Protein AF-0000000078835298 (afdb_homodimer)

Secondary structure (DSSP, 8-state):
-PEEEEEEEB---PPPPHHHHHHGGGSHHHHHHHHHHHHHGGG--HHHHHHHHHHHHHH--SEEEE-S---SS--HHHHHHHHHHHHHHS-GGGEEE---GGGS-S----TTTTGGGGGGT-SS--SSSPEEEEETTEEEEE--------TT---B---HHHHHHHHHHHHHHHHTT-EEEEE-SS--STTSS-GGGSBTTHHHHHHHHHHH--SEEEE-SS-S-EEEEE--BTBPEEEEE--BTTPPTTSSSPPPEEEEEEEEEETTEEEEEEEEEEEETTTEEEEEEEEEEEEEE------/-PEEEEEEEB---PPPPHHHHHHGGGSHHHHHHHHHHHHHGGG--HHHHHHHHHHHHHH--SEEEE-S---SS--HHHHHHHHHHHHHHS-GGGEEE---GGGS-S----TTTTGGGGGGT-SS--SSSPEEEEETTEEEEE--------TT---B---HHHHHHHHHHHHHHHHTT-EEEEE-SS--STTSS-GGGSBTTHHHHHHHHHHH--SEEEE-SS-S-EEEEE--BTBPEEEEE--BTTPPTTSSSPPPEEEEEEEEEETTEEEEEEEEEEEETTTEEEEEEEEEEEEEE------

InterPro domains:
  IPR004843 Calcineurin-like, phosphoesterase domain [PF00149] (4-224)
  IPR029052 Metallo-dependent phosphatase-like [G3DSA:3.60.21.10] (1-286)
  IPR029052 Metallo-dependent phosphatase-like [SSF56300] (4-267)
  IPR050884 Cyclic nucleotide phosphodiesterase class-III [PTHR42988] (1-232)

pLDDT: mean 87.03, std 15.95, range [18.31, 98.88]

Sequence (606 aa):
MSTFRLAHLSDPHLPPPARALRLADMASKRALSRLAWRRKRHRHSPAVLDALIADLRRCAPDHIAITGDLTNFATHEEFAAAAEWLRTLGDPASVTVSPGNHDALVAHRTPDRFAPWAPWLGDTPQADFPHVRVRGCVAIVNACTAVPTAWRLAQGALGQDQIARLEAALRRAKAEGLYRIVLLHHPPAEGAVSARKALTDAGRFRAVLEAVGAELVLHGHAHDALLHRIPGPQGAIPVLGVPSASAPPGGHDPAAQWRLIEVTRRSGGFSTRIEARGIAPGNTVERLGAYALAADRAAGLAAMSTFRLAHLSDPHLPPPARALRLADMASKRALSRLAWRRKRHRHSPAVLDALIADLRRCAPDHIAITGDLTNFATHEEFAAAAEWLRTLGDPASVTVSPGNHDALVAHRTPDRFAPWAPWLGDTPQADFPHVRVRGCVAIVNACTAVPTAWRLAQGALGQDQIARLEAALRRAKAEGLYRIVLLHHPPAEGAVSARKALTDAGRFRAVLEAVGAELVLHGHAHDALLHRIPGPQGAIPVLGVPSASAPPGGHDPAAQWRLIEVTRRSGGFSTRIEARGIAPGNTVERLGAYALAADRAAGLAA

Nearest PDB structures (foldseek):
  2xmo-assembly1_A  TM=7.241E-01  e=2.999E-13  Listeria monocytogenes
  8qjz-assembly1_A  TM=4.275E-01  e=2.465E-05  Escherichia coli
  7tdz-assembly1_a  TM=4.905E-01  e=5.951E-01  Xenopus laevis
  3ci0-assembly1_K  TM=6.161E-01  e=6.026E+00  Escherichia coli
  2xmo-assembly1_A  TM=7.386E-01  e=3.632E-13  Listeria monocytogenes

Organism: Phenylobacterium zucineum (strain HLK1) (NCBI:txid450851)

Foldseek 3Di:
DDKAKEKEAEQQADDFDPVVLVVLPPDPVSVVLVVVCVVCVLQFAPLLLVQQLVVVVVVPGQAYEYAENQHQAQDPRSLVVSLVVCVVSDQLLRAAYAYFQSNAQPCPVDLQSCVSSQSRQEDDPDRADQHWDDDVQEIETHAYQHDHDDPQAREGERDDVRLVVSLVVLQVSVVVNGQYEYGHAAFLDPPLDDPSNHHPVSVSNLVSCQERNHQEYEYESSLAWDWDWGHHVQGTHIYTYFHHSGGPPPDPGHFHKMKIWMWDADVQFIKIKIWIWGADPPSHIDTPDMDIDPTRRRDPPPD/DDKAKEKEAEQQADDQDPVVVVVLPPDPLSVVLVVVCVVCVLQFAPLLLVQQLVVVVVVPGQAYEYAENQHQAQDPRSLVVSLVVCVVSDQLLRAAYAYFQSNAQPCPVDLQSCVSSQSRQEDDPDRADQHWDDDVQEIETHAYFHDHDDPQARETERDDVRLVVSLVVLQVSVVVNGQYEYGHAAFLDPPLDDPSNHHPVSVSNLVSCQERNHQEYEYESSLAFDWDWGHHVQGTHIYTYFHHQGGPPPDPGHFHKMKIWMWDDDDQFIKIKIWIWGADPPSHIDTPDMDIDPTRRRDPPPD

Radius of gyration: 25.47 Å; Cα contacts (8 Å, |Δi|>4): 1488; chains: 2; bounding box: 58×70×65 Å

Structure (mmCIF, N/CA/C/O backbone):
data_AF-0000000078835298-model_v1
#
loop_
_entity.id
_entity.type
_entity.pdbx_description
1 polymer 'Calcineurin-like phosphoesterase domain-containing protein'
#
loop_
_atom_site.group_PDB
_atom_site.id
_atom_site.type_symbol
_atom_site.label_atom_id
_atom_site.label_alt_id
_atom_site.label_comp_id
_atom_site.label_asym_id
_atom_site.label_entity_id
_atom_site.label_seq_id
_atom_site.pdbx_PDB_ins_code
_atom_site.Cartn_x
_atom_site.Cartn_y
_atom_site.Cartn_z
_atom_site.occupancy
_atom_site.B_iso_or_equiv
_atom_site.auth_seq_id
_atom_site.auth_comp_id
_atom_site.auth_asym_id
_atom_site.auth_atom_id
_atom_site.pdbx_PDB_model_num
ATOM 1 N N . MET A 1 1 ? -14.406 14.625 -17.5 1 60.47 1 MET A N 1
ATOM 2 C CA . MET A 1 1 ? -14.383 14.211 -16.094 1 60.47 1 MET A CA 1
ATOM 3 C C . MET A 1 1 ? -13.125 14.719 -15.398 1 60.47 1 MET A C 1
ATOM 5 O O . MET A 1 1 ? -12.031 14.641 -15.953 1 60.47 1 MET A O 1
ATOM 9 N N . SER A 1 2 ? -13.281 15.695 -14.383 1 83.56 2 SER A N 1
ATOM 10 C CA . SER A 1 2 ? -12.125 16.453 -13.891 1 83.56 2 SER A CA 1
ATOM 11 C C . SER A 1 2 ? -11.422 15.703 -12.766 1 83.56 2 SER A C 1
ATOM 13 O O . SER A 1 2 ? -12.07 15.164 -11.867 1 83.56 2 SER A O 1
ATOM 15 N N . THR A 1 3 ? -10.164 15.289 -12.914 1 93.31 3 THR A N 1
ATOM 16 C CA . THR A 1 3 ? -9.32 14.617 -11.93 1 93.31 3 THR A CA 1
ATOM 17 C C . THR A 1 3 ? -8.469 15.625 -11.172 1 93.31 3 THR A C 1
ATOM 19 O O . THR A 1 3 ? -7.895 16.531 -11.766 1 93.31 3 THR A O 1
ATOM 22 N N . PHE A 1 4 ? -8.609 15.602 -9.875 1 97.44 4 PHE A N 1
ATOM 23 C CA . PHE A 1 4 ? -7.77 16.391 -8.992 1 97.44 4 PHE A CA 1
ATOM 24 C C . PHE A 1 4 ? -6.59 15.57 -8.484 1 97.44 4 PHE A C 1
ATOM 26 O O . PHE A 1 4 ? -6.773 14.453 -8 1 97.44 4 PHE A O 1
ATOM 33 N N . ARG A 1 5 ? -5.352 16.078 -8.594 1 98.12 5 ARG A N 1
ATOM 34 C CA . ARG A 1 5 ? -4.145 15.367 -8.188 1 98.12 5 ARG A CA 1
ATOM 35 C C . ARG A 1 5 ? -3.502 16.031 -6.973 1 98.12 5 ARG A C 1
ATOM 37 O O . ARG A 1 5 ? -3.078 17.188 -7.039 1 98.12 5 ARG A O 1
ATOM 44 N N . LEU A 1 6 ? -3.428 15.273 -5.844 1 98.62 6 LEU A N 1
ATOM 45 C CA . LEU A 1 6 ? -2.848 15.742 -4.59 1 98.62 6 LEU A CA 1
ATOM 46 C C . LEU A 1 6 ? -1.552 15 -4.277 1 98.62 6 LEU A C 1
ATOM 48 O O . LEU A 1 6 ? -1.529 13.766 -4.246 1 98.62 6 LEU A O 1
ATOM 52 N N . ALA A 1 7 ? -0.445 15.719 -4.117 1 98.88 7 ALA A N 1
ATOM 53 C CA . ALA A 1 7 ? 0.778 15.133 -3.574 1 98.88 7 ALA A CA 1
ATOM 54 C C . ALA A 1 7 ? 0.788 15.195 -2.049 1 98.88 7 ALA A C 1
ATOM 56 O O . ALA A 1 7 ? 0.538 16.25 -1.464 1 98.88 7 ALA A O 1
ATOM 57 N N . HIS A 1 8 ? 1.025 14.102 -1.41 1 98.81 8 HIS A N 1
ATOM 58 C CA . HIS A 1 8 ? 1.095 14.055 0.046 1 98.81 8 HIS A CA 1
ATOM 59 C C . HIS A 1 8 ? 2.482 13.625 0.517 1 98.81 8 HIS A C 1
ATOM 61 O O . HIS A 1 8 ? 2.98 12.57 0.118 1 98.81 8 HIS A O 1
ATOM 67 N N . LEU A 1 9 ? 3.166 14.398 1.259 1 98.69 9 LEU A N 1
ATOM 68 C CA . LEU A 1 9 ? 4.406 14.07 1.951 1 98.69 9 LEU A CA 1
ATOM 69 C C . LEU A 1 9 ? 4.367 14.555 3.396 1 98.69 9 LEU A C 1
ATOM 71 O O . LEU A 1 9 ? 3.486 15.328 3.771 1 98.69 9 LEU A O 1
ATOM 75 N N . SER A 1 10 ? 5.301 14.102 4.211 1 98.56 10 SER A N 1
ATOM 76 C CA . SER A 1 10 ? 5.273 14.477 5.621 1 98.56 10 SER A CA 1
ATOM 77 C C . SER A 1 10 ? 6.672 14.445 6.227 1 98.56 10 SER A C 1
ATOM 79 O O . SER A 1 10 ? 7.594 13.859 5.652 1 98.56 10 SER A O 1
ATOM 81 N N . ASP A 1 11 ? 6.902 15.141 7.328 1 97.81 11 ASP A N 1
ATOM 82 C CA . ASP A 1 11 ? 8.039 15.055 8.234 1 97.81 11 ASP A CA 1
ATOM 83 C C . ASP A 1 11 ? 9.352 15.289 7.488 1 97.81 11 ASP A C 1
ATOM 85 O O . ASP A 1 11 ? 10.297 14.5 7.609 1 97.81 11 ASP A O 1
ATOM 89 N N . PRO A 1 12 ? 9.391 16.359 6.75 1 97.69 12 PRO A N 1
ATOM 90 C CA . PRO A 1 12 ? 10.664 16.625 6.07 1 97.69 12 PRO A CA 1
ATOM 91 C C . PRO A 1 12 ? 11.789 16.969 7.039 1 97.69 12 PRO A C 1
ATOM 93 O O . PRO A 1 12 ? 12.969 16.797 6.715 1 97.69 12 PRO A O 1
ATOM 96 N N . HIS A 1 13 ? 11.414 17.547 8.227 1 95.56 13 HIS A N 1
ATOM 97 C CA . HIS A 1 13 ? 12.43 17.938 9.203 1 95.56 13 HIS A CA 1
ATOM 98 C C . HIS A 1 13 ? 13.555 18.734 8.547 1 95.56 13 HIS A C 1
ATOM 100 O O . HIS A 1 13 ? 14.719 18.328 8.594 1 95.56 13 HIS A O 1
ATOM 106 N N . LEU A 1 14 ? 13.25 19.891 8.094 1 95.5 14 LEU A N 1
ATOM 107 C CA . LEU A 1 14 ? 14.211 20.75 7.41 1 95.5 14 LEU A CA 1
ATOM 108 C C . LEU A 1 14 ? 15.414 21.031 8.297 1 95.5 14 LEU A C 1
ATOM 110 O O . LEU A 1 14 ? 15.273 21.219 9.508 1 95.5 14 LEU A O 1
ATOM 114 N N . PRO A 1 15 ? 16.594 21 7.664 1 90.44 15 PRO A N 1
ATOM 115 C CA . PRO A 1 15 ? 17.781 21.281 8.469 1 90.44 15 PRO A CA 1
ATOM 116 C C . PRO A 1 15 ? 17.719 22.656 9.164 1 90.44 15 PRO A C 1
ATOM 118 O O . PRO A 1 15 ? 17.344 23.641 8.531 1 90.44 15 PRO A O 1
ATOM 121 N N . PRO A 1 16 ? 18.094 22.609 10.445 1 87.12 16 PRO A N 1
ATOM 122 C CA . PRO A 1 16 ? 18.109 23.906 11.125 1 87.12 16 PRO A CA 1
ATOM 123 C C . PRO A 1 16 ? 19.172 24.859 10.555 1 87.12 16 PRO A C 1
ATOM 125 O O . PRO A 1 16 ? 20.266 24.422 10.188 1 87.12 16 PRO A O 1
ATOM 128 N N . PRO A 1 17 ? 18.719 26.109 10.422 1 83.69 17 PRO A N 1
ATOM 129 C CA . PRO A 1 17 ? 19.734 27.094 10.008 1 83.69 17 PRO A CA 1
ATOM 130 C C . PRO A 1 17 ? 20.859 27.234 11.031 1 83.69 17 PRO A C 1
ATOM 132 O O . PRO A 1 17 ? 20.656 27 12.219 1 83.69 17 PRO A O 1
ATOM 135 N N . ALA A 1 18 ? 22.109 27.469 10.516 1 70.62 18 ALA A N 1
ATOM 136 C CA . ALA A 1 18 ? 23.297 27.578 11.367 1 70.62 18 ALA A CA 1
ATOM 137 C C . ALA A 1 18 ? 23.016 28.453 12.578 1 70.62 18 ALA A C 1
ATOM 139 O O . ALA A 1 18 ? 23.453 28.141 13.695 1 70.62 18 ALA A O 1
ATOM 140 N N . ARG A 1 19 ? 22.422 29.562 12.453 1 58 19 ARG A N 1
ATOM 141 C CA . ARG A 1 19 ? 22.188 30.516 13.531 1 58 19 ARG A CA 1
ATOM 142 C C . ARG A 1 19 ? 21.219 29.953 14.57 1 58 19 ARG A C 1
ATOM 144 O O . ARG A 1 19 ? 21.281 30.312 15.742 1 58 19 ARG A O 1
ATOM 151 N N . ALA A 1 20 ? 20.312 29.156 14.211 1 54.91 20 ALA A N 1
ATOM 152 C CA . ALA A 1 20 ? 19.328 28.578 15.109 1 54.91 20 ALA A CA 1
ATOM 153 C C . ALA A 1 20 ? 20 27.734 16.188 1 54.91 20 ALA A C 1
ATOM 155 O O . ALA A 1 20 ? 19.547 27.703 17.328 1 54.91 20 ALA A O 1
ATOM 156 N N . LEU A 1 21 ? 21.031 27.031 15.773 1 56.12 21 LEU A N 1
ATOM 157 C CA . LEU A 1 21 ? 21.734 26.188 16.719 1 56.12 21 LEU A CA 1
ATOM 158 C C . LEU A 1 21 ? 22.453 27.016 17.781 1 56.12 21 LEU A C 1
ATOM 160 O O . LEU A 1 21 ? 22.609 26.562 18.906 1 56.12 21 LEU A O 1
ATOM 164 N N . ARG A 1 22 ? 22.812 28.266 17.469 1 52.19 22 ARG A N 1
ATOM 165 C CA . ARG A 1 22 ? 23.531 29.094 18.422 1 52.19 22 ARG A CA 1
ATOM 166 C C . ARG A 1 22 ? 22.625 29.594 19.531 1 52.19 22 ARG A C 1
ATOM 168 O O . ARG A 1 22 ? 23.016 29.641 20.688 1 52.19 22 ARG A O 1
ATOM 175 N N . LEU A 1 23 ? 21.5 30.125 19.172 1 48.34 23 LEU A N 1
ATOM 176 C CA . LEU A 1 23 ? 20.625 30.766 20.156 1 48.34 23 LEU A CA 1
ATOM 177 C C . LEU A 1 23 ? 19.938 29.734 21.047 1 48.34 23 LEU A C 1
ATOM 179 O O . LEU A 1 23 ? 19.734 29.969 22.234 1 48.34 23 LEU A O 1
ATOM 183 N N . ALA A 1 24 ? 19.562 28.578 20.422 1 51.03 24 ALA A N 1
ATOM 184 C CA . ALA A 1 24 ? 18.906 27.531 21.203 1 51.03 24 ALA A CA 1
ATOM 185 C C . ALA A 1 24 ? 19.828 27.016 22.312 1 51.03 24 ALA A C 1
ATOM 187 O O . ALA A 1 24 ? 19.375 26.312 23.219 1 51.03 24 ALA A O 1
ATOM 188 N N . ASP A 1 25 ? 21.125 27.203 22.172 1 45.25 25 ASP A N 1
ATOM 189 C CA . ASP A 1 25 ? 22.203 26.781 23.062 1 45.25 25 ASP A CA 1
ATOM 190 C C . ASP A 1 25 ? 21.984 27.312 24.484 1 45.25 25 ASP A C 1
ATOM 192 O O . ASP A 1 25 ? 22.656 26.891 25.422 1 45.25 25 ASP A O 1
ATOM 196 N N . MET A 1 26 ? 21.344 28.391 24.609 1 42.31 26 MET A N 1
ATOM 197 C CA . MET A 1 26 ? 21.578 29.031 25.906 1 42.31 26 MET A CA 1
ATOM 198 C C . MET A 1 26 ? 20.719 28.375 26.984 1 42.31 26 MET A C 1
ATOM 200 O O . MET A 1 26 ? 20.906 28.641 28.188 1 42.31 26 MET A O 1
ATOM 204 N N . ALA A 1 27 ? 19.453 27.766 26.656 1 48 27 ALA A N 1
ATOM 205 C CA . ALA A 1 27 ? 18.812 27.234 27.859 1 48 27 ALA A CA 1
ATOM 206 C C . ALA A 1 27 ? 19.031 25.719 27.953 1 48 27 ALA A C 1
ATOM 208 O O . ALA A 1 27 ? 19.125 25.031 26.938 1 48 27 ALA A O 1
ATOM 209 N N . SER A 1 28 ? 19.422 25.031 29.109 1 50.84 28 SER A N 1
ATOM 210 C CA . SER A 1 28 ? 19.844 23.688 29.484 1 50.84 28 SER A CA 1
ATOM 211 C C . SER A 1 28 ? 19.031 22.641 28.75 1 50.84 28 SER A C 1
ATOM 213 O O . SER A 1 28 ? 19.578 21.656 28.234 1 50.84 28 SER A O 1
ATOM 215 N N . LYS A 1 29 ? 17.766 22.781 28.688 1 52.44 29 LYS A N 1
ATOM 216 C CA . LYS A 1 29 ? 16.906 21.766 28.094 1 52.44 29 LYS A CA 1
ATOM 217 C C . LYS A 1 29 ? 17.094 21.703 26.578 1 52.44 29 LYS A C 1
ATOM 219 O O . LYS A 1 29 ? 17.062 20.609 25.984 1 52.44 29 LYS A O 1
ATOM 224 N N . ARG A 1 30 ? 17.562 22.766 26.062 1 53.84 30 ARG A N 1
ATOM 225 C CA . ARG A 1 30 ? 17.781 22.781 24.609 1 53.84 30 ARG A CA 1
ATOM 226 C C . ARG A 1 30 ? 19.062 22.062 24.234 1 53.84 30 ARG A C 1
ATOM 228 O O . ARG A 1 30 ? 19.172 21.5 23.141 1 53.84 30 ARG A O 1
ATOM 235 N N . ALA A 1 31 ? 19.984 22.125 25.25 1 58.97 31 ALA A N 1
ATOM 236 C CA . ALA A 1 31 ? 21.234 21.422 24.984 1 58.97 31 ALA A CA 1
ATOM 237 C C . ALA A 1 31 ? 21 19.922 24.828 1 58.97 31 ALA A C 1
ATOM 239 O O . ALA A 1 31 ? 21.578 19.297 23.938 1 58.97 31 ALA A O 1
ATOM 240 N N . LEU A 1 32 ? 20.188 19.422 25.688 1 61.06 32 LEU A N 1
ATOM 241 C CA . LEU A 1 32 ? 19.891 17.984 25.609 1 61.06 32 LEU A CA 1
ATOM 242 C C . LEU A 1 32 ? 19.172 17.656 24.297 1 61.06 32 LEU A C 1
ATOM 244 O O . LEU A 1 32 ? 19.453 16.641 23.672 1 61.06 32 LEU A O 1
ATOM 248 N N . SER A 1 33 ? 18.328 18.531 23.938 1 63.28 33 SER A N 1
ATOM 249 C CA . SER A 1 33 ? 17.594 18.328 22.688 1 63.28 33 SER A CA 1
ATOM 250 C C . SER A 1 33 ? 18.531 18.391 21.484 1 63.28 33 SER A C 1
ATOM 252 O O . SER A 1 33 ? 18.375 17.609 20.547 1 63.28 33 SER A O 1
ATOM 254 N N . ARG A 1 34 ? 19.531 19.219 21.609 1 64.69 34 ARG A N 1
ATOM 255 C CA . ARG A 1 34 ? 20.5 19.344 20.531 1 64.69 34 ARG A CA 1
ATOM 256 C C . ARG A 1 34 ? 21.375 18.094 20.422 1 64.69 34 ARG A C 1
ATOM 258 O O . ARG A 1 34 ? 21.703 17.641 19.328 1 64.69 34 ARG A O 1
ATOM 265 N N . LEU A 1 35 ? 21.75 17.672 21.578 1 67.44 35 LEU A N 1
ATOM 266 C CA . LEU A 1 35 ? 22.547 16.453 21.578 1 67.44 35 LEU A CA 1
ATOM 267 C C . LEU A 1 35 ? 21.766 15.273 21 1 67.44 35 LEU A C 1
ATOM 269 O O . LEU A 1 35 ? 22.297 14.484 20.234 1 67.44 35 LEU A O 1
ATOM 273 N N . ALA A 1 36 ? 20.531 15.289 21.406 1 69.62 36 ALA A N 1
ATOM 274 C CA . ALA A 1 36 ? 19.672 14.234 20.875 1 69.62 36 ALA A CA 1
ATOM 275 C C . ALA A 1 36 ? 19.516 14.367 19.359 1 69.62 36 ALA A C 1
ATOM 277 O O . ALA A 1 36 ? 19.547 13.367 18.641 1 69.62 36 ALA A O 1
ATOM 278 N N . TRP A 1 37 ? 19.391 15.547 18.984 1 70.81 37 TRP A N 1
ATOM 279 C CA . TRP A 1 37 ? 19.266 15.812 17.547 1 70.81 37 TRP A CA 1
ATOM 280 C C . TRP A 1 37 ? 20.531 15.391 16.812 1 70.81 37 TRP A C 1
ATOM 282 O O . TRP A 1 37 ? 20.469 14.773 15.742 1 70.81 37 TRP A O 1
ATOM 292 N N . ARG A 1 38 ? 21.656 15.781 17.281 1 70.06 38 ARG A N 1
ATOM 293 C CA . ARG A 1 38 ? 22.922 15.445 16.641 1 70.06 38 ARG A CA 1
ATOM 294 C C . ARG A 1 38 ? 23.062 13.938 16.453 1 70.06 38 ARG A C 1
ATOM 296 O O . ARG A 1 38 ? 23.609 13.477 15.453 1 70.06 38 ARG A O 1
ATOM 303 N N . ARG A 1 39 ? 22.531 13.219 17.359 1 70.56 39 ARG A N 1
ATOM 304 C CA . ARG A 1 39 ? 22.609 11.758 17.312 1 70.56 39 ARG A CA 1
ATOM 305 C C . ARG A 1 39 ? 21.672 11.188 16.266 1 70.56 39 ARG A C 1
ATOM 307 O O . ARG A 1 39 ? 21.922 10.117 15.719 1 70.56 39 ARG A O 1
ATOM 314 N N . LYS A 1 40 ? 20.656 12 15.945 1 75.38 40 LYS A N 1
ATOM 315 C CA . LYS A 1 40 ? 19.625 11.461 15.062 1 75.38 40 LYS A CA 1
ATOM 316 C C . LYS A 1 40 ? 19.594 12.211 13.742 1 75.38 40 LYS A C 1
ATOM 318 O O . LYS A 1 40 ? 18.766 11.906 12.875 1 75.38 40 LYS A O 1
ATOM 323 N N . ARG A 1 41 ? 20.531 13.18 13.656 1 73.5 41 ARG A N 1
ATOM 324 C CA . ARG A 1 41 ? 20.516 14.062 12.492 1 73.5 41 ARG A CA 1
ATOM 325 C C . ARG A 1 41 ? 20.656 13.266 11.203 1 73.5 41 ARG A C 1
ATOM 327 O O . ARG A 1 41 ? 20.188 13.695 10.141 1 73.5 41 ARG A O 1
ATOM 334 N N . HIS A 1 42 ? 21.266 12.086 11.281 1 77.81 42 HIS A N 1
ATOM 335 C CA . HIS A 1 42 ? 21.5 11.258 10.102 1 77.81 42 HIS A CA 1
ATOM 336 C C . HIS A 1 42 ? 20.203 10.586 9.641 1 77.81 42 HIS A C 1
ATOM 338 O O . HIS A 1 42 ? 20.156 10.023 8.547 1 77.81 42 HIS A O 1
ATOM 344 N N . ARG A 1 43 ? 19.172 10.789 10.398 1 83.19 43 ARG A N 1
ATOM 345 C CA . ARG A 1 43 ? 17.875 10.188 10.055 1 83.19 43 ARG A CA 1
ATOM 346 C C . ARG A 1 43 ? 17.172 10.984 8.961 1 83.19 43 ARG A C 1
ATOM 348 O O . ARG A 1 43 ? 16.203 10.508 8.367 1 83.19 43 ARG A O 1
ATOM 355 N N . HIS A 1 44 ? 17.719 12.117 8.727 1 89.44 44 HIS A N 1
ATOM 356 C CA . HIS A 1 44 ? 17.156 12.984 7.695 1 89.44 44 HIS A CA 1
ATOM 357 C C . HIS A 1 44 ? 18.234 13.492 6.75 1 89.44 44 HIS A C 1
ATOM 359 O O . HIS A 1 44 ? 19.328 13.852 7.191 1 89.44 44 HIS A O 1
ATOM 365 N N . SER A 1 45 ? 17.953 13.516 5.531 1 92.31 45 SER A N 1
ATOM 366 C CA . SER A 1 45 ? 18.906 13.898 4.496 1 92.31 45 SER A CA 1
ATOM 367 C C . SER A 1 45 ? 18.312 14.945 3.557 1 92.31 45 SER A C 1
ATOM 369 O O . SER A 1 45 ? 17.375 14.664 2.826 1 92.31 45 SER A O 1
ATOM 371 N N . PRO A 1 46 ? 18.938 16.125 3.535 1 94.19 46 PRO A N 1
ATOM 372 C CA . PRO A 1 46 ? 18.469 17.141 2.598 1 94.19 46 PRO A CA 1
ATOM 373 C C . PRO A 1 46 ? 18.5 16.672 1.146 1 94.19 46 PRO A C 1
ATOM 375 O O . PRO A 1 46 ? 17.625 17.047 0.354 1 94.19 46 PRO A O 1
ATOM 378 N N . ALA A 1 47 ? 19.516 15.898 0.786 1 94.88 47 ALA A N 1
ATOM 379 C CA . ALA A 1 47 ? 19.625 15.391 -0.581 1 94.88 47 ALA A CA 1
ATOM 380 C C . ALA A 1 47 ? 18.453 14.492 -0.935 1 94.88 47 ALA A C 1
ATOM 382 O O . ALA A 1 47 ? 17.953 14.531 -2.061 1 94.88 47 ALA A O 1
ATOM 383 N N . VAL A 1 48 ? 18.031 13.664 -0.037 1 95.25 48 VAL A N 1
ATOM 384 C CA . VAL A 1 48 ? 16.891 12.781 -0.231 1 95.25 48 VAL A CA 1
ATOM 385 C C . VAL A 1 48 ? 15.617 13.609 -0.409 1 95.25 48 VAL A C 1
ATOM 387 O O . VAL A 1 48 ? 14.812 13.352 -1.312 1 95.25 48 VAL A O 1
ATOM 390 N N . LEU A 1 49 ? 15.445 14.578 0.42 1 97.38 49 LEU A N 1
ATOM 391 C CA . LEU A 1 49 ? 14.297 15.469 0.306 1 97.38 49 LEU A CA 1
ATOM 392 C C . LEU A 1 49 ? 14.266 16.141 -1.06 1 97.38 49 LEU A C 1
ATOM 394 O O . LEU A 1 49 ? 13.211 16.203 -1.707 1 97.38 49 LEU A O 1
ATOM 398 N N . ASP A 1 50 ? 15.422 16.641 -1.482 1 97 50 ASP A N 1
ATOM 399 C CA . ASP A 1 50 ? 15.516 17.312 -2.775 1 97 50 ASP A CA 1
ATOM 400 C C . ASP A 1 50 ? 15.094 16.375 -3.91 1 97 50 ASP A C 1
ATOM 402 O O . ASP A 1 50 ? 14.391 16.781 -4.832 1 97 50 ASP A O 1
ATOM 406 N N . ALA A 1 51 ? 15.578 15.18 -3.836 1 96.69 51 ALA A N 1
ATOM 407 C CA . ALA A 1 51 ? 15.234 14.195 -4.855 1 96.69 51 ALA A CA 1
ATOM 408 C C . ALA A 1 51 ? 13.727 13.938 -4.887 1 96.69 51 ALA A C 1
ATOM 410 O O . ALA A 1 51 ? 13.133 13.844 -5.961 1 96.69 51 ALA A O 1
ATOM 411 N N . LEU A 1 52 ? 13.125 13.805 -3.77 1 97.44 52 LEU A N 1
ATOM 412 C CA . LEU A 1 52 ? 11.695 13.562 -3.689 1 97.44 52 LEU A CA 1
ATOM 413 C C . LEU A 1 52 ? 10.914 14.742 -4.262 1 97.44 52 LEU A C 1
ATOM 415 O O . LEU A 1 52 ? 9.953 14.547 -5.012 1 97.44 52 LEU A O 1
ATOM 419 N N . ILE A 1 53 ? 11.305 15.922 -3.889 1 98.12 53 ILE A N 1
ATOM 420 C CA . ILE A 1 53 ? 10.617 17.125 -4.355 1 98.12 53 ILE A CA 1
ATOM 421 C C . ILE A 1 53 ? 10.766 17.234 -5.871 1 98.12 53 ILE A C 1
ATOM 423 O O . ILE A 1 53 ? 9.812 17.609 -6.562 1 98.12 53 ILE A O 1
ATOM 427 N N . ALA A 1 54 ? 11.953 16.953 -6.387 1 97.62 54 ALA A N 1
ATOM 428 C CA . ALA A 1 54 ? 12.164 16.984 -7.836 1 97.62 54 ALA A CA 1
ATOM 429 C C . ALA A 1 54 ? 11.211 16.016 -8.539 1 97.62 54 ALA A C 1
ATOM 431 O O . ALA A 1 54 ? 10.633 16.359 -9.578 1 97.62 54 ALA A O 1
ATOM 432 N N . ASP A 1 55 ? 11.094 14.852 -7.996 1 97.56 55 ASP A N 1
ATOM 433 C CA . ASP A 1 55 ? 10.195 13.859 -8.57 1 97.56 55 ASP A CA 1
ATOM 434 C C . ASP A 1 55 ? 8.742 14.328 -8.492 1 97.56 55 ASP A C 1
ATOM 436 O O . ASP A 1 55 ? 7.992 14.203 -9.461 1 97.56 55 ASP A O 1
ATOM 440 N N . LEU A 1 56 ? 8.375 14.82 -7.359 1 97.75 56 LEU A N 1
ATOM 441 C CA . LEU A 1 56 ? 7.043 15.367 -7.145 1 97.75 56 LEU A CA 1
ATOM 442 C C . LEU A 1 56 ? 6.723 16.438 -8.18 1 97.75 56 LEU A C 1
ATOM 444 O O . LEU A 1 56 ? 5.637 16.438 -8.766 1 97.75 56 LEU A O 1
ATOM 448 N N . ARG A 1 57 ? 7.602 17.328 -8.414 1 97.5 57 ARG A N 1
ATOM 449 C CA . ARG A 1 57 ? 7.41 18.406 -9.375 1 97.5 57 ARG A CA 1
ATOM 450 C C . ARG A 1 57 ? 7.199 17.859 -10.781 1 97.5 57 ARG A C 1
ATOM 452 O O . ARG A 1 57 ? 6.383 18.391 -11.539 1 97.5 57 ARG A O 1
ATOM 459 N N . ARG A 1 58 ? 7.93 16.844 -11.133 1 96.88 58 ARG A N 1
ATOM 460 C CA . ARG A 1 58 ? 7.797 16.219 -12.453 1 96.88 58 ARG A CA 1
ATOM 461 C C . ARG A 1 58 ? 6.398 15.648 -12.648 1 96.88 58 ARG A C 1
ATOM 463 O O . ARG A 1 58 ? 5.891 15.617 -13.773 1 96.88 58 ARG A O 1
ATOM 470 N N . CYS A 1 59 ? 5.84 15.234 -11.539 1 97.06 59 CYS A N 1
ATOM 471 C CA . CYS A 1 59 ? 4.504 14.648 -11.617 1 97.06 59 CYS A CA 1
ATOM 472 C C . CYS A 1 59 ? 3.439 15.734 -11.695 1 97.06 59 CYS A C 1
ATOM 474 O O . CYS A 1 59 ? 2.268 15.445 -11.945 1 97.06 59 CYS A O 1
ATOM 476 N N . ALA A 1 60 ? 3.707 16.969 -11.453 1 96.88 60 ALA A N 1
ATOM 477 C CA . ALA A 1 60 ? 2.893 18.172 -11.625 1 96.88 60 ALA A CA 1
ATOM 478 C C . ALA A 1 60 ? 1.548 18.031 -10.922 1 96.88 60 ALA A C 1
ATOM 480 O O . ALA A 1 60 ? 0.493 18.172 -11.547 1 96.88 60 ALA A O 1
ATOM 481 N N . PRO A 1 61 ? 1.524 17.781 -9.617 1 98.12 61 PRO A N 1
ATOM 482 C CA . PRO A 1 61 ? 0.246 17.75 -8.906 1 98.12 61 PRO A CA 1
ATOM 483 C C . PRO A 1 61 ? -0.457 19.109 -8.898 1 98.12 61 PRO A C 1
ATOM 485 O O . PRO A 1 61 ? 0.181 20.141 -9.133 1 98.12 61 PRO A O 1
ATOM 488 N N . ASP A 1 62 ? -1.823 19.031 -8.695 1 98.06 62 ASP A N 1
ATOM 489 C CA . ASP A 1 62 ? -2.615 20.266 -8.586 1 98.06 62 ASP A CA 1
ATOM 490 C C . ASP A 1 62 ? -2.426 20.922 -7.227 1 98.06 62 ASP A C 1
ATOM 492 O O . ASP A 1 62 ? -2.635 22.125 -7.082 1 98.06 62 ASP A O 1
ATOM 496 N N . HIS A 1 63 ? -2.055 20.156 -6.219 1 98.62 63 HIS A N 1
ATOM 497 C CA . HIS A 1 63 ? -1.927 20.609 -4.84 1 98.62 63 HIS A CA 1
ATOM 498 C C . HIS A 1 63 ? -0.947 19.734 -4.059 1 98.62 63 HIS A C 1
ATOM 500 O O . HIS A 1 63 ? -0.792 18.547 -4.355 1 98.62 63 HIS A O 1
ATOM 506 N N . ILE A 1 64 ? -0.249 20.297 -3.109 1 98.75 64 ILE A N 1
ATOM 507 C CA . ILE A 1 64 ? 0.667 19.578 -2.225 1 98.75 64 ILE A CA 1
ATOM 508 C C . ILE A 1 64 ? 0.173 19.672 -0.784 1 98.75 64 ILE A C 1
ATOM 510 O O . ILE A 1 64 ? -0.155 20.766 -0.304 1 98.75 64 ILE A O 1
ATOM 514 N N . ALA A 1 65 ? 0.003 18.578 -0.113 1 98.81 65 ALA A N 1
ATOM 515 C CA . ALA A 1 65 ? -0.297 18.516 1.315 1 98.81 65 ALA A CA 1
ATOM 516 C C . ALA A 1 65 ? 0.901 18 2.109 1 98.81 65 ALA A C 1
ATOM 518 O O . ALA A 1 65 ? 1.481 16.969 1.77 1 98.81 65 ALA A O 1
ATOM 519 N N . ILE A 1 66 ? 1.299 18.688 3.152 1 98.81 66 ILE A N 1
ATOM 520 C CA . ILE A 1 66 ? 2.375 18.312 4.059 1 98.81 66 ILE A CA 1
ATOM 521 C C . ILE A 1 66 ? 1.822 18.141 5.473 1 98.81 66 ILE A C 1
ATOM 523 O O . ILE A 1 66 ? 1.331 19.094 6.07 1 98.81 66 ILE A O 1
ATOM 527 N N . THR A 1 67 ? 1.956 16.969 6.012 1 98.5 67 THR A N 1
ATOM 528 C CA . THR A 1 67 ? 1.3 16.688 7.285 1 98.5 67 THR A CA 1
ATOM 529 C C . THR A 1 67 ? 2.297 16.781 8.438 1 98.5 67 THR A C 1
ATOM 531 O O . THR A 1 67 ? 2.357 15.891 9.281 1 98.5 67 THR A O 1
ATOM 534 N N . GLY A 1 68 ? 3.08 17.828 8.453 1 95.38 68 GLY A N 1
ATOM 535 C CA . GLY A 1 68 ? 3.682 18.344 9.68 1 95.38 68 GLY A CA 1
ATOM 536 C C . GLY A 1 68 ? 5.156 18 9.797 1 95.38 68 GLY A C 1
ATOM 537 O O . GLY A 1 68 ? 5.754 17.453 8.875 1 95.38 68 GLY A O 1
ATOM 538 N N . ASP A 1 69 ? 5.754 18.578 10.867 1 94.75 69 ASP A N 1
ATOM 539 C CA . ASP A 1 69 ? 7.145 18.422 11.289 1 94.75 69 ASP A CA 1
ATOM 540 C C . ASP A 1 69 ? 8.102 18.953 10.227 1 94.75 69 ASP A C 1
ATOM 542 O O . ASP A 1 69 ? 9.031 18.25 9.82 1 94.75 69 ASP A O 1
ATOM 546 N N . LEU A 1 70 ? 7.82 20.188 9.852 1 96.62 70 LEU A N 1
ATOM 547 C CA . LEU A 1 70 ? 8.758 20.906 8.984 1 96.62 70 LEU A CA 1
ATOM 548 C C . LEU A 1 70 ? 10.016 21.297 9.75 1 96.62 70 LEU A C 1
ATOM 550 O O . LEU A 1 70 ? 11.117 21.281 9.195 1 96.62 70 LEU A O 1
ATOM 554 N N . THR A 1 71 ? 9.828 21.609 11.055 1 91.81 71 THR A N 1
ATOM 555 C CA . THR A 1 71 ? 10.93 22.062 11.891 1 91.81 71 THR A CA 1
ATOM 556 C C . THR A 1 71 ? 11.367 20.953 12.852 1 91.81 71 THR A C 1
ATOM 558 O O . THR A 1 71 ? 10.734 19.906 12.922 1 91.81 71 THR A O 1
ATOM 561 N N . ASN A 1 72 ? 12.484 21.219 13.531 1 88.31 72 ASN A N 1
ATOM 562 C CA . ASN A 1 72 ? 12.977 20.297 14.547 1 88.31 72 ASN A CA 1
ATOM 563 C C . ASN A 1 72 ? 12.719 20.828 15.953 1 88.31 72 ASN A C 1
ATOM 565 O O . ASN A 1 72 ? 12.391 20.062 16.859 1 88.31 72 ASN A O 1
ATOM 569 N N . PHE A 1 73 ? 12.75 22.234 16.047 1 82.88 73 PHE A N 1
ATOM 570 C CA . PHE A 1 73 ? 12.703 22.812 17.391 1 82.88 73 PHE A CA 1
ATOM 571 C C . PHE A 1 73 ? 11.688 23.938 17.453 1 82.88 73 PHE A C 1
ATOM 573 O O . PHE A 1 73 ? 11.523 24.578 18.5 1 82.88 73 PHE A O 1
ATOM 580 N N . ALA A 1 74 ? 11.117 24.266 16.453 1 86.94 74 ALA A N 1
ATOM 581 C CA . ALA A 1 74 ? 10.078 25.297 16.359 1 86.94 74 ALA A CA 1
ATOM 582 C C . ALA A 1 74 ? 10.633 26.672 16.703 1 86.94 74 ALA A C 1
ATOM 584 O O . ALA A 1 74 ? 9.961 27.484 17.328 1 86.94 74 ALA A O 1
ATOM 585 N N . THR A 1 75 ? 11.883 26.922 16.328 1 84.12 75 THR A N 1
ATOM 586 C CA . THR A 1 75 ? 12.445 28.25 16.547 1 84.12 75 THR A CA 1
ATOM 587 C C . THR A 1 75 ? 11.938 29.219 15.484 1 84.12 75 THR A C 1
ATOM 589 O O . THR A 1 75 ? 11.445 28.797 14.438 1 84.12 75 THR A O 1
ATOM 592 N N . HIS A 1 76 ? 12.047 30.469 15.805 1 85.88 76 HIS A N 1
ATOM 593 C CA . HIS A 1 76 ? 11.672 31.5 14.836 1 85.88 76 HIS A CA 1
ATOM 594 C C . HIS A 1 76 ? 12.469 31.359 13.547 1 85.88 76 HIS A C 1
ATOM 596 O O . HIS A 1 76 ? 11.922 31.516 12.453 1 85.88 76 HIS A O 1
ATOM 602 N N . GLU A 1 77 ? 13.766 31.062 13.695 1 88.31 77 GLU A N 1
ATOM 603 C CA . GLU A 1 77 ? 14.641 30.891 12.539 1 88.31 77 GLU A CA 1
ATOM 604 C C . GLU A 1 77 ? 14.195 29.703 11.695 1 88.31 77 GLU A C 1
ATOM 606 O O . GLU A 1 77 ? 14.227 29.766 10.461 1 88.31 77 GLU A O 1
ATOM 611 N N . GLU A 1 78 ? 13.781 28.672 12.328 1 90.94 78 GLU A N 1
ATOM 612 C CA . GLU A 1 78 ? 13.312 27.484 11.609 1 90.94 78 GLU A CA 1
ATOM 613 C C . GLU A 1 78 ? 12 27.766 10.883 1 90.94 78 GLU A C 1
ATOM 615 O O . GLU A 1 78 ? 11.781 27.266 9.773 1 90.94 78 GLU A O 1
ATOM 620 N N . PHE A 1 79 ? 11.148 28.516 11.508 1 91.62 79 PHE A N 1
ATOM 621 C CA . PHE A 1 79 ? 9.883 28.875 10.875 1 91.62 79 PHE A CA 1
ATOM 622 C C . PHE A 1 79 ? 10.125 29.703 9.625 1 91.62 79 PHE A C 1
ATOM 624 O O . PHE A 1 79 ? 9.477 29.484 8.594 1 91.62 79 PHE A O 1
ATOM 631 N N . ALA A 1 80 ? 11 30.641 9.789 1 92.12 80 ALA A N 1
ATOM 632 C CA . ALA A 1 80 ? 11.336 31.469 8.633 1 92.12 80 ALA A CA 1
ATOM 633 C C . ALA A 1 80 ? 11.922 30.641 7.504 1 92.12 80 ALA A C 1
ATOM 635 O O . ALA A 1 80 ? 11.555 30.797 6.34 1 92.12 80 ALA A O 1
ATOM 636 N N . ALA A 1 81 ? 12.82 29.766 7.859 1 93.5 81 ALA A N 1
ATOM 637 C CA . ALA A 1 81 ? 13.438 28.891 6.871 1 93.5 81 ALA A CA 1
ATOM 638 C C . ALA A 1 81 ? 12.391 27.984 6.223 1 93.5 81 ALA A C 1
ATOM 640 O O . ALA A 1 81 ? 12.438 27.734 5.016 1 93.5 81 ALA A O 1
ATOM 641 N N . ALA A 1 82 ? 11.516 27.484 6.988 1 95.81 82 ALA A N 1
ATOM 642 C CA . ALA A 1 82 ? 10.438 26.641 6.477 1 95.81 82 ALA A CA 1
ATOM 643 C C . ALA A 1 82 ? 9.547 27.406 5.508 1 95.81 82 ALA A C 1
ATOM 645 O O . ALA A 1 82 ? 9.141 26.875 4.473 1 95.81 82 ALA A O 1
ATOM 646 N N . ALA A 1 83 ? 9.227 28.594 5.883 1 95.44 83 ALA A N 1
ATOM 647 C CA . ALA A 1 83 ? 8.43 29.438 4.996 1 95.44 83 ALA A CA 1
ATOM 648 C C . ALA A 1 83 ? 9.125 29.641 3.652 1 95.44 83 ALA A C 1
ATOM 650 O O . ALA A 1 83 ? 8.477 29.578 2.602 1 95.44 83 ALA A O 1
ATOM 651 N N . GLU A 1 84 ? 10.398 29.875 3.717 1 95.81 84 GLU A N 1
ATOM 652 C CA . GLU A 1 84 ? 11.172 30.016 2.484 1 95.81 84 GLU A CA 1
ATOM 653 C C . GLU A 1 84 ? 11.133 28.734 1.659 1 95.81 84 GLU A C 1
ATOM 655 O O . GLU A 1 84 ? 10.953 28.781 0.44 1 95.81 84 GLU A O 1
ATOM 660 N N . TRP A 1 85 ? 11.281 27.656 2.316 1 97 85 TRP A N 1
ATOM 661 C CA . TRP A 1 85 ? 11.227 26.359 1.638 1 97 85 TRP A CA 1
ATOM 662 C C . TRP A 1 85 ? 9.859 26.141 1.01 1 97 85 TRP A C 1
ATOM 664 O O . TRP A 1 85 ? 9.758 25.688 -0.137 1 97 85 TRP A O 1
ATOM 674 N N . LEU A 1 86 ? 8.836 26.422 1.698 1 97.75 86 LEU A N 1
ATOM 675 C CA . LEU A 1 86 ? 7.469 26.281 1.203 1 97.75 86 LEU A CA 1
ATOM 676 C C . LEU A 1 86 ? 7.258 27.109 -0.056 1 97.75 86 LEU A C 1
ATOM 678 O O . LEU A 1 86 ? 6.574 26.672 -0.987 1 97.75 86 LEU A O 1
ATOM 682 N N . ARG A 1 87 ? 7.816 28.281 -0.105 1 96.88 87 ARG A N 1
ATOM 683 C CA . ARG A 1 87 ? 7.688 29.156 -1.269 1 96.88 87 ARG A CA 1
ATOM 684 C C . ARG A 1 87 ? 8.305 28.516 -2.506 1 96.88 87 ARG A C 1
ATOM 686 O O . ARG A 1 87 ? 7.832 28.719 -3.623 1 96.88 87 ARG A O 1
ATOM 693 N N . THR A 1 88 ? 9.312 27.703 -2.279 1 97 88 THR A N 1
ATOM 694 C CA . THR A 1 88 ? 9.961 27.062 -3.416 1 97 88 THR A CA 1
ATOM 695 C C . THR A 1 88 ? 9.062 25.984 -4.016 1 97 88 THR A C 1
ATOM 697 O O . THR A 1 88 ? 9.281 25.547 -5.145 1 97 88 THR A O 1
ATOM 700 N N . LEU A 1 89 ? 8.086 25.484 -3.262 1 97.5 89 LEU A N 1
ATOM 701 C CA . LEU A 1 89 ? 7.223 24.422 -3.74 1 97.5 89 LEU A CA 1
ATOM 702 C C . LEU A 1 89 ? 6.184 24.953 -4.723 1 97.5 89 LEU A C 1
ATOM 704 O O . LEU A 1 89 ? 5.641 24.188 -5.527 1 97.5 89 LEU A O 1
ATOM 708 N N . GLY A 1 90 ? 5.844 26.188 -4.66 1 94.69 90 GLY A N 1
ATOM 709 C CA . GLY A 1 90 ? 4.855 26.797 -5.531 1 94.69 90 GLY A CA 1
ATOM 710 C C . GLY A 1 90 ? 4.027 27.875 -4.84 1 94.69 90 GLY A C 1
ATOM 711 O O . GLY A 1 90 ? 4.41 28.375 -3.785 1 94.69 90 GLY A O 1
ATOM 712 N N . ASP A 1 91 ? 2.891 28.266 -5.5 1 96.19 91 ASP A N 1
ATOM 713 C CA . ASP A 1 91 ? 1.946 29.219 -4.93 1 96.19 91 ASP A CA 1
ATOM 714 C C . ASP A 1 91 ? 1.393 28.719 -3.598 1 96.19 91 ASP A C 1
ATOM 716 O O . ASP A 1 91 ? 0.988 27.547 -3.486 1 96.19 91 ASP A O 1
ATOM 720 N N . PRO A 1 92 ? 1.447 29.578 -2.561 1 96 92 PRO A N 1
ATOM 721 C CA . PRO A 1 92 ? 0.922 29.156 -1.261 1 96 92 PRO A CA 1
ATOM 722 C C . PRO A 1 92 ? -0.487 28.578 -1.354 1 96 92 PRO A C 1
ATOM 724 O O . PRO A 1 92 ? -0.843 27.672 -0.583 1 96 92 PRO A O 1
ATOM 727 N N . ALA A 1 93 ? -1.257 29 -2.295 1 95.69 93 ALA A N 1
ATOM 728 C CA . ALA A 1 93 ? -2.625 28.516 -2.465 1 95.69 93 ALA A CA 1
ATOM 729 C C . ALA A 1 93 ? -2.641 27.062 -2.918 1 95.69 93 ALA A C 1
ATOM 731 O O . ALA A 1 93 ? -3.668 26.391 -2.826 1 95.69 93 ALA A O 1
ATOM 732 N N . SER A 1 94 ? -1.528 26.562 -3.383 1 97.44 94 SER A N 1
ATOM 733 C CA . SER A 1 94 ? -1.468 25.203 -3.902 1 97.44 94 SER A CA 1
ATOM 734 C C . SER A 1 94 ? -0.717 24.281 -2.949 1 97.44 94 SER A C 1
ATOM 736 O O . SER A 1 94 ? -0.372 23.156 -3.312 1 97.44 94 SER A O 1
ATOM 738 N N . VAL A 1 95 ? -0.432 24.734 -1.759 1 98.31 95 VAL A N 1
ATOM 739 C CA . VAL A 1 95 ? 0.25 23.953 -0.736 1 98.31 95 VAL A CA 1
ATOM 740 C C . VAL A 1 95 ? -0.488 24.078 0.595 1 98.31 95 VAL A C 1
ATOM 742 O O . VAL A 1 95 ? -0.85 25.188 1.003 1 98.31 95 VAL A O 1
ATOM 745 N N . THR A 1 96 ? -0.797 23 1.245 1 98.31 96 THR A N 1
ATOM 746 C CA . THR A 1 96 ? -1.383 23 2.58 1 98.31 96 THR A CA 1
ATOM 747 C C . THR A 1 96 ? -0.462 22.297 3.574 1 98.31 96 THR A C 1
ATOM 749 O O . THR A 1 96 ? 0.009 21.188 3.316 1 98.31 96 THR A O 1
ATOM 752 N N . VAL A 1 97 ? -0.226 22.938 4.715 1 97.81 97 VAL A N 1
ATOM 753 C CA . VAL A 1 97 ? 0.604 22.391 5.777 1 97.81 97 VAL A CA 1
ATOM 754 C C . VAL A 1 97 ? -0.246 22.141 7.02 1 97.81 97 VAL A C 1
ATOM 756 O O . VAL A 1 97 ? -0.962 23.031 7.48 1 97.81 97 VAL A O 1
ATOM 759 N N . SER A 1 98 ? -0.223 20.953 7.469 1 97.38 98 SER A N 1
ATOM 760 C CA . SER A 1 98 ? -0.734 20.625 8.797 1 97.38 98 SER A CA 1
ATOM 761 C C . SER A 1 98 ? 0.396 20.531 9.812 1 97.38 98 SER A C 1
ATOM 763 O O . SER A 1 98 ? 1.243 19.641 9.734 1 97.38 98 SER A O 1
ATOM 765 N N . PRO A 1 99 ? 0.435 21.406 10.812 1 95.31 99 PRO A N 1
ATOM 766 C CA . PRO A 1 99 ? 1.571 21.438 11.734 1 95.31 99 PRO A CA 1
ATOM 767 C C . PRO A 1 99 ? 1.726 20.125 12.516 1 95.31 99 PRO A C 1
ATOM 769 O O . PRO A 1 99 ? 0.728 19.5 12.875 1 95.31 99 PRO A O 1
ATOM 772 N N . GLY A 1 100 ? 2.959 19.75 12.758 1 94.75 100 GLY A N 1
ATOM 773 C CA . GLY A 1 100 ? 3.277 18.594 13.578 1 94.75 100 GLY A CA 1
ATOM 774 C C . GLY A 1 100 ? 3.834 18.969 14.945 1 94.75 100 GLY A C 1
ATOM 775 O O . GLY A 1 100 ? 3.957 20.141 15.266 1 94.75 100 GLY A O 1
ATOM 776 N N . ASN A 1 101 ? 4.094 18 15.82 1 90.94 101 ASN A N 1
ATOM 777 C CA . ASN A 1 101 ? 4.527 18.25 17.188 1 90.94 101 ASN A CA 1
ATOM 778 C C . ASN A 1 101 ? 5.875 18.969 17.234 1 90.94 101 ASN A C 1
ATOM 780 O O . ASN A 1 101 ? 6.129 19.766 18.125 1 90.94 101 ASN A O 1
ATOM 784 N N . HIS A 1 102 ? 6.758 18.766 16.297 1 88.81 102 HIS A N 1
ATOM 785 C CA . HIS A 1 102 ? 8.039 19.453 16.234 1 88.81 102 HIS A CA 1
ATOM 786 C C . HIS A 1 102 ? 7.871 20.906 15.812 1 88.81 102 HIS A C 1
ATOM 788 O O . HIS A 1 102 ? 8.781 21.719 15.984 1 88.81 102 HIS A O 1
ATOM 794 N N . ASP A 1 103 ? 6.773 21.172 15.352 1 88.56 103 ASP A N 1
ATOM 795 C CA . ASP A 1 103 ? 6.473 22.547 14.945 1 88.56 103 ASP A CA 1
ATOM 796 C C . ASP A 1 103 ? 5.867 23.328 16.109 1 88.56 103 ASP A C 1
ATOM 798 O O . ASP A 1 103 ? 5.609 24.531 15.977 1 88.56 103 ASP A O 1
ATOM 802 N N . ALA A 1 104 ? 5.621 22.688 17.219 1 82.62 104 ALA A N 1
ATOM 803 C CA . ALA A 1 104 ? 4.934 23.344 18.328 1 82.62 104 ALA A CA 1
ATOM 804 C C . ALA A 1 104 ? 5.754 23.25 19.609 1 82.62 104 ALA A C 1
ATOM 806 O O . ALA A 1 104 ? 5.227 23.422 20.703 1 82.62 104 ALA A O 1
ATOM 807 N N . LEU A 1 105 ? 7.008 22.891 19.609 1 68.94 105 LEU A N 1
ATOM 808 C CA . LEU A 1 105 ? 7.82 22.656 20.797 1 68.94 105 LEU A CA 1
ATOM 809 C C . LEU A 1 105 ? 7.973 23.953 21.594 1 68.94 105 LEU A C 1
ATOM 811 O O . LEU A 1 105 ? 8.18 23.906 22.812 1 68.94 105 LEU A O 1
ATOM 815 N N . VAL A 1 106 ? 8.094 25.094 21.016 1 59.41 106 VAL A N 1
ATOM 816 C CA . VAL A 1 106 ? 8.344 26.297 21.797 1 59.41 106 VAL A CA 1
ATOM 817 C C . VAL A 1 106 ? 7.027 26.812 22.391 1 59.41 106 VAL A C 1
ATOM 819 O O . VAL A 1 106 ? 5.988 26.766 21.719 1 59.41 106 VAL A O 1
ATOM 822 N N . ALA A 1 107 ? 6.918 26.688 23.812 1 51.19 107 ALA A N 1
ATOM 823 C CA . ALA A 1 107 ? 5.785 27.266 24.531 1 51.19 107 ALA A CA 1
ATOM 824 C C . ALA A 1 107 ? 5.473 28.672 24.016 1 51.19 107 ALA A C 1
ATOM 826 O O . ALA A 1 107 ? 5.945 29.672 24.578 1 51.19 107 ALA A O 1
ATOM 827 N N . HIS A 1 108 ? 5.777 28.875 22.766 1 51.62 108 HIS A N 1
ATOM 828 C CA . HIS A 1 108 ? 5.348 30.25 22.531 1 51.62 108 HIS A CA 1
ATOM 829 C C . HIS A 1 108 ? 3.848 30.406 22.75 1 51.62 108 HIS A C 1
ATOM 831 O O . HIS A 1 108 ? 3.051 29.625 22.219 1 51.62 108 HIS A O 1
ATOM 837 N N . ARG A 1 109 ? 3.615 30.797 23.969 1 47.66 109 ARG A N 1
ATOM 838 C CA . ARG A 1 109 ? 2.301 31.141 24.5 1 47.66 109 ARG A CA 1
ATOM 839 C C . ARG A 1 109 ? 1.543 32.062 23.547 1 47.66 109 ARG A C 1
ATOM 841 O O . ARG A 1 109 ? 0.553 32.688 23.922 1 47.66 109 ARG A O 1
ATOM 848 N N . THR A 1 110 ? 2.176 32.281 22.406 1 51.19 110 THR A N 1
ATOM 849 C CA . THR A 1 110 ? 1.38 33.281 21.703 1 51.19 110 THR A CA 1
ATOM 850 C C . THR A 1 110 ? 0.212 32.625 20.969 1 51.19 110 THR A C 1
ATOM 852 O O . THR A 1 110 ? 0.325 31.469 20.5 1 51.19 110 THR A O 1
ATOM 855 N N . PRO A 1 111 ? -0.937 33.219 21.109 1 52.66 111 PRO A N 1
ATOM 856 C CA . PRO A 1 111 ? -2.193 32.812 20.484 1 52.66 111 PRO A CA 1
ATOM 857 C C . PRO A 1 111 ? -2.023 32.438 19 1 52.66 111 PRO A C 1
ATOM 859 O O . PRO A 1 111 ? -2.818 31.672 18.469 1 52.66 111 PRO A O 1
ATOM 862 N N . ASP A 1 112 ? -0.809 32.875 18.344 1 70 112 ASP A N 1
ATOM 863 C CA . ASP A 1 112 ? -0.805 32.625 16.906 1 70 112 ASP A CA 1
ATOM 864 C C . ASP A 1 112 ? 0.474 31.891 16.5 1 70 112 ASP A C 1
ATOM 866 O O . ASP A 1 112 ? 1.264 32.438 15.711 1 70 112 ASP A O 1
ATOM 870 N N . ARG A 1 113 ? 0.691 30.812 16.953 1 76.62 113 ARG A N 1
ATOM 871 C CA . ARG A 1 113 ? 1.908 30.016 16.812 1 76.62 113 ARG A CA 1
ATOM 872 C C . ARG A 1 113 ? 2.236 29.75 15.344 1 76.62 113 ARG A C 1
ATOM 874 O O . ARG A 1 113 ? 3.406 29.75 14.961 1 76.62 113 ARG A O 1
ATOM 881 N N . PHE A 1 114 ? 1.246 29.688 14.555 1 86.56 114 PHE A N 1
ATOM 882 C CA . PHE A 1 114 ? 1.501 29.312 13.172 1 86.56 114 PHE A CA 1
ATOM 883 C C . PHE A 1 114 ? 1.209 30.469 12.227 1 86.56 114 PHE A C 1
ATOM 885 O O . PHE A 1 114 ? 1.045 30.266 11.023 1 86.56 114 PHE A O 1
ATOM 892 N N . ALA A 1 115 ? 1.189 31.656 12.734 1 84.44 115 ALA A N 1
ATOM 893 C CA . ALA A 1 115 ? 0.896 32.844 11.953 1 84.44 115 ALA A CA 1
ATOM 894 C C . ALA A 1 115 ? 1.843 32.969 10.766 1 84.44 115 ALA A C 1
ATOM 896 O O . ALA A 1 115 ? 1.417 33.312 9.656 1 84.44 115 ALA A O 1
ATOM 897 N N . PRO A 1 116 ? 3.119 32.719 10.938 1 86.06 116 PRO A N 1
ATOM 898 C CA . PRO A 1 116 ? 4.031 32.812 9.797 1 86.06 116 PRO A CA 1
ATOM 899 C C . PRO A 1 116 ? 3.676 31.844 8.672 1 86.06 116 PRO A C 1
ATOM 901 O O . PRO A 1 116 ? 4.133 32.031 7.535 1 86.06 116 PRO A O 1
ATOM 904 N N . TRP A 1 117 ? 2.871 30.844 8.984 1 91.88 117 TRP A N 1
ATOM 905 C CA . TRP A 1 117 ? 2.506 29.844 7.988 1 91.88 117 TRP A CA 1
ATOM 906 C C . TRP A 1 117 ? 1.069 30.047 7.52 1 91.88 117 TRP A C 1
ATOM 908 O O . TRP A 1 117 ? 0.514 29.188 6.828 1 91.88 117 TRP A O 1
ATOM 918 N N . ALA A 1 118 ? 0.491 31.156 7.801 1 91.94 118 ALA A N 1
ATOM 919 C CA . ALA A 1 118 ? -0.926 31.422 7.555 1 91.94 118 ALA A CA 1
ATOM 920 C C . ALA A 1 118 ? -1.282 31.156 6.09 1 91.94 118 ALA A C 1
ATOM 922 O O . ALA A 1 118 ? -2.281 30.5 5.793 1 91.94 118 ALA A O 1
ATOM 923 N N . PRO A 1 119 ? -0.424 31.609 5.074 1 93.81 119 PRO A N 1
ATOM 924 C CA . PRO A 1 119 ? -0.784 31.406 3.67 1 93.81 119 PRO A CA 1
ATOM 925 C C . PRO A 1 119 ? -0.906 29.938 3.293 1 93.81 119 PRO A C 1
ATOM 927 O O . PRO A 1 119 ? -1.535 29.594 2.285 1 93.81 119 PRO A O 1
ATOM 930 N N . TRP A 1 120 ? -0.315 29.047 4.109 1 96.44 120 TRP A N 1
ATOM 931 C CA . TRP A 1 120 ? -0.263 27.625 3.752 1 96.44 120 TRP A CA 1
ATOM 932 C C . TRP A 1 120 ? -1.233 26.828 4.605 1 96.44 120 TRP A C 1
ATOM 934 O O . TRP A 1 120 ? -1.307 25.594 4.477 1 96.44 120 TRP A O 1
ATOM 944 N N . LEU A 1 121 ? -2.008 27.453 5.441 1 95.06 121 LEU A N 1
ATOM 945 C CA . LEU A 1 121 ? -2.881 26.719 6.352 1 95.06 121 LEU A CA 1
ATOM 946 C C . LEU A 1 121 ? -4.289 26.594 5.777 1 95.06 121 LEU A C 1
ATOM 948 O O . LEU A 1 121 ? -4.957 25.578 5.961 1 95.06 121 LEU A O 1
ATOM 952 N N . GLY A 1 122 ? -4.758 27.531 5.141 1 93.38 122 GLY A N 1
ATOM 953 C CA . GLY A 1 122 ? -6.102 27.641 4.598 1 93.38 122 GLY A CA 1
ATOM 954 C C . GLY A 1 122 ? -6.32 28.891 3.766 1 93.38 122 GLY A C 1
ATOM 955 O O . GLY A 1 122 ? -5.41 29.703 3.615 1 93.38 122 GLY A O 1
ATOM 956 N N . ASP A 1 123 ? -7.516 28.969 3.24 1 90.69 123 ASP A N 1
ATOM 957 C CA . ASP A 1 123 ? -7.805 30.078 2.342 1 90.69 123 ASP A CA 1
ATOM 958 C C . ASP A 1 123 ? -8.445 31.25 3.096 1 90.69 123 ASP A C 1
ATOM 960 O O . ASP A 1 123 ? -8.469 32.375 2.602 1 90.69 123 ASP A O 1
ATOM 964 N N . THR A 1 124 ? -8.953 30.969 4.227 1 84.62 124 THR A N 1
ATOM 965 C CA . THR A 1 124 ? -9.602 32.031 4.984 1 84.62 124 THR A CA 1
ATOM 966 C C . THR A 1 124 ? -8.727 32.469 6.152 1 84.62 124 THR A C 1
ATOM 968 O O . THR A 1 124 ? -7.977 31.672 6.715 1 84.62 124 THR A O 1
ATOM 971 N N . PRO A 1 125 ? -8.82 33.812 6.418 1 77.56 125 PRO A N 1
ATOM 972 C CA . PRO A 1 125 ? -8.039 34.312 7.539 1 77.56 125 PRO A CA 1
ATOM 973 C C . PRO A 1 125 ? -8.586 33.875 8.898 1 77.56 125 PRO A C 1
ATOM 975 O O . PRO A 1 125 ? -9.594 34.406 9.359 1 77.56 125 PRO A O 1
ATOM 978 N N . GLN A 1 126 ? -8.68 32.719 9.133 1 76.31 126 GLN A N 1
ATOM 979 C CA . GLN A 1 126 ? -9.109 32.219 10.422 1 76.31 126 GLN A CA 1
ATOM 980 C C . GLN A 1 126 ? -7.926 31.688 11.227 1 76.31 126 GLN A C 1
ATOM 982 O O . GLN A 1 126 ? -7.008 31.078 10.664 1 76.31 126 GLN A O 1
ATOM 987 N N . ALA A 1 127 ? -8.094 32 12.492 1 74.06 127 ALA A N 1
ATOM 988 C CA . ALA A 1 127 ? -6.973 31.625 13.352 1 74.06 127 ALA A CA 1
ATOM 989 C C . ALA A 1 127 ? -7.121 30.172 13.82 1 74.06 127 ALA A C 1
ATOM 991 O O . ALA A 1 127 ? -6.125 29.469 13.977 1 74.06 127 ALA A O 1
ATOM 992 N N . ASP A 1 128 ? -8.367 29.828 13.883 1 88.56 128 ASP A N 1
ATOM 993 C CA . ASP A 1 128 ? -8.547 28.562 14.562 1 88.56 128 ASP A CA 1
ATOM 994 C C . ASP A 1 128 ? -8.664 27.406 13.562 1 88.56 128 ASP A C 1
ATOM 996 O O . ASP A 1 128 ? -9.281 27.562 12.508 1 88.56 128 ASP A O 1
ATOM 1000 N N . PHE A 1 129 ? -8.055 26.375 13.836 1 94.06 129 PHE A N 1
ATOM 1001 C CA . PHE A 1 129 ? -8.219 25.141 13.086 1 94.06 129 PHE A CA 1
ATOM 1002 C C . PHE A 1 129 ? -9.586 24.531 13.344 1 94.06 129 PHE A C 1
ATOM 1004 O O . PHE A 1 129 ? -10.195 24.781 14.391 1 94.06 129 PHE A O 1
ATOM 1011 N N . PRO A 1 130 ? -10.109 23.703 12.398 1 96.81 130 PRO A N 1
ATOM 1012 C CA . PRO A 1 130 ? -9.477 23.344 11.125 1 96.81 130 PRO A CA 1
ATOM 1013 C C . PRO A 1 130 ? -9.633 24.422 10.055 1 96.81 130 PRO A C 1
ATOM 1015 O O . PRO A 1 130 ? -10.586 25.203 10.094 1 96.81 130 PRO A O 1
ATOM 1018 N N . HIS A 1 131 ? -8.688 24.531 9.195 1 96.56 131 HIS A N 1
ATOM 1019 C CA . HIS A 1 131 ? -8.805 25.312 7.973 1 96.56 131 HIS A CA 1
ATOM 1020 C C . HIS A 1 131 ? -9.344 24.469 6.824 1 96.56 131 HIS A C 1
ATOM 1022 O O . HIS A 1 131 ? -9.078 23.266 6.754 1 96.56 131 HIS A O 1
ATOM 1028 N N . VAL A 1 132 ? -10.117 25.109 5.918 1 96.62 132 VAL A N 1
ATOM 1029 C CA . VAL A 1 132 ? -10.703 24.375 4.805 1 96.62 132 VAL A CA 1
ATOM 1030 C C . VAL A 1 132 ? -10.289 25.016 3.482 1 96.62 132 VAL A C 1
ATOM 1032 O O . VAL A 1 132 ? -10.352 26.25 3.34 1 96.62 132 VAL A O 1
ATOM 1035 N N . ARG A 1 133 ? -9.82 24.219 2.553 1 97.06 133 ARG A N 1
ATOM 1036 C CA . ARG A 1 133 ? -9.578 24.594 1.166 1 97.06 133 ARG A CA 1
ATOM 1037 C C . ARG A 1 133 ? -10.391 23.734 0.207 1 97.06 133 ARG A C 1
ATOM 1039 O O . ARG A 1 133 ? -10.398 22.5 0.33 1 97.06 133 ARG A O 1
ATOM 1046 N N . VAL A 1 134 ? -11.062 24.375 -0.676 1 97 134 VAL A N 1
ATOM 1047 C CA . VAL A 1 134 ? -11.766 23.625 -1.716 1 97 134 VAL A CA 1
ATOM 1048 C C . VAL A 1 134 ? -11.023 23.766 -3.043 1 97 134 VAL A C 1
ATOM 1050 O O . VAL A 1 134 ? -10.758 24.875 -3.498 1 97 134 VAL A O 1
ATOM 1053 N N . ARG A 1 135 ? -10.625 22.688 -3.611 1 96.5 135 ARG A N 1
ATOM 1054 C CA . ARG A 1 135 ? -9.953 22.578 -4.902 1 96.5 135 ARG A CA 1
ATOM 1055 C C . ARG A 1 135 ? -10.672 21.594 -5.816 1 96.5 135 ARG A C 1
ATOM 1057 O O . ARG A 1 135 ? -10.594 20.391 -5.609 1 96.5 135 ARG A O 1
ATOM 1064 N N . GLY A 1 136 ? -11.328 22.109 -6.867 1 93 136 GLY A N 1
ATOM 1065 C CA . GLY A 1 136 ? -12.141 21.234 -7.684 1 93 136 GLY A CA 1
ATOM 1066 C C . GLY A 1 136 ? -13.227 20.516 -6.895 1 93 136 GLY A C 1
ATOM 1067 O O . GLY A 1 136 ? -14.016 21.172 -6.203 1 93 136 GLY A O 1
ATOM 1068 N N . CYS A 1 137 ? -13.164 19.203 -6.953 1 95.19 137 CYS A N 1
ATOM 1069 C CA . CYS A 1 137 ? -14.188 18.406 -6.285 1 95.19 137 CYS A CA 1
ATOM 1070 C C . CYS A 1 137 ? -13.742 18 -4.891 1 95.19 137 CYS A C 1
ATOM 1072 O O . CYS A 1 137 ? -14.398 17.188 -4.234 1 95.19 137 CYS A O 1
ATOM 1074 N N . VAL A 1 138 ? -12.641 18.562 -4.414 1 97.5 138 VAL A N 1
ATOM 1075 C CA . VAL A 1 138 ? -12.047 18.078 -3.17 1 97.5 138 VAL A CA 1
ATOM 1076 C C . VAL A 1 138 ? -12.078 19.188 -2.121 1 97.5 138 VAL A C 1
ATOM 1078 O O . VAL A 1 138 ? -11.781 20.344 -2.422 1 97.5 138 VAL A O 1
ATOM 1081 N N . ALA A 1 139 ? -12.516 18.859 -0.944 1 98.06 139 ALA A N 1
ATOM 1082 C CA . ALA A 1 139 ? -12.328 19.703 0.236 1 98.06 139 ALA A CA 1
ATOM 1083 C C . ALA A 1 139 ? -11.188 19.172 1.109 1 98.06 139 ALA A C 1
ATOM 1085 O O . ALA A 1 139 ? -11.25 18.047 1.611 1 98.06 139 ALA A O 1
ATOM 1086 N N . ILE A 1 140 ? -10.203 19.953 1.257 1 98.69 140 ILE A N 1
ATOM 1087 C CA . ILE A 1 140 ? -9.109 19.641 2.178 1 98.69 140 ILE A CA 1
ATOM 1088 C C . ILE A 1 140 ? -9.398 20.281 3.539 1 98.69 140 ILE A C 1
ATOM 1090 O O . ILE A 1 140 ? -9.438 21.5 3.67 1 98.69 140 ILE A O 1
ATOM 1094 N N . VAL A 1 141 ? -9.625 19.453 4.52 1 98.62 141 VAL A N 1
ATOM 1095 C CA . VAL A 1 141 ? -9.898 19.906 5.883 1 98.62 141 VAL A CA 1
ATOM 1096 C C . VAL A 1 141 ? -8.656 19.719 6.746 1 98.62 141 VAL A C 1
ATOM 1098 O O . VAL A 1 141 ? -8.336 18.594 7.152 1 98.62 141 VAL A O 1
ATOM 1101 N N . ASN A 1 142 ? -7.996 20.812 7.062 1 98.44 142 ASN A N 1
ATOM 1102 C CA . ASN A 1 142 ? -6.688 20.828 7.711 1 98.44 142 ASN A CA 1
ATOM 1103 C C . ASN A 1 142 ? -6.816 21 9.227 1 98.44 142 ASN A C 1
ATOM 1105 O O . ASN A 1 142 ? -7.047 22.094 9.719 1 98.44 142 ASN A O 1
ATOM 1109 N N . ALA A 1 143 ? -6.629 19.891 9.93 1 97.81 143 ALA A N 1
ATOM 1110 C CA . ALA A 1 143 ? -6.68 19.906 11.391 1 97.81 143 ALA A CA 1
ATOM 1111 C C . ALA A 1 143 ? -5.281 20.031 11.992 1 97.81 143 ALA A C 1
ATOM 1113 O O . ALA A 1 143 ? -4.289 19.719 11.328 1 97.81 143 ALA A O 1
ATOM 1114 N N . CYS A 1 144 ? -5.254 20.516 13.211 1 95.94 144 CYS A N 1
ATOM 1115 C CA . CYS A 1 144 ? -3.988 20.672 13.922 1 95.94 144 CYS A CA 1
ATOM 1116 C C . CYS A 1 144 ? -3.979 19.844 15.203 1 95.94 144 CYS A C 1
ATOM 1118 O O . CYS A 1 144 ? -4.805 20.047 16.094 1 95.94 144 CYS A O 1
ATOM 1120 N N . THR A 1 145 ? -3.037 18.906 15.227 1 96.06 145 THR A N 1
ATOM 1121 C CA . THR A 1 145 ? -2.918 18.062 16.422 1 96.06 145 THR A CA 1
ATOM 1122 C C . THR A 1 145 ? -1.703 18.469 17.25 1 96.06 145 THR A C 1
ATOM 1124 O O . THR A 1 145 ? -1.433 17.891 18.297 1 96.06 145 THR A O 1
ATOM 1127 N N . ALA A 1 146 ? -1.013 19.484 16.781 1 92.06 146 ALA A N 1
ATOM 1128 C CA . ALA A 1 146 ? 0.234 19.906 17.406 1 92.06 146 ALA A CA 1
ATOM 1129 C C . ALA A 1 146 ? -0.04 20.688 18.688 1 92.06 146 ALA A C 1
ATOM 1131 O O . ALA A 1 146 ? -0.626 21.766 18.656 1 92.06 146 ALA A O 1
ATOM 1132 N N . VAL A 1 147 ? 0.294 20.156 19.797 1 83.75 147 VAL A N 1
ATOM 1133 C CA . VAL A 1 147 ? 0.181 20.828 21.094 1 83.75 147 VAL A CA 1
ATOM 1134 C C . VAL A 1 147 ? 1.544 20.859 21.781 1 83.75 147 VAL A C 1
ATOM 1136 O O . VAL A 1 147 ? 2.357 19.953 21.594 1 83.75 147 VAL A O 1
ATOM 1139 N N . PRO A 1 148 ? 1.718 21.969 22.453 1 77 148 PRO A N 1
ATOM 1140 C CA . PRO A 1 148 ? 2.975 22 23.203 1 77 148 PRO A CA 1
ATOM 1141 C C . PRO A 1 148 ? 3.092 20.859 24.203 1 77 148 PRO A C 1
ATOM 1143 O O . PRO A 1 148 ? 2.15 20.594 24.953 1 77 148 PRO A O 1
ATOM 1146 N N . THR A 1 149 ? 3.916 19.984 24.016 1 67.62 149 THR A N 1
ATOM 1147 C CA . THR A 1 149 ? 4.172 18.891 24.938 1 67.62 149 THR A CA 1
ATOM 1148 C C . THR A 1 149 ? 5.645 18.844 25.344 1 67.62 149 THR A C 1
ATOM 1150 O O . THR A 1 149 ? 6.484 19.484 24.703 1 67.62 149 THR A O 1
ATOM 1153 N N . ALA A 1 150 ? 5.84 18.25 26.578 1 61.59 150 ALA A N 1
ATOM 1154 C CA . ALA A 1 150 ? 7.227 18.031 26.984 1 61.59 150 ALA A CA 1
ATOM 1155 C C . ALA A 1 150 ? 8 17.266 25.906 1 61.59 150 ALA A C 1
ATOM 1157 O O . ALA A 1 150 ? 7.426 16.484 25.172 1 61.59 150 ALA A O 1
ATOM 1158 N N . TRP A 1 151 ? 9.281 17.625 25.781 1 56.5 151 TRP A N 1
ATOM 1159 C CA . TRP A 1 151 ? 10.148 17.188 24.703 1 56.5 151 TRP A CA 1
ATOM 1160 C C . TRP A 1 151 ? 10.07 15.68 24.516 1 56.5 151 TRP A C 1
ATOM 1162 O O . TRP A 1 151 ? 10.102 15.172 23.391 1 56.5 151 TRP A O 1
ATOM 1172 N N . ARG A 1 152 ? 9.797 14.906 25.594 1 62.97 152 ARG A N 1
ATOM 1173 C CA . ARG A 1 152 ? 9.836 13.453 25.484 1 62.97 152 ARG A CA 1
ATOM 1174 C C . ARG A 1 152 ? 8.477 12.898 25.094 1 62.97 152 ARG A C 1
ATOM 1176 O O . ARG A 1 152 ? 8.367 11.734 24.672 1 62.97 152 ARG A O 1
ATOM 1183 N N . LEU A 1 153 ? 7.578 13.812 25.094 1 69.06 153 LEU A N 1
ATOM 1184 C CA . LEU A 1 153 ? 6.234 13.367 24.75 1 69.06 153 LEU A CA 1
ATOM 1185 C C . LEU A 1 153 ? 5.828 13.898 23.375 1 69.06 153 LEU A C 1
ATOM 1187 O O . LEU A 1 153 ? 5.949 15.094 23.109 1 69.06 153 LEU A O 1
ATOM 1191 N N . ALA A 1 154 ? 5.73 13.078 22.422 1 85.31 154 ALA A N 1
ATOM 1192 C CA . ALA A 1 154 ? 5.352 13.461 21.062 1 85.31 154 ALA A CA 1
ATOM 1193 C C . ALA A 1 154 ? 3.857 13.258 20.844 1 85.31 154 ALA A C 1
ATOM 1195 O O . ALA A 1 154 ? 3.432 12.945 19.719 1 85.31 154 ALA A O 1
ATOM 1196 N N . GLN A 1 155 ? 3.064 13.406 21.922 1 89.81 155 GLN A N 1
ATOM 1197 C CA . GLN A 1 155 ? 1.618 13.234 21.828 1 89.81 155 GLN A CA 1
ATOM 1198 C C . GLN A 1 155 ? 0.968 14.438 21.141 1 89.81 155 GLN A C 1
ATOM 1200 O O . GLN A 1 155 ? 1.591 15.492 21 1 89.81 155 GLN A O 1
ATOM 1205 N N . GLY A 1 156 ? -0.226 14.258 20.641 1 94.31 156 GLY A N 1
ATOM 1206 C CA . GLY A 1 156 ? -1.047 15.312 20.062 1 94.31 156 GLY A CA 1
ATOM 1207 C C . GLY A 1 156 ? -2.475 15.305 20.578 1 94.31 156 GLY A C 1
ATOM 1208 O O . GLY A 1 156 ? -2.883 14.375 21.281 1 94.31 156 GLY A O 1
ATOM 1209 N N . ALA A 1 157 ? -3.145 16.391 20.328 1 95.31 157 ALA A N 1
ATOM 1210 C CA . ALA A 1 157 ? -4.559 16.531 20.656 1 95.31 157 ALA A CA 1
ATOM 1211 C C . ALA A 1 157 ? -5.234 17.578 19.766 1 95.31 157 ALA A C 1
ATOM 1213 O O . ALA A 1 157 ? -4.605 18.562 19.375 1 95.31 157 ALA A O 1
ATOM 1214 N N . LEU A 1 158 ? -6.488 17.328 19.531 1 96.5 158 LEU A N 1
ATOM 1215 C CA . LEU A 1 158 ? -7.238 18.297 18.734 1 96.5 158 LEU A CA 1
ATOM 1216 C C . LEU A 1 158 ? -7.953 19.297 19.641 1 96.5 158 LEU A C 1
ATOM 1218 O O . LEU A 1 158 ? -8.008 20.484 19.344 1 96.5 158 LEU A O 1
ATOM 1222 N N . GLY A 1 159 ? -8.484 18.797 20.812 1 95.75 159 GLY A N 1
ATOM 1223 C CA . GLY A 1 159 ? -9.336 19.609 21.672 1 95.75 159 GLY A CA 1
ATOM 1224 C C . GLY A 1 159 ? -10.789 19.625 21.25 1 95.75 159 GLY A C 1
ATOM 1225 O O . GLY A 1 159 ? -11.086 19.484 20.062 1 95.75 159 GLY A O 1
ATOM 1226 N N . GLN A 1 160 ? -11.672 19.859 22.188 1 96.56 160 GLN A N 1
ATOM 1227 C CA . GLN A 1 160 ? -13.117 19.75 21.984 1 96.56 160 GLN A CA 1
ATOM 1228 C C . GLN A 1 160 ? -13.609 20.781 20.953 1 96.56 160 GLN A C 1
ATOM 1230 O O . GLN A 1 160 ? -14.422 20.453 20.094 1 96.56 160 GLN A O 1
ATOM 1235 N N . ASP A 1 161 ? -13.148 21.984 21.062 1 96.62 161 ASP A N 1
ATOM 1236 C CA . ASP A 1 161 ? -13.617 23.047 20.188 1 96.62 161 ASP A CA 1
ATOM 1237 C C . ASP A 1 161 ? -13.25 22.766 18.734 1 96.62 161 ASP A C 1
ATOM 1239 O O . ASP A 1 161 ? -14.094 22.906 17.844 1 96.62 161 ASP A O 1
ATOM 1243 N N . GLN A 1 162 ? -12.016 22.406 18.516 1 96.81 162 GLN A N 1
ATOM 1244 C CA . GLN A 1 162 ? -11.594 22.109 17.141 1 96.81 162 GLN A CA 1
ATOM 1245 C C . GLN A 1 162 ? -12.367 20.922 16.578 1 96.81 162 GLN A C 1
ATOM 1247 O O . GLN A 1 162 ? -12.734 20.922 15.406 1 96.81 162 GLN A O 1
ATOM 1252 N N . ILE A 1 163 ? -12.625 19.906 17.375 1 98.12 163 ILE A N 1
ATOM 1253 C CA . ILE A 1 163 ? -13.367 18.719 16.938 1 98.12 163 ILE A CA 1
ATOM 1254 C C . ILE A 1 163 ? -14.773 19.109 16.5 1 98.12 163 ILE A C 1
ATOM 1256 O O . ILE A 1 163 ? -15.281 18.625 15.492 1 98.12 163 ILE A O 1
ATOM 1260 N N . ALA A 1 164 ? -15.375 19.984 17.297 1 98.06 164 ALA A N 1
ATOM 1261 C CA . ALA A 1 164 ? -16.703 20.469 16.938 1 98.06 164 ALA A CA 1
ATOM 1262 C C . ALA A 1 164 ? -16.672 21.219 15.602 1 98.06 164 ALA A C 1
ATOM 1264 O O . ALA A 1 164 ? -17.547 21.016 14.758 1 98.06 164 ALA A O 1
ATOM 1265 N N . ARG A 1 165 ? -15.695 22.047 15.438 1 97.81 165 ARG A N 1
ATOM 1266 C CA . ARG A 1 165 ? -15.555 22.781 14.188 1 97.81 165 ARG A CA 1
ATOM 1267 C C . ARG A 1 165 ? -15.273 21.844 13.023 1 97.81 165 ARG A C 1
ATOM 1269 O O . ARG A 1 165 ? -15.727 22.078 11.898 1 97.81 165 ARG A O 1
ATOM 1276 N N . LEU A 1 166 ? -14.484 20.859 13.258 1 98.38 166 LEU A N 1
ATOM 1277 C CA . LEU A 1 166 ? -14.188 19.844 12.25 1 98.38 166 LEU A CA 1
ATOM 1278 C C . LEU A 1 166 ? -15.461 19.156 11.781 1 98.38 166 LEU A C 1
ATOM 1280 O O . LEU A 1 166 ? -15.68 18.984 10.57 1 98.38 166 LEU A O 1
ATOM 1284 N N . GLU A 1 167 ? -16.25 18.75 12.734 1 98.62 167 GLU A N 1
ATOM 1285 C CA . GLU A 1 167 ? -17.531 18.125 12.406 1 98.62 167 GLU A CA 1
ATOM 1286 C C . GLU A 1 167 ? -18.359 19.031 11.508 1 98.62 167 GLU A C 1
ATOM 1288 O O . GLU A 1 167 ? -18.906 18.578 10.492 1 98.62 167 GLU A O 1
ATOM 1293 N N . ALA A 1 168 ? -18.469 20.234 11.875 1 98.38 168 ALA A N 1
ATOM 1294 C CA . ALA A 1 168 ? -19.25 21.203 11.102 1 98.38 168 ALA A CA 1
ATOM 1295 C C . ALA A 1 168 ? -18.688 21.359 9.688 1 98.38 168 ALA A C 1
ATOM 1297 O O . ALA A 1 168 ? -19.453 21.391 8.711 1 98.38 168 ALA A O 1
ATOM 1298 N N . ALA A 1 169 ? -17.406 21.469 9.578 1 97.81 169 ALA A N 1
ATOM 1299 C CA . ALA A 1 169 ? -16.75 21.625 8.273 1 97.81 169 ALA A CA 1
ATOM 1300 C C . ALA A 1 169 ? -17.031 20.406 7.379 1 97.81 169 ALA A C 1
ATOM 1302 O O . ALA A 1 169 ? -17.297 20.562 6.188 1 97.81 169 ALA A O 1
ATOM 1303 N N . LEU A 1 170 ? -16.938 19.25 7.93 1 98.44 170 LEU A N 1
ATOM 1304 C CA . LEU A 1 170 ? -17.156 18.031 7.172 1 98.44 170 LEU A CA 1
ATOM 1305 C C . LEU A 1 170 ? -18.609 17.922 6.703 1 98.44 170 LEU A C 1
ATOM 1307 O O . LEU A 1 170 ? -18.875 17.5 5.578 1 98.44 170 LEU A O 1
ATOM 1311 N N . ARG A 1 171 ? -19.531 18.297 7.527 1 98.38 171 ARG A N 1
ATOM 1312 C CA . ARG A 1 171 ? -20.938 18.312 7.145 1 98.38 171 ARG A CA 1
ATOM 1313 C C . ARG A 1 171 ? -21.188 19.266 5.988 1 98.38 171 ARG A C 1
ATOM 1315 O O . ARG A 1 171 ? -21.922 18.938 5.055 1 98.38 171 ARG A O 1
ATOM 1322 N N . ARG A 1 172 ? -20.641 20.406 6.105 1 98 172 ARG A N 1
ATOM 1323 C CA . ARG A 1 172 ? -20.797 21.406 5.043 1 98 172 ARG A CA 1
ATOM 1324 C C . ARG A 1 172 ? -20.25 20.875 3.723 1 98 172 ARG A C 1
ATOM 1326 O O . ARG A 1 172 ? -20.906 20.984 2.684 1 98 172 ARG A O 1
ATOM 1333 N N . ALA A 1 173 ? -19.062 20.344 3.758 1 97.81 173 ALA A N 1
ATOM 1334 C CA . ALA A 1 173 ? -18.453 19.797 2.549 1 97.81 173 ALA A CA 1
ATOM 1335 C C . ALA A 1 173 ? -19.297 18.688 1.951 1 97.81 173 ALA A C 1
ATOM 1337 O O . ALA A 1 173 ? -19.406 18.562 0.728 1 97.81 173 ALA A O 1
ATOM 1338 N N . LYS A 1 174 ? -19.797 17.859 2.82 1 96.56 174 LYS A N 1
ATOM 1339 C CA . LYS A 1 174 ? -20.688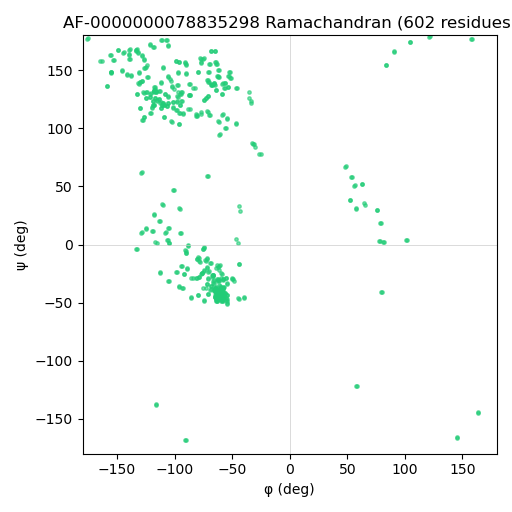 16.781 2.363 1 96.56 174 LYS A CA 1
ATOM 1340 C C . LYS A 1 174 ? -21.906 17.344 1.637 1 96.56 174 LYS A C 1
ATOM 1342 O O . LYS A 1 174 ? -22.266 16.859 0.565 1 96.56 174 LYS A O 1
ATOM 1347 N N . ALA A 1 175 ? -22.5 18.312 2.234 1 96.81 175 ALA A N 1
ATOM 1348 C CA . ALA A 1 175 ? -23.688 18.938 1.657 1 96.81 175 ALA A CA 1
ATOM 1349 C C . ALA A 1 175 ? -23.375 19.531 0.282 1 96.81 175 ALA A C 1
ATOM 1351 O O . ALA A 1 175 ? -24.25 19.594 -0.583 1 96.81 175 ALA A O 1
ATOM 1352 N N . GLU A 1 176 ? -22.172 19.922 0.094 1 96.69 176 GLU A N 1
ATOM 1353 C CA . GLU A 1 176 ? -21.766 20.516 -1.173 1 96.69 176 GLU A CA 1
ATOM 1354 C C . GLU A 1 176 ? -21.312 19.438 -2.166 1 96.69 176 GLU A C 1
ATOM 1356 O O . GLU A 1 176 ? -20.922 19.766 -3.289 1 96.69 176 GLU A O 1
ATOM 1361 N N . GLY A 1 177 ? -21.328 18.172 -1.772 1 94.31 177 GLY A N 1
ATOM 1362 C CA . GLY A 1 177 ? -21 17.062 -2.652 1 94.31 177 GLY A CA 1
ATOM 1363 C C . GLY A 1 177 ? -19.516 16.922 -2.916 1 94.31 177 GLY A C 1
ATOM 1364 O O . GLY A 1 177 ? -19.109 16.5 -3.996 1 94.31 177 GLY A O 1
ATOM 1365 N N . LEU A 1 178 ? -18.703 17.328 -1.956 1 96.12 178 LEU A N 1
ATOM 1366 C CA . LEU A 1 178 ? -17.25 17.344 -2.156 1 96.12 178 LEU A CA 1
ATOM 1367 C C . LEU A 1 178 ? -16.609 16.094 -1.577 1 96.12 178 LEU A C 1
ATOM 1369 O O . LEU A 1 178 ? -17.125 15.5 -0.626 1 96.12 178 LEU A O 1
ATOM 1373 N N . TYR A 1 179 ? -15.523 15.641 -2.201 1 96.56 179 TYR A N 1
ATOM 1374 C CA . TYR A 1 179 ? -14.625 14.633 -1.648 1 96.56 179 TYR A CA 1
ATOM 1375 C C . TYR A 1 179 ? -13.812 15.195 -0.494 1 96.56 179 TYR A C 1
ATOM 1377 O O . TYR A 1 179 ? -13.023 16.125 -0.681 1 96.56 179 TYR A O 1
ATOM 1385 N N . ARG A 1 180 ? -14.039 14.688 0.664 1 97.81 180 ARG A N 1
ATOM 1386 C CA . ARG A 1 180 ? -13.422 15.273 1.851 1 97.81 180 ARG A CA 1
ATOM 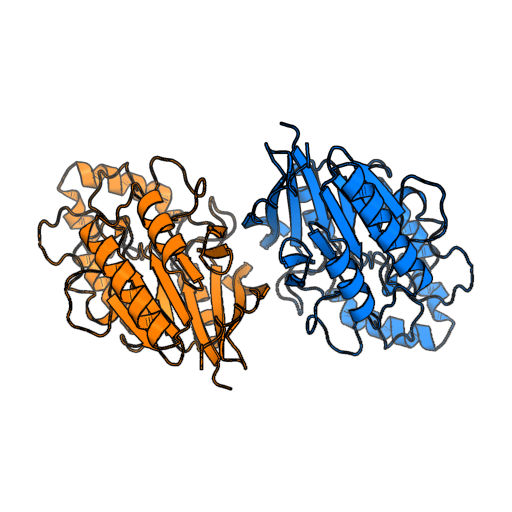1387 C C . ARG A 1 180 ? -12.133 14.539 2.219 1 97.81 180 ARG A C 1
ATOM 1389 O O . ARG A 1 180 ? -12.156 13.344 2.494 1 97.81 180 ARG A O 1
ATOM 1396 N N . ILE A 1 181 ? -11 15.266 2.24 1 98.62 181 ILE A N 1
ATOM 1397 C CA . ILE A 1 181 ? -9.711 14.789 2.732 1 98.62 181 ILE A CA 1
ATOM 1398 C C . ILE A 1 181 ? -9.352 15.516 4.027 1 98.62 181 ILE A C 1
ATOM 1400 O O . ILE A 1 181 ? -9.195 16.734 4.039 1 98.62 181 ILE A O 1
ATOM 1404 N N . VAL A 1 182 ? -9.18 14.75 5.125 1 98.88 182 VAL A N 1
ATOM 1405 C CA . VAL A 1 182 ? -8.781 15.352 6.398 1 98.88 182 VAL A CA 1
ATOM 1406 C C . VAL A 1 182 ? -7.273 15.195 6.586 1 98.88 182 VAL A C 1
ATOM 1408 O O . VAL A 1 182 ? -6.73 14.102 6.434 1 98.88 182 VAL A O 1
ATOM 1411 N N . LEU A 1 183 ? -6.625 16.266 6.863 1 98.81 183 LEU A N 1
ATOM 1412 C CA . LEU A 1 183 ? -5.207 16.266 7.203 1 98.81 183 LEU A CA 1
ATOM 1413 C C . LEU A 1 183 ? -5.008 16.422 8.711 1 98.81 183 LEU A C 1
ATOM 1415 O O . LEU A 1 183 ? -5.668 17.25 9.344 1 98.81 183 LEU A O 1
ATOM 1419 N N . LEU A 1 184 ? -4.145 15.68 9.281 1 98.5 184 LEU A N 1
ATOM 1420 C CA . LEU A 1 184 ? -3.617 15.859 10.625 1 98.5 184 LEU A CA 1
ATOM 1421 C C . LEU A 1 184 ? -2.252 15.195 10.773 1 98.5 184 LEU A C 1
ATOM 1423 O O . LEU A 1 184 ? -1.857 14.391 9.93 1 98.5 184 LEU A O 1
ATOM 1427 N N . HIS A 1 185 ? -1.545 15.547 11.773 1 98.19 185 HIS A N 1
ATOM 1428 C CA . HIS A 1 185 ? -0.181 15.047 11.891 1 98.19 185 HIS A CA 1
ATOM 1429 C C . HIS A 1 185 ? -0.153 13.688 12.578 1 98.19 185 HIS A C 1
ATOM 1431 O O . HIS A 1 185 ? 0.49 12.75 12.094 1 98.19 185 HIS A O 1
ATOM 1437 N N . HIS A 1 186 ? -0.869 13.516 13.664 1 97.81 186 HIS A N 1
ATOM 1438 C CA . HIS A 1 186 ? -0.845 12.297 14.469 1 97.81 186 HIS A CA 1
ATOM 1439 C C . HIS A 1 186 ? -1.838 11.273 13.938 1 97.81 186 HIS A C 1
ATOM 1441 O O . HIS A 1 186 ? -2.963 11.617 13.57 1 97.81 186 HIS A O 1
ATOM 1447 N N . PRO A 1 187 ? -1.435 10.031 13.906 1 96.69 187 PRO A N 1
ATOM 1448 C CA . PRO A 1 187 ? -2.334 8.992 13.414 1 96.69 187 PRO A CA 1
ATOM 1449 C C . PRO A 1 187 ? -3.574 8.812 14.289 1 96.69 187 PRO A C 1
ATOM 1451 O O . PRO A 1 187 ? -3.455 8.602 15.492 1 96.69 187 PRO A O 1
ATOM 1454 N N . PRO A 1 188 ? -4.715 8.758 13.672 1 96.56 188 PRO A N 1
ATOM 1455 C CA . PRO A 1 188 ? -5.938 8.578 14.453 1 96.56 188 PRO A CA 1
ATOM 1456 C C . PRO A 1 188 ? -6.293 7.109 14.664 1 96.56 188 PRO A C 1
ATOM 1458 O O . PRO A 1 188 ? -7.164 6.789 15.477 1 96.56 188 PRO A O 1
ATOM 1461 N N . ALA A 1 189 ? -5.801 6.223 13.859 1 92.5 189 ALA A N 1
ATOM 1462 C CA . ALA A 1 189 ? -6.109 4.801 13.977 1 92.5 189 ALA A CA 1
ATOM 1463 C C . ALA A 1 189 ? -5.461 4.195 15.219 1 92.5 189 ALA A C 1
ATOM 1465 O O . ALA A 1 189 ? -4.324 4.535 15.555 1 92.5 189 ALA A O 1
ATOM 1466 N N . GLU A 1 190 ? -6.086 3.242 15.766 1 86.44 190 GLU A N 1
ATOM 1467 C CA . GLU A 1 190 ? -5.562 2.586 16.969 1 86.44 190 GLU A CA 1
ATOM 1468 C C . GLU A 1 190 ? -4.332 1.743 16.641 1 86.44 190 GLU A C 1
ATOM 1470 O O . GLU A 1 190 ? -4.281 1.091 15.586 1 86.44 190 GLU A O 1
ATOM 1475 N N . GLY A 1 191 ? -3.393 1.843 17.562 1 83.19 191 GLY A N 1
ATOM 1476 C CA . GLY A 1 191 ? -2.244 0.956 17.469 1 83.19 191 GLY A CA 1
ATOM 1477 C C . GLY A 1 191 ? -1.231 1.397 16.438 1 83.19 191 GLY A C 1
ATOM 1478 O O . GLY A 1 191 ? -0.257 0.69 16.172 1 83.19 191 GLY A O 1
ATOM 1479 N N . ALA A 1 192 ? -1.443 2.479 15.82 1 83.19 192 ALA A N 1
ATOM 1480 C CA . ALA A 1 192 ? -0.528 2.955 14.789 1 83.19 192 ALA A CA 1
ATOM 1481 C C . ALA A 1 192 ? 0.807 3.381 15.391 1 83.19 192 ALA A C 1
ATOM 1483 O O . ALA A 1 192 ? 1.855 3.236 14.758 1 83.19 192 ALA A O 1
ATOM 1484 N N . VAL A 1 193 ? 0.77 3.943 16.547 1 86.31 193 VAL A N 1
ATOM 1485 C CA . VAL A 1 193 ? 1.97 4.363 17.266 1 86.31 193 VAL A CA 1
ATOM 1486 C C . VAL A 1 193 ? 1.83 4.031 18.75 1 86.31 193 VAL A C 1
ATOM 1488 O O . VAL A 1 193 ? 0.75 3.652 19.203 1 86.31 193 VAL A O 1
ATOM 1491 N N . SER A 1 194 ? 2.947 4.137 19.438 1 87.75 194 SER A N 1
ATOM 1492 C CA . SER A 1 194 ? 2.936 3.891 20.875 1 87.75 194 SER A CA 1
ATOM 1493 C C . SER A 1 194 ? 2.16 4.973 21.625 1 87.75 194 SER A C 1
ATOM 1495 O O . SER A 1 194 ? 1.905 6.047 21.078 1 87.75 194 SER A O 1
ATOM 1497 N N . ALA A 1 195 ? 1.849 4.719 22.859 1 86.31 195 ALA A N 1
ATOM 1498 C CA . ALA A 1 195 ? 1.057 5.621 23.703 1 86.31 195 ALA A CA 1
ATOM 1499 C C . ALA A 1 195 ? 1.75 6.973 23.859 1 86.31 195 ALA A C 1
ATOM 1501 O O . ALA A 1 195 ? 1.091 8.016 23.891 1 86.31 195 ALA A O 1
ATOM 1502 N N . ARG A 1 196 ? 3.078 7.035 23.938 1 87.81 196 ARG A N 1
ATOM 1503 C CA . ARG A 1 196 ? 3.838 8.258 24.156 1 87.81 196 ARG A CA 1
ATOM 1504 C C . ARG A 1 196 ? 3.82 9.148 22.922 1 87.81 196 ARG A C 1
ATOM 1506 O O . ARG A 1 196 ? 4.211 10.312 22.984 1 87.81 196 ARG A O 1
ATOM 1513 N N . LYS A 1 197 ? 3.363 8.625 21.781 1 92 197 LYS A N 1
ATOM 1514 C CA . LYS A 1 197 ? 3.346 9.336 20.516 1 92 197 LYS A CA 1
ATOM 1515 C C . LYS A 1 197 ? 1.924 9.469 19.969 1 92 197 LYS A C 1
ATOM 1517 O O . LYS A 1 197 ? 1.719 9.938 18.859 1 92 197 LYS A O 1
ATOM 1522 N N . ALA A 1 198 ? 0.957 9.156 20.797 1 92.94 198 ALA A N 1
ATOM 1523 C CA . ALA A 1 198 ? -0.398 8.938 20.297 1 92.94 198 ALA A CA 1
ATOM 1524 C C . ALA A 1 198 ? -1.198 10.234 20.297 1 92.94 198 ALA A C 1
ATOM 1526 O O . ALA A 1 198 ? -0.867 11.172 21.016 1 92.94 198 ALA A O 1
ATOM 1527 N N . LEU A 1 199 ? -2.213 10.32 19.422 1 96 199 LEU A N 1
ATOM 1528 C CA . LEU A 1 199 ? -3.295 11.289 19.531 1 96 199 LEU A CA 1
ATOM 1529 C C . LEU A 1 199 ? -4.199 10.984 20.719 1 96 199 LEU A C 1
ATOM 1531 O O . LEU A 1 199 ? -4.961 10.016 20.688 1 96 199 LEU A O 1
ATOM 1535 N N . THR A 1 200 ? -4.176 11.812 21.719 1 94.25 200 THR A N 1
ATOM 1536 C CA . THR A 1 200 ? -4.773 11.477 23 1 94.25 200 THR A CA 1
ATOM 1537 C C . THR A 1 200 ? -6.297 11.461 22.906 1 94.25 200 THR A C 1
ATOM 1539 O O . THR A 1 200 ? -6.965 10.758 23.672 1 94.25 200 THR A O 1
ATOM 1542 N N . ASP A 1 201 ? -6.812 12.227 22.047 1 96.88 201 ASP A N 1
ATOM 1543 C CA . ASP A 1 201 ? -8.266 12.25 21.891 1 96.88 201 ASP A CA 1
ATOM 1544 C C . ASP A 1 201 ? -8.688 11.648 20.547 1 96.88 201 ASP A C 1
ATOM 1546 O O . ASP A 1 201 ? -9.664 12.094 19.938 1 96.88 201 ASP A O 1
ATOM 1550 N N . ALA A 1 202 ? -7.957 10.656 20.125 1 97.5 202 ALA A N 1
ATOM 1551 C CA . ALA A 1 202 ? -8.234 9.977 18.859 1 97.5 202 ALA A CA 1
ATOM 1552 C C . ALA A 1 202 ? -9.648 9.398 18.844 1 97.5 202 ALA A C 1
ATOM 1554 O O . ALA A 1 202 ? -10.297 9.352 17.797 1 97.5 202 ALA A O 1
ATOM 1555 N N . GLY A 1 203 ? -10.094 8.898 19.969 1 97.5 203 GLY A N 1
ATOM 1556 C CA . GLY A 1 203 ? -11.438 8.344 20.062 1 97.5 203 GLY A CA 1
ATOM 1557 C C . GLY A 1 203 ? -12.516 9.328 19.672 1 97.5 203 GLY A C 1
ATOM 1558 O O . GLY A 1 203 ? -13.461 8.969 18.969 1 97.5 203 GLY A O 1
ATOM 1559 N N . ARG A 1 204 ? -12.422 10.531 20.141 1 97.81 204 ARG A N 1
ATOM 1560 C CA . ARG A 1 204 ? -13.391 11.562 19.797 1 97.81 204 ARG A CA 1
ATOM 1561 C C . ARG A 1 204 ? -13.336 11.891 18.297 1 97.81 204 ARG A C 1
ATOM 1563 O O . ARG A 1 204 ? -14.375 12.086 17.672 1 97.81 204 ARG A O 1
ATOM 1570 N N . PHE A 1 205 ? -12.148 12.031 17.812 1 98.31 205 PHE A N 1
ATOM 1571 C CA . PHE A 1 205 ? -11.961 12.258 16.375 1 98.31 205 PHE A CA 1
ATOM 1572 C C . PHE A 1 205 ? -12.641 11.156 15.57 1 98.31 205 PHE A C 1
ATOM 1574 O O . PHE A 1 205 ? -13.406 11.445 14.648 1 98.31 205 PHE A O 1
ATOM 1581 N N . ARG A 1 206 ? -12.406 9.875 15.883 1 97.94 206 ARG A N 1
ATOM 1582 C CA . ARG A 1 206 ? -12.992 8.742 15.188 1 97.94 206 ARG A CA 1
ATOM 1583 C C . ARG A 1 206 ? -14.516 8.766 15.289 1 97.94 206 ARG A C 1
ATOM 1585 O O . ARG A 1 206 ? -15.219 8.422 14.328 1 97.94 206 ARG A O 1
ATOM 1592 N N . ALA A 1 207 ? -15.023 9.148 16.406 1 97.88 207 ALA A N 1
ATOM 1593 C CA . ALA A 1 207 ? -16.469 9.211 16.609 1 97.88 207 ALA A CA 1
ATOM 1594 C C . ALA A 1 207 ? -17.109 10.203 15.633 1 97.88 207 ALA A C 1
ATOM 1596 O O . ALA A 1 207 ? -18.172 9.938 15.078 1 97.88 207 ALA A O 1
ATOM 1597 N N . VAL A 1 208 ? -16.469 11.312 15.469 1 98.38 208 VAL A N 1
ATOM 1598 C CA . VAL A 1 208 ? -16.969 12.32 14.539 1 98.38 208 VAL A CA 1
ATOM 1599 C C . VAL A 1 208 ? -16.969 11.758 13.117 1 98.38 208 VAL A C 1
ATOM 1601 O O . VAL A 1 208 ? -17.969 11.898 12.398 1 98.38 208 VAL A O 1
ATOM 1604 N N . LEU A 1 209 ? -15.891 11.164 12.742 1 97.75 209 LEU A N 1
ATOM 1605 C CA . LEU A 1 209 ? -15.805 10.625 11.391 1 97.75 209 LEU A CA 1
ATOM 1606 C C . LEU A 1 209 ? -16.812 9.5 11.188 1 97.75 209 LEU A C 1
ATOM 1608 O O . LEU A 1 209 ? -17.328 9.32 10.086 1 97.75 209 LEU A O 1
ATOM 1612 N N . GLU A 1 210 ? -17 8.727 12.195 1 96.75 210 GLU A N 1
ATOM 1613 C CA . GLU A 1 210 ? -18 7.668 12.117 1 96.75 210 GLU A CA 1
ATOM 1614 C C . GLU A 1 210 ? -19.391 8.242 11.859 1 96.75 210 GLU A C 1
ATOM 1616 O O . GLU A 1 210 ? -20.188 7.637 11.141 1 96.75 210 GLU A O 1
ATOM 1621 N N . ALA A 1 211 ? -19.656 9.367 12.445 1 97.38 211 ALA A N 1
ATOM 1622 C CA . ALA A 1 211 ? -20.969 9.992 12.344 1 97.38 211 ALA A CA 1
ATOM 1623 C C . ALA A 1 211 ? -21.125 10.719 11.016 1 97.38 211 ALA A C 1
ATOM 1625 O O . ALA A 1 211 ? -22.172 10.602 10.359 1 97.38 211 ALA A O 1
ATOM 1626 N N . VAL A 1 212 ? -20.094 11.461 10.594 1 97.69 212 VAL A N 1
ATOM 1627 C CA . VAL A 1 212 ? -20.328 12.398 9.5 1 97.69 212 VAL A CA 1
ATOM 1628 C C . VAL A 1 212 ? -19.562 11.961 8.266 1 97.69 212 VAL A C 1
ATOM 1630 O O . VAL A 1 212 ? -19.844 12.406 7.148 1 97.69 212 VAL A O 1
ATOM 1633 N N . GLY A 1 213 ? -18.531 11.227 8.477 1 96.06 213 GLY A N 1
ATOM 1634 C CA . GLY A 1 213 ? -17.812 10.633 7.359 1 96.06 213 GLY A CA 1
ATOM 1635 C C . GLY A 1 213 ? -16.703 11.516 6.836 1 96.06 213 GLY A C 1
ATOM 1636 O O . GLY A 1 213 ? -16.578 12.67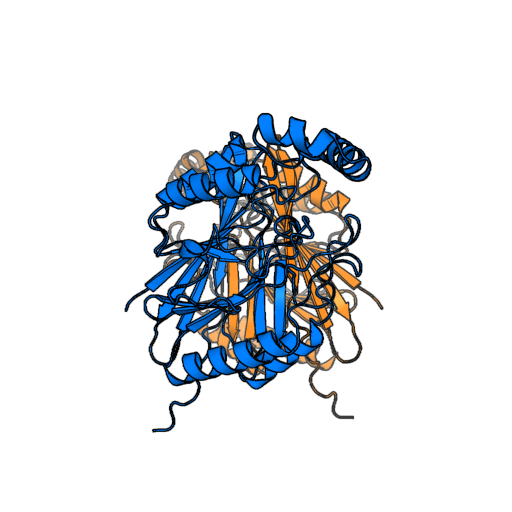2 7.23 1 96.06 213 GLY A O 1
ATOM 1637 N N . ALA A 1 214 ? -15.836 10.992 6.059 1 97 214 ALA A N 1
ATOM 1638 C CA . ALA A 1 214 ? -14.789 11.5 5.172 1 97 214 ALA A CA 1
ATOM 1639 C C . ALA A 1 214 ? -14.336 10.43 4.191 1 97 214 ALA A C 1
ATOM 1641 O O . ALA A 1 214 ? -14.594 9.242 4.395 1 97 214 ALA A O 1
ATOM 1642 N N . GLU A 1 215 ? -13.773 10.867 3.117 1 95.12 215 GLU A N 1
ATOM 1643 C CA . GLU A 1 215 ? -13.391 9.875 2.121 1 95.12 215 GLU A CA 1
ATOM 1644 C C . GLU A 1 215 ? -11.953 9.406 2.338 1 95.12 215 GLU A C 1
ATOM 1646 O O . GLU A 1 215 ? -11.602 8.281 1.984 1 95.12 215 GLU A O 1
ATOM 1651 N N . LEU A 1 216 ? -11.117 10.266 2.973 1 96.56 216 LEU A N 1
ATOM 1652 C CA . LEU A 1 216 ? -9.703 9.945 3.145 1 96.56 216 LEU A CA 1
ATOM 1653 C C . LEU A 1 216 ? -9.102 10.758 4.281 1 96.56 216 LEU A C 1
ATOM 1655 O O . LEU A 1 216 ? -9.375 11.953 4.414 1 96.56 216 LEU A O 1
ATOM 1659 N N . VAL A 1 217 ? -8.305 10.117 5.121 1 98.12 217 VAL A N 1
ATOM 1660 C CA . VAL A 1 217 ? -7.523 10.797 6.152 1 98.12 217 VAL A CA 1
ATOM 1661 C C . VAL A 1 217 ? -6.031 10.609 5.879 1 98.12 217 VAL A C 1
ATOM 1663 O O . VAL A 1 217 ? -5.582 9.492 5.602 1 98.12 217 VAL A O 1
ATOM 1666 N N . LEU A 1 218 ? -5.262 11.695 5.922 1 98.62 218 LEU A N 1
ATOM 1667 C CA . LEU A 1 218 ? -3.818 11.672 5.699 1 98.62 218 LEU A CA 1
ATOM 1668 C C . LEU A 1 218 ? -3.07 12.133 6.945 1 98.62 218 LEU A C 1
ATOM 1670 O O . LEU A 1 218 ? -3.473 13.102 7.594 1 98.62 218 LEU A O 1
ATOM 1674 N N . HIS A 1 219 ? -1.992 11.398 7.305 1 98.44 219 HIS A N 1
ATOM 1675 C CA . HIS A 1 219 ? -1.224 11.797 8.477 1 98.44 219 HIS A CA 1
ATOM 1676 C C . HIS A 1 219 ? 0.264 11.531 8.281 1 98.44 219 HIS A C 1
ATOM 1678 O O . HIS A 1 219 ? 0.662 10.922 7.285 1 98.44 219 HIS A O 1
ATOM 1684 N N . GLY A 1 220 ? 1.109 12.094 9.109 1 97.75 220 GLY A N 1
ATOM 1685 C CA . GLY A 1 220 ? 2.527 11.805 9.25 1 97.75 220 GLY A CA 1
ATOM 1686 C C . GLY A 1 220 ? 2.887 11.234 10.609 1 97.75 220 GLY A C 1
ATOM 1687 O O . GLY A 1 220 ? 2.262 10.281 11.07 1 97.75 220 GLY A O 1
ATOM 1688 N N . HIS A 1 221 ? 3.896 11.602 11.227 1 95.81 221 HIS A N 1
ATOM 1689 C CA . HIS A 1 221 ? 4.27 11.398 12.625 1 95.81 221 HIS A CA 1
ATOM 1690 C C . HIS A 1 221 ? 4.84 10 12.836 1 95.81 221 HIS A C 1
ATOM 1692 O O . HIS A 1 221 ? 5.852 9.836 13.523 1 95.81 221 HIS A O 1
ATOM 1698 N N . ALA A 1 222 ? 4.301 9.031 12.258 1 94 222 ALA A N 1
ATOM 1699 C CA . ALA A 1 222 ? 4.695 7.645 12.5 1 94 222 ALA A CA 1
ATOM 1700 C C . ALA A 1 222 ? 5.984 7.301 11.758 1 94 222 ALA A C 1
ATOM 1702 O O . ALA A 1 222 ? 6.605 6.27 12.023 1 94 222 ALA A O 1
ATOM 1703 N N . HIS A 1 223 ? 6.438 8.086 10.789 1 93.25 223 HIS A N 1
ATOM 1704 C CA . HIS A 1 223 ? 7.613 7.832 9.961 1 93.25 223 HIS A CA 1
ATOM 1705 C C . HIS A 1 223 ? 7.555 6.449 9.328 1 93.25 223 HIS A C 1
ATOM 1707 O O . HIS A 1 223 ? 8.562 5.742 9.266 1 93.25 223 HIS A O 1
ATOM 1713 N N . ASP A 1 224 ? 6.375 6.109 8.945 1 92.88 224 ASP A N 1
ATOM 1714 C CA . ASP A 1 224 ? 6.113 4.809 8.344 1 92.88 224 ASP A CA 1
ATOM 1715 C C . ASP A 1 224 ? 5.027 4.906 7.273 1 92.88 224 ASP A C 1
ATOM 1717 O O . ASP A 1 224 ? 4.199 5.82 7.305 1 92.88 224 ASP A O 1
ATOM 1721 N N . ALA A 1 225 ? 5.156 4.004 6.285 1 92.81 225 ALA A N 1
ATOM 1722 C CA . ALA A 1 225 ? 4.062 3.877 5.324 1 92.81 225 ALA A CA 1
ATOM 1723 C C . ALA A 1 225 ? 2.941 3.006 5.883 1 92.81 225 ALA A C 1
ATOM 1725 O O . ALA A 1 225 ? 3.107 1.794 6.039 1 92.81 225 ALA A O 1
ATOM 1726 N N . LEU A 1 226 ? 1.787 3.639 6.141 1 91.44 226 LEU A N 1
ATOM 1727 C CA . LEU A 1 226 ? 0.684 2.938 6.789 1 91.44 226 LEU A CA 1
ATOM 1728 C C . LEU A 1 226 ? -0.618 3.146 6.023 1 91.44 226 LEU A C 1
ATOM 1730 O O . LEU A 1 226 ? -0.875 4.238 5.516 1 91.44 226 LEU A O 1
ATOM 1734 N N . LEU A 1 227 ? -1.377 2.127 5.918 1 89.25 227 LEU A N 1
ATOM 1735 C CA . LEU A 1 227 ? -2.77 2.203 5.484 1 89.25 227 LEU A CA 1
ATOM 1736 C C . LEU A 1 227 ? -3.684 1.492 6.477 1 89.25 227 LEU A C 1
ATOM 1738 O O . LEU A 1 227 ? -3.688 0.262 6.555 1 89.25 227 LEU A O 1
ATOM 1742 N N . HIS A 1 228 ? -4.43 2.236 7.223 1 89.69 228 HIS A N 1
ATOM 1743 C CA . HIS A 1 228 ? -5.449 1.77 8.156 1 89.69 228 HIS A CA 1
ATOM 1744 C C . HIS A 1 228 ? -6.848 2.146 7.676 1 89.69 228 HIS A C 1
ATOM 1746 O O . HIS A 1 228 ? -7.00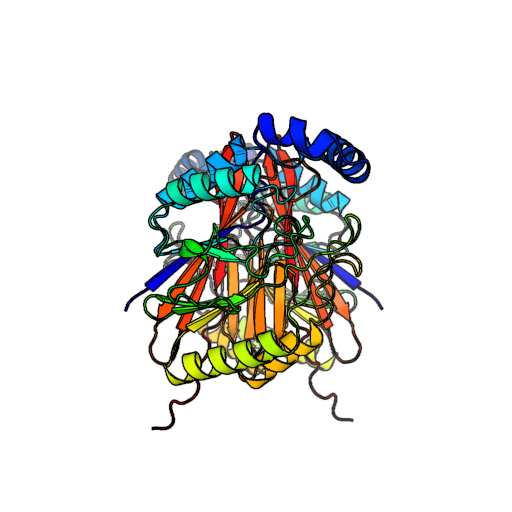4 2.713 6.594 1 89.69 228 HIS A O 1
ATOM 1752 N N . ARG A 1 229 ? -7.801 1.659 8.461 1 87.5 229 ARG A N 1
ATOM 1753 C CA . ARG A 1 229 ? -9.188 2.051 8.242 1 87.5 229 ARG A CA 1
ATOM 1754 C C . ARG A 1 229 ? -9.898 2.326 9.562 1 87.5 229 ARG A C 1
ATOM 1756 O O . ARG A 1 229 ? -9.617 1.669 10.57 1 87.5 229 ARG A O 1
ATOM 1763 N N . ILE A 1 230 ? -10.734 3.234 9.492 1 89.38 230 ILE A N 1
ATOM 1764 C CA . ILE A 1 230 ? -11.602 3.506 10.641 1 89.38 230 ILE A CA 1
ATOM 1765 C C . ILE A 1 230 ? -13.062 3.49 10.203 1 89.38 230 ILE A C 1
ATOM 1767 O O . ILE A 1 230 ? -13.359 3.645 9.016 1 89.38 230 ILE A O 1
ATOM 1771 N N . PRO A 1 231 ? -13.969 3.297 11.133 1 88.25 231 PRO A N 1
ATOM 1772 C CA . PRO A 1 231 ? -15.383 3.219 10.758 1 88.25 231 PRO A CA 1
ATOM 1773 C C . PRO A 1 231 ? -15.922 4.539 10.219 1 88.25 231 PRO A C 1
ATOM 1775 O O . PRO A 1 231 ? -15.547 5.609 10.703 1 88.25 231 PRO A O 1
ATOM 1778 N N . GLY A 1 232 ? -16.719 4.484 9.195 1 91.19 232 GLY A N 1
ATOM 1779 C CA . GLY A 1 232 ? -17.484 5.586 8.641 1 91.19 232 GLY A CA 1
ATOM 1780 C C . GLY A 1 232 ? -18.938 5.223 8.367 1 91.19 232 GLY A C 1
ATOM 1781 O O . GLY A 1 232 ? -19.328 4.059 8.484 1 91.19 232 GLY A O 1
ATOM 1782 N N . PRO A 1 233 ? -19.766 6.207 8.086 1 90.81 233 PRO A N 1
ATOM 1783 C CA . PRO A 1 233 ? -21.188 5.953 7.891 1 90.81 233 PRO A CA 1
ATOM 1784 C C . PRO A 1 233 ? -21.484 5.145 6.629 1 90.81 233 PRO A C 1
ATOM 1786 O O . PRO A 1 233 ? -22.5 4.449 6.559 1 90.81 233 PRO A O 1
ATOM 1789 N N . GLN A 1 234 ? -20.656 5.211 5.672 1 81.12 234 GLN A N 1
ATOM 1790 C CA . GLN A 1 234 ? -20.891 4.512 4.41 1 81.12 234 GLN A CA 1
ATOM 1791 C C . GLN A 1 234 ? -19.797 3.482 4.145 1 81.12 234 GLN A C 1
ATOM 1793 O O . GLN A 1 234 ? -19.5 3.17 2.99 1 81.12 234 GLN A O 1
ATOM 1798 N N . GLY A 1 235 ? -19.25 3.059 5.207 1 80.56 235 GLY A N 1
ATOM 1799 C CA . GLY A 1 235 ? -18.141 2.123 5.102 1 80.56 235 GLY A CA 1
ATOM 1800 C C . GLY A 1 235 ? -16.859 2.631 5.746 1 80.56 235 GLY A C 1
ATOM 1801 O O . GLY A 1 235 ? -16.812 3.771 6.215 1 80.56 235 GLY A O 1
ATOM 1802 N N . ALA A 1 236 ? -15.875 1.831 5.699 1 85.88 236 ALA A N 1
ATOM 1803 C CA . ALA A 1 236 ? -14.633 2.186 6.371 1 85.88 236 ALA A CA 1
ATOM 1804 C C . ALA A 1 236 ? -13.914 3.312 5.637 1 85.88 236 ALA A C 1
ATOM 1806 O O . ALA A 1 236 ? -13.914 3.363 4.406 1 85.88 236 ALA A O 1
ATOM 1807 N N . ILE A 1 237 ? -13.32 4.203 6.375 1 91.19 237 ILE A N 1
ATOM 1808 C CA . ILE A 1 237 ? -12.57 5.34 5.855 1 91.19 237 ILE A CA 1
ATOM 1809 C C . ILE A 1 237 ? -11.078 5.023 5.855 1 91.19 237 ILE A C 1
ATOM 1811 O O . ILE A 1 237 ? -10.508 4.68 6.895 1 91.19 237 ILE A O 1
ATOM 1815 N N . PRO A 1 238 ? -10.461 5.121 4.688 1 92.31 238 PRO A N 1
ATOM 1816 C CA . PRO A 1 238 ? -9.016 4.895 4.664 1 92.31 238 PRO A CA 1
ATOM 1817 C C . PRO A 1 238 ? -8.234 5.977 5.406 1 92.31 238 PRO A C 1
ATOM 1819 O O . PRO A 1 238 ? -8.578 7.16 5.324 1 92.31 238 PRO A O 1
ATOM 1822 N N . VAL A 1 239 ? -7.227 5.547 6.199 1 95.06 239 VAL A N 1
ATOM 1823 C CA . VAL A 1 239 ? -6.301 6.406 6.93 1 95.06 239 VAL A CA 1
ATOM 1824 C C . VAL A 1 239 ? -4.867 6.117 6.48 1 95.06 239 VAL A C 1
ATOM 1826 O O . VAL A 1 239 ? -4.312 5.062 6.793 1 95.06 239 VAL A O 1
ATOM 1829 N N . LEU A 1 240 ? -4.273 7.082 5.844 1 95.94 240 LEU A N 1
ATOM 1830 C CA . LEU A 1 240 ? -2.998 6.863 5.164 1 95.94 240 LEU A CA 1
ATOM 1831 C C . LEU A 1 240 ? -1.882 7.656 5.832 1 95.94 240 LEU A C 1
ATOM 1833 O O . LEU A 1 240 ? -2.004 8.867 6.02 1 95.94 240 LEU A O 1
ATOM 1837 N N . GLY A 1 241 ? -0.853 6.992 6.203 1 96.38 241 GLY A N 1
ATOM 1838 C CA . GLY A 1 241 ? 0.385 7.602 6.66 1 96.38 241 GLY A CA 1
ATOM 1839 C C . GLY A 1 241 ? 1.533 7.426 5.684 1 96.38 241 GLY A C 1
ATOM 1840 O O . GLY A 1 241 ? 1.587 6.434 4.953 1 96.38 241 GLY A O 1
ATOM 1841 N N . VAL A 1 242 ? 2.447 8.344 5.715 1 97.12 242 VAL A N 1
ATOM 1842 C CA . VAL A 1 242 ? 3.607 8.258 4.836 1 97.12 242 VAL A CA 1
ATOM 1843 C C . VAL A 1 242 ? 4.891 8.359 5.66 1 97.12 242 VAL A C 1
ATOM 1845 O O . VAL A 1 242 ? 4.906 8.984 6.719 1 97.12 242 VAL A O 1
ATOM 1848 N N . PRO A 1 243 ? 5.996 7.75 5.176 1 96.19 243 PRO A N 1
ATOM 1849 C CA . PRO A 1 243 ? 7.297 7.949 5.816 1 96.19 243 PRO A CA 1
ATOM 1850 C C . PRO A 1 243 ? 7.793 9.391 5.711 1 96.19 243 PRO A C 1
ATOM 1852 O O . PRO A 1 243 ? 7.234 10.18 4.941 1 96.19 243 PRO A O 1
ATOM 1855 N N . SER A 1 244 ? 8.828 9.633 6.539 1 97.12 244 SER A N 1
ATOM 1856 C CA . SER A 1 244 ? 9.469 10.938 6.414 1 97.12 244 SER A CA 1
ATOM 1857 C C . SER A 1 244 ? 9.953 11.18 4.984 1 97.12 244 SER A C 1
ATOM 1859 O O . SER A 1 244 ? 10.508 10.281 4.352 1 97.12 244 SER A O 1
ATOM 1861 N N . ALA A 1 245 ? 9.758 12.367 4.539 1 98 245 ALA A N 1
ATOM 1862 C CA . ALA A 1 245 ? 10.141 12.758 3.184 1 98 245 ALA A CA 1
ATOM 1863 C C . ALA A 1 245 ? 11.656 12.922 3.066 1 98 245 ALA A C 1
ATOM 1865 O O . ALA A 1 245 ? 12.18 13.133 1.972 1 98 245 ALA A O 1
ATOM 1866 N N . SER A 1 246 ? 12.406 12.758 4.18 1 96.69 246 SER A N 1
ATOM 1867 C CA . SER A 1 246 ? 13.844 12.984 4.121 1 96.69 246 SER A CA 1
ATOM 1868 C C . SER A 1 246 ? 14.617 11.797 4.695 1 96.69 246 SER A C 1
ATOM 1870 O O . SER A 1 246 ? 15.812 11.906 4.973 1 96.69 246 SER A O 1
ATOM 1872 N N . ALA A 1 247 ? 13.961 10.711 4.949 1 94.19 247 ALA A N 1
ATOM 1873 C CA . ALA A 1 247 ? 14.633 9.539 5.492 1 94.19 247 ALA A CA 1
ATOM 1874 C C . ALA A 1 247 ? 15.461 8.836 4.422 1 94.19 247 ALA A C 1
ATOM 1876 O O . ALA A 1 247 ? 14.922 8.414 3.391 1 94.19 247 ALA A O 1
ATOM 1877 N N . PRO A 1 248 ? 16.719 8.656 4.66 1 90.94 248 PRO A N 1
ATOM 1878 C CA . PRO A 1 248 ? 17.531 7.938 3.676 1 90.94 248 PRO A CA 1
ATOM 1879 C C . PRO A 1 248 ? 17.312 6.426 3.713 1 90.94 248 PRO A C 1
ATOM 1881 O O . PRO A 1 248 ? 16.828 5.895 4.719 1 90.94 248 PRO A O 1
ATOM 1884 N N . PRO A 1 249 ? 17.625 5.77 2.549 1 88.06 249 PRO A N 1
ATOM 1885 C CA . PRO A 1 249 ? 17.578 4.309 2.562 1 88.06 249 PRO A CA 1
ATOM 1886 C C . PRO A 1 249 ? 18.578 3.686 3.535 1 88.06 249 PRO A C 1
ATOM 1888 O O . PRO A 1 249 ? 19.656 4.238 3.758 1 88.06 249 PRO A O 1
ATOM 1891 N N . GLY A 1 250 ? 18.188 2.518 4.055 1 84 250 GLY A N 1
ATOM 1892 C CA . GLY A 1 250 ? 19.094 1.769 4.906 1 84 250 GLY A CA 1
ATOM 1893 C C . GLY A 1 250 ? 19.109 2.262 6.34 1 84 250 GLY A C 1
ATOM 1894 O O . GLY A 1 250 ? 19.906 1.788 7.156 1 84 250 GLY A O 1
ATOM 1895 N N . GLY A 1 251 ? 18.297 3.221 6.605 1 81.12 251 GLY A N 1
ATOM 1896 C CA . GLY A 1 251 ? 18.266 3.76 7.953 1 81.12 251 GLY A CA 1
ATOM 1897 C C . GLY A 1 251 ? 17.25 3.059 8.852 1 81.12 251 GLY A C 1
ATOM 1898 O O . GLY A 1 251 ? 16.812 1.946 8.547 1 81.12 251 GLY A O 1
ATOM 1899 N N . HIS A 1 252 ? 17.031 3.668 9.984 1 81.69 252 HIS A N 1
ATOM 1900 C CA . HIS A 1 252 ? 16.125 3.125 11 1 81.69 252 HIS A CA 1
ATOM 1901 C C . HIS A 1 252 ? 14.688 3.088 10.5 1 81.69 252 HIS A C 1
ATOM 1903 O O . HIS A 1 252 ? 13.961 2.129 10.766 1 81.69 252 HIS A O 1
ATOM 1909 N N . ASP A 1 253 ? 14.312 4.098 9.805 1 87.56 253 ASP A N 1
ATOM 1910 C CA . ASP A 1 253 ? 12.961 4.223 9.258 1 87.56 253 ASP A CA 1
ATOM 1911 C C . ASP A 1 253 ? 12.922 3.801 7.789 1 87.56 253 ASP A C 1
ATOM 1913 O O . ASP A 1 253 ? 13.953 3.775 7.117 1 87.56 253 ASP A O 1
ATOM 1917 N N . PRO A 1 254 ? 11.648 3.434 7.344 1 90.25 254 PRO A N 1
ATOM 1918 C CA . PRO A 1 254 ? 11.547 3.279 5.891 1 90.25 254 PRO A CA 1
ATOM 1919 C C . PRO A 1 254 ? 12.062 4.5 5.133 1 90.25 254 PRO A C 1
ATOM 1921 O O . PRO A 1 254 ? 11.906 5.633 5.598 1 90.25 254 PRO A O 1
ATOM 1924 N N . ALA A 1 255 ? 12.586 4.188 3.99 1 92.56 255 ALA A N 1
ATOM 1925 C CA . ALA A 1 255 ? 13.117 5.266 3.16 1 92.56 255 ALA A CA 1
ATOM 1926 C C . ALA A 1 255 ? 12 6.219 2.727 1 92.56 255 ALA A C 1
ATOM 1928 O O . ALA A 1 255 ? 10.844 5.82 2.623 1 92.56 255 ALA A O 1
ATOM 1929 N N . ALA A 1 256 ? 12.406 7.41 2.438 1 96.12 256 ALA A N 1
ATOM 1930 C CA . ALA A 1 256 ? 11.508 8.516 2.117 1 96.12 256 ALA A CA 1
ATOM 1931 C C . ALA A 1 256 ? 10.555 8.148 0.985 1 96.12 256 ALA A C 1
ATOM 1933 O O . ALA A 1 256 ? 10.961 7.5 0.015 1 96.12 256 ALA A O 1
ATOM 1934 N N . GLN A 1 257 ? 9.32 8.5 1.188 1 97.25 257 GLN A N 1
ATOM 1935 C CA . GLN A 1 257 ? 8.266 8.289 0.201 1 97.25 257 GLN A CA 1
ATOM 1936 C C . GLN A 1 257 ? 7.332 9.492 0.125 1 97.25 257 GLN A C 1
ATOM 1938 O O . GLN A 1 257 ? 7.32 10.336 1.026 1 97.25 257 GLN A O 1
ATOM 1943 N N . TRP A 1 258 ? 6.617 9.609 -0.957 1 98.12 258 TRP A N 1
ATOM 1944 C CA . TRP A 1 258 ? 5.445 10.469 -1.088 1 98.12 258 TRP A CA 1
ATOM 1945 C C . TRP A 1 258 ? 4.344 9.773 -1.882 1 98.12 258 TRP A C 1
ATOM 1947 O O . TRP A 1 258 ? 4.566 8.695 -2.443 1 98.12 258 TRP A O 1
ATOM 1957 N N . ARG A 1 259 ? 3.109 10.289 -1.797 1 98.25 259 ARG A N 1
ATOM 1958 C CA . ARG A 1 259 ? 1.96 9.711 -2.486 1 98.25 259 ARG A CA 1
ATOM 1959 C C . ARG A 1 259 ? 1.371 10.695 -3.49 1 98.25 259 ARG A C 1
ATOM 1961 O O . ARG A 1 259 ? 1.253 11.891 -3.203 1 98.25 259 ARG A O 1
ATOM 1968 N N . LEU A 1 260 ? 1.122 10.203 -4.664 1 98.38 260 LEU A N 1
ATOM 1969 C CA . LEU A 1 260 ? 0.254 10.898 -5.609 1 98.38 260 LEU A CA 1
ATOM 1970 C C . LEU A 1 260 ? -1.174 10.367 -5.527 1 98.38 260 LEU A C 1
ATOM 1972 O O . LEU A 1 260 ? -1.427 9.203 -5.852 1 98.38 260 LEU A O 1
ATOM 1976 N N . ILE A 1 261 ? -2.072 11.18 -5.078 1 97.69 261 ILE A N 1
ATOM 1977 C CA . ILE A 1 261 ? -3.471 10.812 -4.887 1 97.69 261 ILE A CA 1
ATOM 1978 C C . ILE A 1 261 ? -4.328 11.461 -5.973 1 97.69 261 ILE A C 1
ATOM 1980 O O . ILE A 1 261 ? -4.391 12.688 -6.074 1 97.69 261 ILE A O 1
ATOM 1984 N N . GLU A 1 262 ? -4.977 10.664 -6.734 1 96.69 262 GLU A N 1
ATOM 1985 C CA . GLU A 1 262 ? -5.852 11.141 -7.801 1 96.69 262 GLU A CA 1
ATOM 1986 C C . GLU A 1 262 ? -7.32 10.898 -7.457 1 96.69 262 GLU A C 1
ATOM 1988 O O . GLU A 1 262 ? -7.73 9.758 -7.242 1 96.69 262 GLU A O 1
ATOM 1993 N N . VAL A 1 263 ? -8.047 11.953 -7.391 1 96.25 263 VAL A N 1
ATOM 1994 C CA . VAL A 1 263 ? -9.477 11.898 -7.117 1 96.25 263 VAL A CA 1
ATOM 1995 C C . VAL A 1 263 ? -10.258 12.281 -8.367 1 96.25 263 VAL A C 1
ATOM 1997 O O . VAL A 1 263 ? -10.086 13.375 -8.906 1 96.25 263 VAL A O 1
ATOM 2000 N N . THR A 1 264 ? -11.117 11.406 -8.844 1 93.69 264 THR A N 1
ATOM 2001 C CA . THR A 1 264 ? -11.93 11.648 -10.031 1 93.69 264 THR A CA 1
ATOM 2002 C C . THR A 1 264 ? -13.414 11.547 -9.703 1 93.69 264 THR A C 1
ATOM 2004 O O . THR A 1 264 ? -13.859 10.555 -9.117 1 93.69 264 THR A O 1
ATOM 2007 N N . ARG A 1 265 ? -14.133 12.586 -10.062 1 92.31 265 ARG A N 1
ATOM 2008 C CA . ARG A 1 265 ? -15.586 12.516 -9.938 1 92.31 265 ARG A CA 1
ATOM 2009 C C . ARG A 1 265 ? -16.172 11.594 -11.008 1 92.31 265 ARG A C 1
ATOM 2011 O O . ARG A 1 265 ? -15.812 11.688 -12.18 1 92.31 265 ARG A O 1
ATOM 2018 N N . ARG A 1 266 ? -16.922 10.664 -10.586 1 86.81 266 ARG A N 1
ATOM 2019 C CA . ARG A 1 266 ? -17.609 9.734 -11.461 1 86.81 266 ARG A CA 1
ATOM 2020 C C . ARG A 1 266 ? -19.125 9.844 -11.281 1 86.81 266 ARG A C 1
ATOM 2022 O O . ARG A 1 266 ? -19.609 10.586 -10.422 1 86.81 266 ARG A O 1
ATOM 2029 N N . SER A 1 267 ? -19.797 9.109 -12.281 1 80.62 267 SER A N 1
ATOM 2030 C CA . SER A 1 267 ? -21.25 9.055 -12.109 1 80.62 267 SER A CA 1
ATOM 2031 C C . SER A 1 267 ? -21.609 8.367 -10.797 1 80.62 267 SER A C 1
ATOM 2033 O O . SER A 1 267 ? -21.219 7.219 -10.562 1 80.62 267 SER A O 1
ATOM 2035 N N . GLY A 1 268 ? -22.016 9.109 -9.844 1 77.5 268 GLY A N 1
ATOM 2036 C CA . GLY A 1 268 ? -22.516 8.508 -8.617 1 77.5 268 GLY A CA 1
ATOM 2037 C C . GLY A 1 268 ? -21.5 8.547 -7.484 1 77.5 268 GLY A C 1
ATOM 2038 O O . GLY A 1 268 ? -21.719 7.953 -6.426 1 77.5 268 GLY A O 1
ATOM 2039 N N . GLY A 1 269 ? -20.375 9.195 -7.809 1 87.75 269 GLY A N 1
ATOM 2040 C CA . GLY A 1 269 ? -19.438 9.281 -6.703 1 87.75 269 GLY A CA 1
ATOM 2041 C C . GLY A 1 269 ? -18.031 9.648 -7.137 1 87.75 269 GLY A C 1
ATOM 2042 O O . GLY A 1 269 ? -17.844 10.578 -7.922 1 87.75 269 GLY A O 1
ATOM 2043 N N . PHE A 1 270 ? -17.094 9.039 -6.406 1 91.38 270 PHE A N 1
ATOM 2044 C CA . PHE A 1 270 ? -15.703 9.352 -6.68 1 91.38 270 PHE A CA 1
ATOM 2045 C C . PHE A 1 270 ? -14.883 8.078 -6.828 1 91.38 270 PHE A C 1
ATOM 2047 O O . PHE A 1 270 ? -15.25 7.023 -6.301 1 91.38 270 PHE A O 1
ATOM 2054 N N . SER A 1 271 ? -13.875 8.109 -7.641 1 88.25 271 SER A N 1
ATOM 2055 C CA . SER A 1 271 ? -12.812 7.117 -7.641 1 88.25 271 SER A CA 1
ATOM 2056 C C . SER A 1 271 ? -11.492 7.727 -7.176 1 88.25 271 SER A C 1
ATOM 2058 O O . SER A 1 271 ? -11.195 8.883 -7.477 1 88.25 271 SER A O 1
ATOM 2060 N N . THR A 1 272 ? -10.781 6.973 -6.383 1 92.88 272 THR A N 1
ATOM 2061 C CA . THR A 1 272 ? -9.508 7.441 -5.855 1 92.88 272 THR A CA 1
ATOM 2062 C C . THR A 1 272 ? -8.391 6.461 -6.191 1 92.88 272 THR A C 1
ATOM 2064 O O . THR A 1 272 ? -8.523 5.258 -5.957 1 92.88 272 THR A O 1
ATOM 2067 N N . ARG A 1 273 ? -7.363 6.926 -6.781 1 92 273 ARG A N 1
ATOM 2068 C CA . ARG A 1 273 ? -6.156 6.156 -7.051 1 92 273 ARG A CA 1
ATOM 2069 C C . ARG A 1 273 ? -4.949 6.762 -6.34 1 92 273 ARG A C 1
ATOM 2071 O O . ARG A 1 273 ? -4.742 7.977 -6.383 1 92 273 ARG A O 1
ATOM 2078 N N . ILE A 1 274 ? -4.191 5.949 -5.68 1 94.94 274 ILE A N 1
ATOM 2079 C CA . ILE A 1 274 ? -3.008 6.402 -4.957 1 94.94 274 ILE A CA 1
ATOM 2080 C C . ILE A 1 274 ? -1.765 5.719 -5.527 1 94.94 274 ILE A C 1
ATOM 2082 O O . ILE A 1 274 ? -1.716 4.492 -5.637 1 94.94 274 ILE A O 1
ATOM 2086 N N . GLU A 1 275 ? -0.841 6.52 -5.934 1 95.56 275 GLU A N 1
ATOM 2087 C CA . GLU A 1 275 ? 0.463 6.004 -6.34 1 95.56 275 GLU A CA 1
ATOM 2088 C C . GLU A 1 275 ? 1.526 6.301 -5.289 1 95.56 275 GLU A C 1
ATOM 2090 O O . GLU A 1 275 ? 1.655 7.438 -4.832 1 95.56 275 GLU A O 1
ATOM 2095 N N . ALA A 1 276 ? 2.221 5.262 -4.891 1 95.5 276 ALA A N 1
ATOM 2096 C CA . ALA A 1 276 ? 3.336 5.422 -3.965 1 95.5 276 ALA A CA 1
ATOM 2097 C C . ALA A 1 276 ? 4.66 5.555 -4.715 1 95.5 276 ALA A C 1
ATOM 2099 O O . ALA A 1 276 ? 4.941 4.777 -5.629 1 95.5 276 ALA A O 1
ATOM 2100 N N . ARG A 1 277 ? 5.438 6.57 -4.348 1 95.62 277 ARG A N 1
ATOM 2101 C CA . ARG A 1 277 ? 6.762 6.781 -4.922 1 95.62 277 ARG A CA 1
ATOM 2102 C C . ARG A 1 277 ? 7.812 6.941 -3.83 1 95.62 277 ARG A C 1
ATOM 2104 O O . ARG A 1 277 ? 7.547 7.543 -2.787 1 95.62 277 ARG A O 1
ATOM 2111 N N . GLY A 1 278 ? 8.961 6.375 -4.059 1 94.06 278 GLY A N 1
ATOM 2112 C CA . GLY A 1 278 ? 9.977 6.375 -3.016 1 94.06 278 GLY A CA 1
ATOM 2113 C C . GLY A 1 278 ? 11.391 6.402 -3.557 1 94.06 278 GLY A C 1
ATOM 2114 O O . GLY A 1 278 ? 11.609 6.219 -4.758 1 94.06 278 GLY A O 1
ATOM 2115 N N . ILE A 1 279 ? 12.234 6.668 -2.627 1 90.5 279 ILE A N 1
ATOM 2116 C CA . ILE A 1 279 ? 13.641 6.816 -2.967 1 90.5 279 ILE A CA 1
ATOM 2117 C C . ILE A 1 279 ? 14.219 5.469 -3.398 1 90.5 279 ILE A C 1
ATOM 2119 O O . ILE A 1 279 ? 13.898 4.434 -2.807 1 90.5 279 ILE A O 1
ATOM 2123 N N . ALA A 1 280 ? 15.016 5.477 -4.434 1 81.75 280 ALA A N 1
ATOM 2124 C CA . ALA A 1 280 ? 15.742 4.34 -4.996 1 81.75 280 ALA A CA 1
ATOM 2125 C C . ALA A 1 280 ? 17.25 4.598 -5 1 81.75 280 ALA A C 1
ATOM 2127 O O . ALA A 1 280 ? 17.703 5.668 -4.594 1 81.75 280 ALA A O 1
ATOM 2128 N N . PRO A 1 281 ? 17.969 3.545 -5.352 1 75.69 281 PRO A N 1
ATOM 2129 C CA . PRO A 1 281 ? 19.422 3.773 -5.422 1 75.69 281 PRO A CA 1
ATOM 2130 C C . PRO A 1 281 ? 19.781 4.984 -6.277 1 75.69 281 PRO A C 1
ATOM 2132 O O . PRO A 1 281 ? 19.125 5.254 -7.285 1 75.69 281 PRO A O 1
ATOM 2135 N N . GLY A 1 282 ? 20.828 5.746 -5.859 1 77.62 282 GLY A N 1
ATOM 2136 C CA . GLY A 1 282 ? 21.312 6.91 -6.578 1 77.62 282 GLY A CA 1
ATOM 2137 C C . GLY A 1 282 ? 20.469 8.148 -6.359 1 77.62 282 GLY A C 1
ATOM 2138 O O . GLY A 1 282 ? 20.422 9.039 -7.207 1 77.62 282 GLY A O 1
ATOM 2139 N N . ASN A 1 283 ? 19.656 8.164 -5.293 1 81.62 283 ASN A N 1
ATOM 2140 C CA . ASN A 1 283 ? 18.75 9.258 -4.969 1 81.62 283 ASN A CA 1
ATOM 2141 C C . ASN A 1 283 ? 17.781 9.531 -6.109 1 81.62 283 ASN A C 1
ATOM 2143 O O . ASN A 1 283 ? 17.516 10.688 -6.438 1 81.62 283 ASN A O 1
ATOM 2147 N N . THR A 1 284 ? 17.5 8.5 -6.773 1 88.25 284 THR A N 1
ATOM 2148 C CA . THR A 1 284 ? 16.375 8.57 -7.711 1 88.25 284 THR A CA 1
ATOM 2149 C C . THR A 1 284 ? 15.078 8.156 -7.031 1 88.25 284 THR A C 1
ATOM 2151 O O . THR A 1 284 ? 15.086 7.664 -5.902 1 88.25 284 THR A O 1
ATOM 2154 N N . VAL A 1 285 ? 14.047 8.602 -7.59 1 93.44 285 VAL A N 1
ATOM 2155 C CA . VAL A 1 285 ? 12.742 8.227 -7.055 1 93.44 285 VAL A CA 1
ATOM 2156 C C . VAL A 1 285 ? 12 7.359 -8.062 1 93.44 285 VAL A C 1
ATOM 2158 O O . VAL A 1 285 ? 12 7.645 -9.266 1 93.44 285 VAL A O 1
ATOM 2161 N N . GLU A 1 286 ? 11.461 6.277 -7.609 1 91.62 286 GLU A N 1
ATOM 2162 C CA . GLU A 1 286 ? 10.742 5.363 -8.492 1 91.62 286 GLU A CA 1
ATOM 2163 C C . GLU A 1 286 ? 9.352 5.055 -7.941 1 91.62 286 GLU A C 1
ATOM 2165 O O . GLU A 1 286 ? 9.078 5.266 -6.758 1 91.62 286 GLU A O 1
ATOM 2170 N N . ARG A 1 287 ? 8.523 4.539 -8.852 1 92.38 287 ARG A N 1
ATOM 2171 C CA . ARG A 1 287 ? 7.207 4.043 -8.469 1 92.38 287 ARG A CA 1
ATOM 2172 C C . ARG A 1 287 ? 7.32 2.75 -7.668 1 92.38 287 ARG A C 1
ATOM 2174 O O . ARG A 1 287 ? 8.039 1.829 -8.062 1 92.38 287 ARG A O 1
ATOM 2181 N N . LEU A 1 288 ? 6.648 2.758 -6.488 1 90.69 288 LEU A N 1
ATOM 2182 C CA . LEU A 1 288 ? 6.672 1.584 -5.621 1 90.69 288 LEU A CA 1
ATOM 2183 C C . LEU A 1 288 ? 5.418 0.738 -5.816 1 90.69 288 LEU A C 1
ATOM 2185 O O . LEU A 1 288 ? 5.398 -0.443 -5.465 1 90.69 288 LEU A O 1
ATOM 2189 N N . GLY A 1 289 ? 4.359 1.361 -6.289 1 88.81 289 GLY A N 1
ATOM 2190 C CA . GLY A 1 289 ? 3.084 0.687 -6.469 1 88.81 289 GLY A CA 1
ATOM 2191 C C . GLY A 1 289 ? 1.903 1.64 -6.5 1 88.81 289 GLY A C 1
ATOM 2192 O O . GLY A 1 289 ? 2.078 2.855 -6.398 1 88.81 289 GLY A O 1
ATOM 2193 N N . ALA A 1 290 ? 0.69 1.052 -6.742 1 89.31 290 ALA A N 1
ATOM 2194 C CA . ALA A 1 290 ? -0.527 1.856 -6.793 1 89.31 290 ALA A CA 1
ATOM 2195 C C . ALA A 1 290 ? -1.698 1.122 -6.145 1 89.31 290 ALA A C 1
ATOM 2197 O O . ALA A 1 290 ? -1.788 -0.106 -6.223 1 89.31 290 ALA A O 1
ATOM 2198 N N . TYR A 1 291 ? -2.529 1.92 -5.539 1 85.06 291 TYR A N 1
ATOM 2199 C CA . TYR A 1 291 ? -3.691 1.442 -4.801 1 85.06 291 TYR A CA 1
ATOM 2200 C C . TYR A 1 291 ? -4.965 2.129 -5.277 1 85.06 291 TYR A C 1
ATOM 2202 O O . TYR A 1 291 ? -4.977 3.342 -5.504 1 85.06 291 TYR A O 1
ATOM 2210 N N . ALA A 1 292 ? -5.957 1.295 -5.543 1 83.94 292 ALA A N 1
ATOM 2211 C CA . ALA A 1 292 ? -7.27 1.873 -5.816 1 83.94 292 ALA A CA 1
ATOM 2212 C C . ALA A 1 292 ? -8.18 1.767 -4.594 1 83.94 292 ALA A C 1
ATOM 2214 O O . ALA A 1 292 ? -8.297 0.699 -3.988 1 83.94 292 ALA A O 1
ATOM 2215 N N . LEU A 1 293 ? -8.641 2.871 -4.176 1 77.69 293 LEU A N 1
ATOM 2216 C CA . LEU A 1 293 ? -9.633 2.857 -3.107 1 77.69 293 LEU A CA 1
ATOM 2217 C C . LEU A 1 293 ? -11.039 2.725 -3.674 1 77.69 293 LEU A C 1
ATOM 2219 O O . LEU A 1 293 ? -11.305 3.16 -4.797 1 77.69 293 LEU A O 1
ATOM 2223 N N . ALA A 1 294 ? -11.82 1.723 -3.123 1 60 294 ALA A N 1
ATOM 2224 C CA . ALA A 1 294 ? -13.164 1.473 -3.627 1 60 294 ALA A CA 1
ATOM 2225 C C . ALA A 1 294 ? -13.945 2.775 -3.785 1 60 294 ALA A C 1
ATOM 2227 O O . ALA A 1 294 ? -13.75 3.719 -3.016 1 60 294 ALA A O 1
ATOM 2228 N N . ALA A 1 295 ? -14.602 2.76 -5.031 1 53.94 295 ALA A N 1
ATOM 2229 C CA . ALA A 1 295 ? -15.5 3.881 -5.285 1 53.94 295 ALA A CA 1
ATOM 2230 C C . ALA A 1 295 ? -16.531 4.023 -4.164 1 53.94 295 ALA A C 1
ATOM 2232 O O . ALA A 1 295 ? -17.062 3.029 -3.672 1 53.94 295 ALA A O 1
ATOM 2233 N N . ASP A 1 296 ? -16.328 5.129 -3.326 1 48.31 296 ASP A N 1
ATOM 2234 C CA . ASP A 1 296 ? -17.406 5.461 -2.396 1 48.31 296 ASP A CA 1
ATOM 2235 C C . ASP A 1 296 ? -18.719 5.672 -3.135 1 48.31 296 ASP A C 1
ATOM 2237 O O . ASP A 1 296 ? -18.75 6.273 -4.207 1 48.31 296 ASP A O 1
ATOM 2241 N N . ARG A 1 297 ? -19.578 4.637 -3.123 1 43.06 297 ARG A N 1
ATOM 2242 C CA . ARG A 1 297 ? -20.906 4.949 -3.643 1 43.06 297 ARG A CA 1
ATOM 2243 C C . ARG A 1 297 ? -21.438 6.254 -3.055 1 43.06 297 ARG A C 1
ATOM 2245 O O . ARG A 1 297 ? -21.328 6.484 -1.848 1 43.06 297 ARG A O 1
ATOM 2252 N N . ALA A 1 298 ? -21.422 7.367 -3.883 1 38.25 298 ALA A N 1
ATOM 2253 C CA . ALA A 1 298 ? -22.188 8.531 -3.438 1 38.25 298 ALA A CA 1
ATOM 2254 C C . ALA A 1 298 ? -23.438 8.117 -2.676 1 38.25 298 ALA A C 1
ATOM 2256 O O . ALA A 1 298 ? -24.094 7.133 -3.037 1 38.25 298 ALA A O 1
ATOM 2257 N N . ALA A 1 299 ? -23.641 8.539 -1.503 1 30.41 299 ALA A N 1
ATOM 2258 C CA . ALA A 1 299 ? -24.969 8.477 -0.896 1 30.41 299 ALA A CA 1
ATOM 2259 C C . ALA A 1 299 ? -26.047 8.719 -1.936 1 30.41 299 ALA A C 1
ATOM 2261 O O . ALA A 1 299 ? -25.844 9.438 -2.916 1 30.41 299 ALA A O 1
ATOM 2262 N N . GLY A 1 300 ? -27.125 7.914 -2.066 1 26.27 300 GLY A N 1
ATOM 2263 C CA . GLY A 1 300 ? -28.359 8.336 -2.725 1 26.27 300 GLY A CA 1
ATOM 2264 C C . GLY A 1 300 ? -28.578 9.836 -2.676 1 26.27 300 GLY A C 1
ATOM 2265 O O . GLY A 1 300 ? -28.703 10.414 -1.595 1 26.27 300 GLY A O 1
ATOM 2266 N N . LEU A 1 301 ? -27.969 10.727 -3.457 1 24.36 301 LEU A N 1
ATOM 2267 C CA . LEU A 1 301 ? -28.797 11.914 -3.684 1 24.36 301 LEU A CA 1
ATOM 2268 C C . LEU A 1 301 ? -30.281 11.562 -3.695 1 24.36 301 LEU A C 1
ATOM 2270 O O . LEU A 1 301 ? -30.719 10.742 -4.508 1 24.36 301 LEU A O 1
ATOM 2274 N N . ALA A 1 302 ? -30.984 11.508 -2.619 1 20.7 302 ALA A N 1
ATOM 2275 C CA . ALA A 1 302 ? -32.438 11.727 -2.664 1 20.7 302 ALA A CA 1
ATOM 2276 C C . ALA A 1 302 ? -32.812 12.734 -3.752 1 20.7 302 ALA A C 1
ATOM 2278 O O . ALA A 1 302 ? -32.312 13.867 -3.74 1 20.7 302 ALA A O 1
ATOM 2279 N N . ALA A 1 303 ? -33.031 12.336 -4.969 1 18.41 303 ALA A N 1
ATOM 2280 C CA . ALA A 1 303 ? -34.094 13.109 -5.602 1 18.41 303 ALA A CA 1
ATOM 2281 C C . ALA A 1 303 ? -35.281 13.227 -4.684 1 18.41 303 ALA A C 1
ATOM 2283 O O . ALA A 1 303 ? -35.688 12.258 -4.027 1 18.41 303 ALA A O 1
ATOM 2284 N N . MET B 1 1 ? -3.73 -16.703 20.969 1 60.81 1 MET B N 1
ATOM 2285 C CA . MET B 1 1 ? -4.273 -16.281 19.688 1 60.81 1 MET B CA 1
ATOM 2286 C C . MET B 1 1 ? -3.307 -16.609 18.547 1 60.81 1 MET B C 1
ATOM 2288 O O . MET B 1 1 ? -2.102 -16.375 18.672 1 60.81 1 MET B O 1
ATOM 2292 N N . SER B 1 2 ? -3.682 -17.609 17.609 1 83.75 2 SER B N 1
ATOM 2293 C CA . SER B 1 2 ? -2.703 -18.172 16.688 1 83.75 2 SER B CA 1
ATOM 2294 C C . SER B 1 2 ? -2.617 -17.344 15.406 1 83.75 2 SER B C 1
ATOM 2296 O O . SER B 1 2 ? -3.643 -16.938 14.844 1 83.75 2 SER B O 1
ATOM 2298 N N . THR B 1 3 ? -1.477 -16.719 15.078 1 93.44 3 THR B N 1
ATOM 2299 C CA . THR B 1 3 ? -1.2 -15.938 13.875 1 93.44 3 THR B CA 1
ATOM 2300 C C . THR B 1 3 ? -0.537 -16.797 12.805 1 93.44 3 THR B C 1
ATOM 2302 O O . THR B 1 3 ? 0.368 -17.578 13.109 1 93.44 3 THR B O 1
ATOM 2305 N N . PHE B 1 4 ? -1.172 -16.828 11.664 1 97.44 4 PHE B N 1
ATOM 2306 C CA . PHE B 1 4 ? -0.6 -17.484 10.5 1 97.44 4 PHE B CA 1
ATOM 2307 C C . PHE B 1 4 ? 0.123 -16.484 9.609 1 97.44 4 PHE B C 1
ATOM 2309 O O . PHE B 1 4 ? -0.43 -15.43 9.273 1 97.44 4 PHE B O 1
ATOM 2316 N N . ARG B 1 5 ? 1.383 -16.75 9.219 1 98.12 5 ARG B N 1
ATOM 2317 C CA . ARG B 1 5 ? 2.193 -15.844 8.414 1 98.12 5 ARG B CA 1
ATOM 2318 C C . ARG B 1 5 ? 2.432 -16.422 7.02 1 98.12 5 ARG B C 1
ATOM 2320 O O . ARG B 1 5 ? 3.055 -17.469 6.875 1 98.12 5 ARG B O 1
ATOM 2327 N N . LEU B 1 6 ? 1.929 -15.703 5.977 1 98.62 6 LEU B N 1
ATOM 2328 C CA . LEU B 1 6 ? 2.061 -16.109 4.582 1 98.62 6 LEU B CA 1
ATOM 2329 C C . LEU B 1 6 ? 2.975 -15.148 3.822 1 98.62 6 LEU B C 1
ATOM 2331 O O . LEU B 1 6 ? 2.752 -13.938 3.828 1 98.62 6 LEU B O 1
ATOM 2335 N N . ALA B 1 7 ? 4.051 -15.656 3.229 1 98.88 7 ALA B N 1
ATOM 2336 C CA . ALA B 1 7 ? 4.844 -14.875 2.281 1 98.88 7 ALA B CA 1
ATOM 2337 C C . ALA B 1 7 ? 4.277 -14.984 0.868 1 98.88 7 ALA B C 1
ATOM 2339 O O . ALA B 1 7 ? 4.016 -16.094 0.386 1 98.88 7 ALA B O 1
ATOM 2340 N N . HIS B 1 8 ? 4.051 -13.891 0.222 1 98.81 8 HIS B N 1
ATOM 2341 C CA . HIS B 1 8 ? 3.545 -13.883 -1.146 1 98.81 8 HIS B CA 1
ATOM 2342 C C . HIS B 1 8 ? 4.539 -13.227 -2.098 1 98.81 8 HIS B C 1
ATOM 2344 O O . HIS B 1 8 ? 4.953 -12.078 -1.88 1 98.81 8 HIS B O 1
ATOM 2350 N N . LEU B 1 9 ? 5.02 -13.883 -3.072 1 98.69 9 LEU B N 1
ATOM 2351 C CA . LEU B 1 9 ? 5.816 -13.359 -4.176 1 98.69 9 LEU B CA 1
ATOM 2352 C C . LEU B 1 9 ? 5.316 -13.898 -5.512 1 98.69 9 LEU B C 1
ATOM 2354 O O . LEU B 1 9 ? 4.52 -14.836 -5.551 1 98.69 9 LEU B O 1
ATOM 2358 N N . SER B 1 10 ? 5.762 -13.312 -6.602 1 98.56 10 SER B N 1
ATOM 2359 C CA . SER B 1 10 ? 5.266 -13.734 -7.91 1 98.56 10 SER B CA 1
ATOM 2360 C C . SER B 1 10 ? 6.297 -13.469 -9 1 98.56 10 SER B C 1
ATOM 2362 O O . SER B 1 10 ? 7.246 -12.711 -8.805 1 98.56 10 SER B O 1
ATOM 2364 N N . ASP B 1 11 ? 6.203 -14.148 -10.133 1 97.81 11 ASP B N 1
ATOM 2365 C CA . ASP B 1 11 ? 6.875 -13.891 -11.406 1 97.81 11 ASP B CA 1
ATOM 2366 C C . ASP B 1 11 ? 8.391 -13.852 -11.227 1 97.81 11 ASP B C 1
ATOM 2368 O O . ASP B 1 11 ? 9.055 -12.906 -11.672 1 97.81 11 ASP B O 1
ATOM 2372 N N . PRO B 1 12 ? 8.906 -14.867 -10.578 1 97.69 12 PRO B N 1
ATOM 2373 C CA . PRO B 1 12 ? 10.367 -14.867 -10.453 1 97.69 12 PRO B CA 1
ATOM 2374 C C . PRO B 1 12 ? 11.078 -15.039 -11.789 1 97.69 12 PRO B C 1
ATOM 2376 O O . PRO B 1 12 ? 12.242 -14.641 -11.93 1 97.69 12 PRO B O 1
ATOM 2379 N N . HIS B 1 13 ? 10.391 -15.719 -12.781 1 95.56 13 HIS B N 1
ATOM 2380 C CA . HIS B 1 13 ? 11 -15.938 -14.086 1 95.56 13 HIS B CA 1
ATOM 2381 C C . HIS B 1 13 ? 12.414 -16.484 -13.938 1 95.56 13 HIS B C 1
ATOM 2383 O O . HIS B 1 13 ? 13.375 -15.875 -14.406 1 95.56 13 HIS B O 1
ATOM 2389 N N . LEU B 1 14 ? 12.539 -17.672 -13.461 1 95.5 14 LEU B N 1
ATOM 2390 C CA . LEU B 1 14 ? 13.828 -18.312 -13.219 1 95.5 14 LEU B CA 1
ATOM 2391 C C . LEU B 1 14 ? 14.633 -18.406 -14.516 1 95.5 14 LEU B C 1
ATOM 2393 O O . LEU B 1 14 ? 14.07 -18.656 -15.586 1 95.5 14 LEU B O 1
ATOM 2397 N N . PRO B 1 15 ? 15.93 -18.125 -14.383 1 90.44 15 PRO B N 1
ATOM 2398 C CA . PRO B 1 15 ? 16.75 -18.219 -15.594 1 90.44 15 PRO B CA 1
ATOM 2399 C C . PRO B 1 15 ? 16.672 -19.594 -16.25 1 90.44 15 PRO B C 1
ATOM 2401 O O . PRO B 1 15 ? 16.766 -20.625 -15.578 1 90.44 15 PRO B O 1
ATOM 2404 N N . PRO B 1 16 ? 16.5 -19.531 -17.578 1 87.12 16 PRO B N 1
ATOM 2405 C CA . PRO B 1 16 ? 16.5 -20.828 -18.266 1 87.12 16 PRO B CA 1
ATOM 2406 C C . PRO B 1 16 ? 17.844 -21.547 -18.188 1 87.12 16 PRO B C 1
ATOM 2408 O O . PRO B 1 16 ? 18.891 -20.891 -18.25 1 87.12 16 PRO B O 1
ATOM 2411 N N . PRO B 1 17 ? 17.719 -22.844 -17.938 1 83.75 17 PRO B N 1
ATOM 2412 C CA . PRO B 1 17 ? 18.969 -23.594 -17.969 1 83.75 17 PRO B CA 1
ATOM 2413 C C . PRO B 1 17 ? 19.625 -23.578 -19.359 1 83.75 17 PRO B C 1
ATOM 2415 O O . PRO B 1 17 ? 18.938 -23.422 -20.375 1 83.75 17 PRO B O 1
ATOM 2418 N N . ALA B 1 18 ? 21.016 -23.547 -19.375 1 70.56 18 ALA B N 1
ATOM 2419 C CA . ALA B 1 18 ? 21.781 -23.484 -20.625 1 70.56 18 ALA B CA 1
ATOM 2420 C C . ALA B 1 18 ? 21.219 -24.438 -21.656 1 70.56 18 ALA B C 1
ATOM 2422 O O . ALA B 1 18 ? 21.125 -24.109 -22.844 1 70.56 18 ALA B O 1
ATOM 2423 N N . ARG B 1 19 ? 20.938 -25.656 -21.344 1 57.75 19 ARG B N 1
ATOM 2424 C CA . ARG B 1 19 ? 20.484 -26.672 -22.281 1 57.75 19 ARG B CA 1
ATOM 2425 C C . ARG B 1 19 ? 19.109 -26.344 -22.844 1 57.75 19 ARG B C 1
ATOM 2427 O O . ARG B 1 19 ? 18.766 -26.734 -23.969 1 57.75 19 ARG B O 1
ATOM 2434 N N . ALA B 1 20 ? 18.281 -25.719 -22.172 1 54.97 20 ALA B N 1
ATOM 2435 C CA . ALA B 1 20 ? 16.938 -25.359 -22.594 1 54.97 20 ALA B CA 1
ATOM 2436 C C . ALA B 1 20 ? 16.969 -24.453 -23.812 1 54.97 20 ALA B C 1
ATOM 2438 O O . ALA B 1 20 ? 16.109 -24.547 -24.703 1 54.97 20 ALA B O 1
ATOM 2439 N N . LEU B 1 21 ? 17.922 -23.547 -23.812 1 56 21 LEU B N 1
ATOM 2440 C CA . LEU B 1 21 ? 18.031 -22.609 -24.922 1 56 21 LEU B CA 1
ATOM 2441 C C . LEU B 1 21 ? 18.422 -23.344 -26.203 1 56 21 LEU B C 1
ATOM 2443 O O . LEU B 1 21 ? 18.047 -22.906 -27.297 1 56 21 LEU B O 1
ATOM 2447 N N . ARG B 1 22 ? 19.109 -24.484 -26.094 1 52.31 22 ARG B N 1
ATOM 2448 C CA . ARG B 1 22 ? 19.547 -25.188 -27.297 1 52.31 22 ARG B CA 1
ATOM 2449 C C . ARG B 1 22 ? 18.391 -25.891 -27.984 1 52.31 22 ARG B C 1
ATOM 2451 O O . ARG B 1 22 ? 18.297 -25.922 -29.203 1 52.31 22 ARG B O 1
ATOM 2458 N N . LEU B 1 23 ? 17.594 -26.609 -27.25 1 48.44 23 LEU B N 1
ATOM 2459 C CA . LEU B 1 23 ? 16.562 -27.469 -27.844 1 48.44 23 LEU B CA 1
ATOM 2460 C C . LEU B 1 23 ? 15.391 -26.625 -28.344 1 48.44 23 LEU B C 1
ATOM 2462 O O . LEU B 1 23 ? 14.789 -26.938 -29.359 1 48.44 23 LEU B O 1
ATOM 2466 N N . ALA B 1 24 ? 15.07 -25.562 -27.578 1 51.09 24 ALA B N 1
ATOM 2467 C CA . ALA B 1 24 ? 13.945 -24.719 -27.969 1 51.09 24 ALA B CA 1
ATOM 2468 C C . ALA B 1 24 ? 14.227 -24.031 -29.312 1 51.09 24 ALA B C 1
ATOM 2470 O O . ALA B 1 24 ? 13.32 -23.484 -29.938 1 51.09 24 ALA B O 1
ATOM 2471 N N . ASP B 1 25 ? 15.484 -23.938 -29.703 1 46 25 ASP B N 1
ATOM 2472 C CA . ASP B 1 25 ? 16 -23.328 -30.938 1 46 25 ASP B CA 1
ATOM 2473 C C . ASP B 1 25 ? 15.359 -23.938 -32.156 1 46 25 ASP B C 1
ATOM 2475 O O . ASP B 1 25 ? 15.5 -23.422 -33.281 1 46 25 ASP B O 1
ATOM 2479 N N . MET B 1 26 ? 14.969 -25.141 -32.094 1 42.69 26 MET B N 1
ATOM 2480 C CA . MET B 1 26 ? 14.758 -25.766 -33.406 1 42.69 26 MET B CA 1
ATOM 2481 C C . MET B 1 26 ? 13.406 -25.375 -33.969 1 42.69 26 MET B C 1
ATOM 2483 O O . MET B 1 26 ? 13.117 -25.656 -35.125 1 42.69 26 MET B O 1
ATOM 2487 N N . ALA B 1 27 ? 12.297 -25.062 -33.125 1 48.56 27 ALA B N 1
ATOM 2488 C CA . ALA B 1 27 ? 11.109 -24.703 -33.906 1 48.56 27 ALA B CA 1
ATOM 2489 C C . ALA B 1 27 ? 10.961 -23.188 -34.031 1 48.56 27 ALA B C 1
ATOM 2491 O O . ALA B 1 27 ? 11.352 -22.453 -33.125 1 48.56 27 ALA B O 1
ATOM 2492 N N . SER B 1 28 ? 10.727 -22.484 -35.188 1 51.62 28 SER B N 1
ATOM 2493 C CA . SER B 1 28 ? 10.703 -21.109 -35.656 1 51.62 28 SER B CA 1
ATOM 2494 C C . SER B 1 28 ? 10.07 -20.172 -34.625 1 51.62 28 SER B C 1
ATOM 2496 O O . SER B 1 28 ? 10.602 -19.094 -34.344 1 51.62 28 SER B O 1
ATOM 2498 N N . LYS B 1 29 ? 8.992 -20.531 -34.062 1 52.75 29 LYS B N 1
ATOM 2499 C CA . LYS B 1 29 ? 8.273 -19.641 -33.156 1 52.75 29 LYS B CA 1
ATOM 2500 C C . LYS B 1 29 ? 9.039 -19.469 -31.859 1 52.75 29 LYS B C 1
ATOM 2502 O O . LYS B 1 29 ? 9.047 -18.375 -31.281 1 52.75 29 LYS B O 1
ATOM 2507 N N . ARG B 1 30 ? 9.859 -20.422 -31.562 1 54.78 30 ARG B N 1
ATOM 2508 C CA . ARG B 1 30 ? 10.625 -20.328 -30.328 1 54.78 30 ARG B CA 1
ATOM 2509 C C . ARG B 1 30 ? 11.82 -19.375 -30.5 1 54.78 30 ARG B C 1
ATOM 2511 O O . ARG B 1 30 ? 12.25 -18.75 -29.547 1 54.78 30 ARG B O 1
ATOM 2518 N N . ALA B 1 31 ? 12.242 -19.328 -31.781 1 59.75 31 ALA B N 1
ATOM 2519 C CA . ALA B 1 31 ? 13.352 -18.422 -32.062 1 59.75 31 ALA B CA 1
ATOM 2520 C C . ALA B 1 31 ? 12.953 -16.969 -31.781 1 59.75 31 ALA B C 1
ATOM 2522 O O . ALA B 1 31 ? 13.719 -16.203 -31.188 1 59.75 31 ALA B O 1
ATOM 2523 N N . LEU B 1 32 ? 11.773 -16.656 -32.219 1 61.81 32 LEU B N 1
ATOM 2524 C CA . LEU B 1 32 ? 11.297 -15.289 -31.984 1 61.81 32 LEU B CA 1
ATOM 2525 C C . LEU B 1 32 ? 11.117 -15.023 -30.5 1 61.81 32 LEU B C 1
ATOM 2527 O O . LEU B 1 32 ? 11.445 -13.938 -30.016 1 61.81 32 LEU B O 1
ATOM 2531 N N . SER B 1 33 ? 10.648 -16.016 -29.828 1 63.69 33 SER B N 1
ATOM 2532 C CA . SER B 1 33 ? 10.461 -15.891 -28.391 1 63.69 33 SER B CA 1
ATOM 2533 C C . SER B 1 33 ? 11.789 -15.727 -27.672 1 63.69 33 SER B C 1
ATOM 2535 O O . SER B 1 33 ? 11.898 -14.945 -26.719 1 63.69 33 SER B O 1
ATOM 2537 N N . ARG B 1 34 ? 12.805 -16.375 -28.203 1 65.12 34 ARG B N 1
ATOM 2538 C CA . ARG B 1 34 ? 14.133 -16.281 -27.609 1 65.12 34 ARG B CA 1
ATOM 2539 C C . ARG B 1 34 ? 14.734 -14.898 -27.828 1 65.12 34 ARG B C 1
ATOM 2541 O O . ARG B 1 34 ? 15.391 -14.359 -26.938 1 65.12 34 ARG B O 1
ATOM 2548 N N . LEU B 1 35 ? 14.523 -14.461 -29.016 1 68.25 35 LEU B N 1
ATOM 2549 C CA . LEU B 1 35 ? 15.031 -13.125 -29.312 1 68.25 35 LEU B CA 1
ATOM 2550 C C . LEU B 1 35 ? 14.344 -12.078 -28.422 1 68.25 35 LEU B C 1
ATOM 2552 O O . LEU B 1 35 ? 15 -11.172 -27.906 1 68.25 35 LEU B O 1
ATOM 2556 N N . ALA B 1 36 ? 13.094 -12.32 -28.297 1 69.81 36 ALA B N 1
ATOM 2557 C CA . ALA B 1 36 ? 12.344 -11.414 -27.438 1 69.81 36 ALA B CA 1
ATOM 2558 C C . ALA B 1 36 ? 12.828 -11.5 -26 1 69.81 36 ALA B C 1
ATOM 2560 O O . ALA B 1 36 ? 12.969 -10.484 -25.312 1 69.81 36 ALA B O 1
ATOM 2561 N N . TRP B 1 37 ? 13.07 -12.68 -25.641 1 71.25 37 TRP B N 1
ATOM 2562 C CA . TRP B 1 37 ? 13.57 -12.898 -24.297 1 71.25 37 TRP B CA 1
ATOM 2563 C C . TRP B 1 37 ? 14.93 -12.227 -24.109 1 71.25 37 TRP B C 1
ATOM 2565 O O . TRP B 1 37 ? 15.18 -11.594 -23.078 1 71.25 37 TRP B O 1
ATOM 2575 N N . ARG B 1 38 ? 15.828 -12.43 -25 1 70.56 38 ARG B N 1
ATOM 2576 C CA . ARG B 1 38 ? 17.156 -11.844 -24.906 1 70.56 38 ARG B CA 1
ATOM 2577 C C . ARG B 1 38 ? 17.078 -10.328 -24.734 1 70.56 38 ARG B C 1
ATOM 2579 O O . ARG B 1 38 ? 17.891 -9.734 -24.016 1 70.56 38 ARG B O 1
ATOM 2586 N N . ARG B 1 39 ? 16.109 -9.758 -25.344 1 70.94 39 ARG B N 1
ATOM 2587 C CA . ARG B 1 39 ? 15.945 -8.312 -25.281 1 70.94 39 ARG B CA 1
ATOM 2588 C C . ARG B 1 39 ? 15.406 -7.879 -23.922 1 70.94 39 ARG B C 1
ATOM 2590 O O . ARG B 1 39 ? 15.633 -6.746 -23.5 1 70.94 39 ARG B O 1
ATOM 2597 N N . LYS B 1 40 ? 14.773 -8.852 -23.25 1 75.62 40 LYS B N 1
ATOM 2598 C CA . LYS B 1 40 ? 14.086 -8.469 -22.031 1 75.62 40 LYS B CA 1
ATOM 2599 C C . LYS B 1 40 ? 14.703 -9.164 -20.812 1 75.62 40 LYS B C 1
ATOM 2601 O O . LYS B 1 40 ? 14.227 -9 -19.688 1 75.62 40 LYS B O 1
ATOM 2606 N N . ARG B 1 41 ? 15.766 -9.922 -21.141 1 73.5 41 ARG B N 1
ATOM 2607 C CA . ARG B 1 41 ? 16.359 -10.75 -20.094 1 73.5 41 ARG B CA 1
ATOM 2608 C C . ARG B 1 41 ? 16.844 -9.898 -18.922 1 73.5 41 ARG B C 1
ATOM 2610 O O . ARG B 1 41 ? 16.906 -10.367 -17.797 1 73.5 41 ARG B O 1
ATOM 2617 N N . HIS B 1 42 ? 17.141 -8.625 -19.172 1 78.12 42 HIS B N 1
ATOM 2618 C CA . HIS B 1 42 ? 17.641 -7.727 -18.141 1 78.12 42 HIS B CA 1
ATOM 2619 C C . HIS B 1 42 ? 16.531 -7.289 -17.203 1 78.12 42 HIS B C 1
ATOM 2621 O O . HIS B 1 42 ? 16.797 -6.699 -16.156 1 78.12 42 HIS B O 1
ATOM 2627 N N . ARG B 1 43 ? 15.32 -7.715 -17.5 1 83.31 43 ARG B N 1
ATOM 2628 C CA . ARG B 1 43 ? 14.18 -7.348 -16.672 1 83.31 43 ARG B CA 1
ATOM 2629 C C . ARG B 1 43 ? 14.109 -8.219 -15.422 1 83.31 43 ARG B C 1
ATOM 2631 O O . ARG B 1 43 ? 13.367 -7.91 -14.484 1 83.31 43 ARG B O 1
ATOM 2638 N N . HIS B 1 44 ? 14.906 -9.227 -15.445 1 89.5 44 HIS B N 1
ATOM 2639 C CA . HIS B 1 44 ? 14.953 -10.148 -14.312 1 89.5 44 HIS B CA 1
ATOM 2640 C C . HIS B 1 44 ? 16.391 -10.414 -13.875 1 89.5 44 HIS B C 1
ATOM 2642 O O . HIS B 1 44 ? 17.281 -10.578 -14.719 1 89.5 44 HIS B O 1
ATOM 2648 N N . SER B 1 45 ? 16.609 -10.453 -12.648 1 92.31 45 SER B N 1
ATOM 2649 C CA . SER B 1 45 ? 17.938 -10.617 -12.07 1 92.31 45 SER B CA 1
ATOM 2650 C C . SER B 1 45 ? 17.953 -11.719 -11.016 1 92.31 45 SER B C 1
ATOM 2652 O O . SER B 1 45 ? 17.312 -11.586 -9.969 1 92.31 45 SER B O 1
ATOM 2654 N N . PRO B 1 46 ? 18.734 -12.758 -11.289 1 94.25 46 PRO B N 1
ATOM 2655 C CA . PRO B 1 46 ? 18.859 -13.82 -10.281 1 94.25 46 PRO B CA 1
ATOM 2656 C C . PRO B 1 46 ? 19.359 -13.297 -8.93 1 94.25 46 PRO B C 1
ATOM 2658 O O . PRO B 1 46 ? 18.938 -13.797 -7.883 1 94.25 46 PRO B O 1
ATOM 2661 N N . ALA B 1 47 ? 20.266 -12.328 -8.961 1 94.88 47 ALA B N 1
ATOM 2662 C CA . ALA B 1 47 ? 20.812 -11.766 -7.723 1 94.88 47 ALA B CA 1
ATOM 2663 C C . ALA B 1 47 ? 19.703 -11.078 -6.91 1 94.88 47 ALA B C 1
ATOM 2665 O O . ALA B 1 47 ? 19.688 -11.172 -5.68 1 94.88 47 ALA B O 1
ATOM 2666 N N . VAL B 1 48 ? 18.828 -10.383 -7.543 1 95.25 48 VAL B N 1
ATOM 2667 C CA . VAL B 1 48 ? 17.719 -9.719 -6.895 1 95.25 48 VAL B CA 1
ATOM 2668 C C . VAL B 1 48 ? 16.781 -10.758 -6.273 1 95.25 48 VAL B C 1
ATOM 2670 O O . VAL B 1 48 ? 16.359 -10.617 -5.125 1 95.25 48 VAL B O 1
ATOM 2673 N N . LEU B 1 49 ? 16.484 -11.773 -7.012 1 97.38 49 LEU B N 1
ATOM 2674 C CA . LEU B 1 49 ? 15.648 -12.852 -6.5 1 97.38 49 LEU B CA 1
ATOM 2675 C C . LEU B 1 49 ? 16.266 -13.477 -5.254 1 97.38 49 LEU B C 1
ATOM 2677 O O . LEU B 1 49 ? 15.578 -13.703 -4.258 1 97.38 49 LEU B O 1
ATOM 2681 N N . ASP B 1 50 ? 17.562 -13.727 -5.328 1 97 50 ASP B N 1
ATOM 2682 C CA . ASP B 1 50 ? 18.281 -14.32 -4.195 1 97 50 ASP B CA 1
ATOM 2683 C C . ASP B 1 50 ? 18.156 -13.445 -2.951 1 97 50 ASP B C 1
ATOM 2685 O O . ASP B 1 50 ? 17.953 -13.953 -1.846 1 97 50 ASP B O 1
ATOM 2689 N N . ALA B 1 51 ? 18.344 -12.188 -3.158 1 96.69 51 ALA B N 1
ATOM 2690 C CA . ALA B 1 51 ? 18.25 -11.242 -2.045 1 96.69 51 ALA B CA 1
ATOM 2691 C C . ALA B 1 51 ? 16.844 -11.273 -1.43 1 96.69 51 ALA B C 1
ATOM 2693 O O . ALA B 1 51 ? 16.703 -11.258 -0.205 1 96.69 51 ALA B O 1
ATOM 2694 N N . LEU B 1 52 ? 15.852 -11.289 -2.225 1 97.44 52 LEU B N 1
ATOM 2695 C CA . LEU B 1 52 ? 14.477 -11.32 -1.739 1 97.44 52 LEU B CA 1
ATOM 2696 C C . LEU B 1 52 ? 14.203 -12.602 -0.958 1 97.44 52 LEU B C 1
ATOM 2698 O O . LEU B 1 52 ? 13.586 -12.562 0.109 1 97.44 52 LEU B O 1
ATOM 2702 N N . ILE B 1 53 ? 14.641 -13.695 -1.503 1 98.12 53 ILE B N 1
ATOM 2703 C CA . ILE B 1 53 ? 14.414 -14.984 -0.854 1 98.12 53 ILE B CA 1
ATOM 2704 C C . ILE B 1 53 ? 15.148 -15.023 0.486 1 98.12 53 ILE B C 1
ATOM 2706 O O . ILE B 1 53 ? 14.625 -15.539 1.475 1 98.12 53 ILE B O 1
ATOM 2710 N N . ALA B 1 54 ? 16.375 -14.516 0.519 1 97.62 54 ALA B N 1
ATOM 2711 C CA . ALA B 1 54 ? 17.125 -14.453 1.773 1 97.62 54 ALA B CA 1
ATOM 2712 C C . ALA B 1 54 ? 16.359 -13.648 2.824 1 97.62 54 ALA B C 1
ATOM 2714 O O . ALA B 1 54 ? 16.297 -14.047 3.99 1 97.62 54 ALA B O 1
ATOM 2715 N N . ASP B 1 55 ? 15.836 -12.547 2.406 1 97.56 55 ASP B N 1
ATOM 2716 C CA . ASP B 1 55 ? 15.055 -11.719 3.322 1 97.56 55 ASP B CA 1
ATOM 2717 C C . ASP B 1 55 ? 13.797 -12.445 3.791 1 97.56 55 ASP B C 1
ATOM 2719 O O . ASP B 1 55 ? 13.469 -12.422 4.98 1 97.56 55 ASP B O 1
ATOM 2723 N N . LEU B 1 56 ? 13.125 -13.039 2.875 1 97.75 56 LEU B N 1
ATOM 2724 C CA . LEU B 1 56 ? 11.93 -13.828 3.17 1 97.75 56 LEU B CA 1
ATOM 2725 C C . LEU B 1 56 ? 12.234 -14.906 4.203 1 97.75 56 LEU B C 1
ATOM 2727 O O . LEU B 1 56 ? 11.477 -15.086 5.156 1 97.75 56 LEU B O 1
ATOM 2731 N N . ARG B 1 57 ? 13.281 -15.602 4.043 1 97.5 57 ARG B N 1
ATOM 2732 C CA . ARG B 1 57 ? 13.672 -16.672 4.965 1 97.5 57 ARG B CA 1
ATOM 2733 C C . ARG B 1 57 ? 13.922 -16.109 6.363 1 97.5 57 ARG B C 1
ATOM 2735 O O . ARG B 1 57 ? 13.57 -16.75 7.359 1 97.5 57 ARG B O 1
ATOM 2742 N N . ARG B 1 58 ? 14.531 -14.977 6.449 1 96.88 58 ARG B N 1
ATOM 2743 C CA . ARG B 1 58 ? 14.805 -14.344 7.738 1 96.88 58 ARG B CA 1
ATOM 2744 C C . ARG B 1 58 ? 13.508 -14.031 8.477 1 96.88 58 ARG B C 1
ATOM 2746 O O . ARG B 1 58 ? 13.469 -14.055 9.711 1 96.88 58 ARG B O 1
ATOM 2753 N N . CYS B 1 59 ? 12.5 -13.766 7.68 1 97.06 59 CYS B N 1
ATOM 2754 C CA . CYS B 1 59 ? 11.219 -13.438 8.289 1 97.06 59 CYS B CA 1
ATOM 2755 C C . CYS B 1 59 ? 10.477 -14.695 8.727 1 97.06 59 CYS B C 1
ATOM 2757 O O . CYS B 1 59 ? 9.461 -14.617 9.414 1 97.06 59 CYS B O 1
ATOM 2759 N N . ALA B 1 60 ? 10.844 -15.859 8.352 1 96.88 60 ALA B N 1
ATOM 2760 C CA . ALA B 1 60 ? 10.391 -17.188 8.773 1 96.88 60 ALA B CA 1
ATOM 2761 C C . ALA B 1 60 ? 8.875 -17.312 8.641 1 96.88 60 ALA B C 1
ATOM 2763 O O . ALA B 1 60 ? 8.188 -17.625 9.617 1 96.88 60 ALA B O 1
ATOM 2764 N N . PRO B 1 61 ? 8.32 -17.125 7.465 1 98.12 61 PRO B N 1
ATOM 2765 C CA . PRO B 1 61 ? 6.883 -17.359 7.297 1 98.12 61 PRO B CA 1
ATOM 2766 C C . PRO B 1 61 ? 6.492 -18.812 7.508 1 98.12 61 PRO B C 1
ATOM 2768 O O . PRO B 1 61 ? 7.348 -19.703 7.434 1 98.12 61 PRO B O 1
ATOM 2771 N N . ASP B 1 62 ? 5.164 -19 7.844 1 98.06 62 ASP B N 1
ATOM 2772 C CA . ASP B 1 62 ? 4.633 -20.344 8.008 1 98.06 62 ASP B CA 1
ATOM 2773 C C . ASP B 1 62 ? 4.402 -21.016 6.648 1 98.06 62 ASP B C 1
ATOM 2775 O O . ASP B 1 62 ? 4.383 -22.25 6.551 1 98.06 62 ASP B O 1
ATOM 2779 N N . HIS B 1 63 ? 4.207 -20.219 5.609 1 98.62 63 HIS B N 1
ATOM 2780 C CA . HIS B 1 63 ? 3.875 -20.703 4.27 1 98.62 63 HIS B CA 1
ATOM 2781 C C . HIS B 1 63 ? 4.305 -19.688 3.207 1 98.62 63 HIS B C 1
ATOM 2783 O O . HIS B 1 63 ? 4.34 -18.484 3.467 1 98.62 63 HIS B O 1
ATOM 2789 N N . ILE B 1 64 ? 4.668 -20.141 2.049 1 98.75 64 ILE B N 1
ATOM 2790 C CA . ILE B 1 64 ? 5.027 -19.312 0.91 1 98.75 64 ILE B CA 1
ATOM 2791 C C . ILE B 1 64 ? 4.047 -19.547 -0.236 1 98.75 64 ILE B C 1
ATOM 2793 O O . ILE B 1 64 ? 3.762 -20.688 -0.592 1 98.75 64 ILE B O 1
ATOM 2797 N N . ALA B 1 65 ? 3.439 -18.516 -0.751 1 98.81 65 ALA B N 1
ATOM 2798 C CA . ALA B 1 65 ? 2.611 -18.562 -1.953 1 98.81 65 ALA B CA 1
ATOM 2799 C C . ALA B 1 65 ? 3.301 -17.875 -3.125 1 98.81 65 ALA B C 1
ATOM 2801 O O . ALA B 1 65 ? 3.768 -16.734 -2.994 1 98.81 65 ALA B O 1
ATOM 2802 N N . ILE B 1 66 ? 3.387 -18.516 -4.27 1 98.81 66 ILE B N 1
ATOM 2803 C CA . ILE B 1 66 ? 3.943 -17.969 -5.5 1 98.81 66 ILE B CA 1
ATOM 2804 C C . ILE B 1 66 ? 2.871 -17.953 -6.59 1 98.81 66 ILE B C 1
ATOM 2806 O O . ILE B 1 66 ? 2.371 -19.016 -6.988 1 98.81 66 ILE B O 1
ATOM 2810 N N . THR B 1 67 ? 2.572 -16.812 -7.098 1 98.5 67 THR B N 1
ATOM 2811 C CA . THR B 1 67 ? 1.44 -16.703 -8.008 1 98.5 67 THR B CA 1
ATOM 2812 C C . THR B 1 67 ? 1.917 -16.641 -9.461 1 98.5 67 THR B C 1
ATOM 2814 O O . THR B 1 67 ? 1.484 -15.789 -10.234 1 98.5 67 THR B O 1
ATOM 2817 N N . GLY B 1 68 ? 2.816 -17.531 -9.812 1 95.38 68 GLY B N 1
ATOM 2818 C CA . GLY B 1 68 ? 2.984 -17.969 -11.195 1 95.38 68 GLY B CA 1
ATOM 2819 C C . GLY B 1 68 ? 4.207 -17.375 -11.859 1 95.38 68 GLY B C 1
ATOM 2820 O O . GLY B 1 68 ? 5 -16.688 -11.211 1 95.38 68 GLY B O 1
ATOM 2821 N N . ASP B 1 69 ? 4.449 -17.875 -13.102 1 94.75 69 ASP B N 1
ATOM 2822 C CA . ASP B 1 69 ? 5.516 -17.469 -14.016 1 94.75 69 ASP B CA 1
ATOM 2823 C C . ASP B 1 69 ? 6.891 -17.766 -13.422 1 94.75 69 ASP B C 1
ATOM 2825 O O . ASP B 1 69 ? 7.754 -16.891 -13.367 1 94.75 69 ASP B O 1
ATOM 2829 N N . LEU B 1 70 ? 7.008 -19.016 -13.008 1 96.62 70 LEU B N 1
ATOM 2830 C CA . LEU B 1 70 ? 8.312 -19.516 -12.602 1 96.62 70 LEU B CA 1
ATOM 2831 C C . LEU B 1 70 ? 9.234 -19.703 -13.805 1 96.62 70 LEU B C 1
ATOM 2833 O O . LEU B 1 70 ? 10.438 -19.453 -13.711 1 96.62 70 LEU B O 1
ATOM 2837 N N . THR B 1 71 ? 8.609 -20.094 -14.945 1 91.88 71 THR B N 1
ATOM 2838 C CA . THR B 1 71 ? 9.375 -20.375 -16.156 1 91.88 71 THR B CA 1
ATOM 2839 C C . THR B 1 71 ? 9.203 -19.234 -17.172 1 91.88 71 THR B C 1
ATOM 2841 O O . THR B 1 71 ? 8.406 -18.328 -16.953 1 91.88 71 THR B O 1
ATOM 2844 N N . ASN B 1 72 ? 10 -19.312 -18.219 1 88.38 72 ASN B N 1
ATOM 2845 C CA . ASN B 1 72 ? 9.891 -18.344 -19.312 1 88.38 72 ASN B CA 1
ATOM 2846 C C . ASN B 1 72 ? 9.219 -18.969 -20.547 1 88.38 72 ASN B C 1
ATOM 2848 O O . ASN B 1 72 ? 8.43 -18.297 -21.219 1 88.38 72 ASN B O 1
ATOM 2852 N N . PHE B 1 73 ? 9.453 -20.328 -20.703 1 83 73 PHE B N 1
ATOM 2853 C CA . PHE B 1 73 ? 9.008 -20.953 -21.938 1 83 73 PHE B CA 1
ATOM 2854 C C . PHE B 1 73 ? 8.266 -22.266 -21.656 1 83 73 PHE B C 1
ATOM 2856 O O . PHE B 1 73 ? 7.836 -22.953 -22.578 1 83 73 PHE B O 1
ATOM 2863 N N . ALA B 1 74 ? 8.203 -22.656 -20.516 1 87 74 ALA B N 1
ATOM 2864 C CA . ALA B 1 74 ? 7.484 -23.844 -20.078 1 87 74 ALA B CA 1
ATOM 2865 C C . ALA B 1 74 ? 8.109 -25.109 -20.656 1 87 74 ALA B C 1
ATOM 2867 O O . ALA B 1 74 ? 7.406 -26.062 -21.016 1 87 74 ALA B O 1
ATOM 2868 N N . THR B 1 75 ? 9.43 -25.109 -20.812 1 84.19 75 THR B N 1
ATOM 2869 C CA . THR B 1 75 ? 10.102 -26.328 -21.266 1 84.19 75 THR B CA 1
ATOM 2870 C C . THR B 1 75 ? 10.234 -27.344 -20.141 1 84.19 75 THR B C 1
ATOM 2872 O O . THR B 1 75 ? 10.102 -26.984 -18.969 1 84.19 75 THR B O 1
ATOM 2875 N N . HIS B 1 76 ? 10.422 -28.562 -20.516 1 86 76 HIS B N 1
ATOM 2876 C CA . HIS B 1 76 ? 10.641 -29.609 -19.531 1 86 76 HIS B CA 1
ATOM 2877 C C . HIS B 1 76 ? 11.828 -29.281 -18.625 1 86 76 HIS B C 1
ATOM 2879 O O . HIS B 1 76 ? 11.773 -29.484 -17.422 1 86 76 HIS B O 1
ATOM 2885 N N . GLU B 1 77 ? 12.898 -28.766 -19.25 1 88.38 77 GLU B N 1
ATOM 2886 C CA . GLU B 1 77 ? 14.102 -28.391 -18.516 1 88.38 77 GLU B CA 1
ATOM 2887 C C . GLU B 1 77 ? 13.805 -27.266 -17.516 1 88.38 77 GLU B C 1
ATOM 2889 O O . GLU B 1 77 ? 14.312 -27.281 -16.391 1 88.38 77 GLU B O 1
ATOM 2894 N N . GLU B 1 78 ? 13 -26.359 -17.906 1 90.94 78 GLU B N 1
ATOM 2895 C CA . GLU B 1 78 ? 12.641 -25.25 -17.016 1 90.94 78 GLU B CA 1
ATOM 2896 C C . GLU B 1 78 ? 11.773 -25.75 -15.852 1 90.94 78 GLU B C 1
ATOM 2898 O O . GLU B 1 78 ? 11.914 -25.266 -14.727 1 90.94 78 GLU B O 1
ATOM 2903 N N . PHE B 1 79 ? 10.906 -26.641 -16.141 1 91.62 79 PHE B N 1
ATOM 2904 C CA . PHE B 1 79 ? 10.07 -27.203 -15.078 1 91.62 79 PHE B CA 1
ATOM 2905 C C . PHE B 1 79 ? 10.914 -27.938 -14.047 1 91.62 79 PHE B C 1
ATOM 2907 O O . PHE B 1 79 ? 10.688 -27.812 -12.844 1 91.62 79 PHE B O 1
ATOM 2914 N N . ALA B 1 80 ? 11.805 -28.703 -14.57 1 92.06 80 ALA B N 1
ATOM 2915 C CA . ALA B 1 80 ? 12.703 -29.422 -13.672 1 92.06 80 ALA B CA 1
ATOM 2916 C C . ALA B 1 80 ? 13.516 -28.453 -12.82 1 92.06 80 ALA B C 1
ATOM 2918 O O . ALA B 1 80 ? 13.664 -28.641 -11.609 1 92.06 80 ALA B O 1
ATOM 2919 N N . ALA B 1 81 ? 14.031 -27.453 -13.461 1 93.5 81 ALA B N 1
ATOM 2920 C CA . ALA B 1 81 ? 14.805 -26.438 -12.75 1 93.5 81 ALA B CA 1
ATOM 2921 C C . ALA B 1 81 ? 13.945 -25.719 -11.719 1 93.5 81 ALA B C 1
ATOM 2923 O O . ALA B 1 81 ? 14.406 -25.422 -10.609 1 93.5 81 ALA B O 1
ATOM 2924 N N . ALA B 1 82 ? 12.773 -25.406 -12.062 1 95.75 82 ALA B N 1
ATOM 2925 C CA . ALA B 1 82 ? 11.844 -24.75 -11.148 1 95.75 82 ALA B CA 1
ATOM 2926 C C . ALA B 1 82 ? 11.539 -25.641 -9.938 1 95.75 82 ALA B C 1
ATOM 2928 O O . ALA B 1 82 ? 11.469 -25.156 -8.805 1 95.75 82 ALA B O 1
ATOM 2929 N N . ALA B 1 83 ? 11.328 -26.891 -10.211 1 95.38 83 ALA B N 1
ATOM 2930 C CA . ALA B 1 83 ? 11.102 -27.828 -9.117 1 95.38 83 ALA B CA 1
ATOM 2931 C C . ALA B 1 83 ? 12.273 -27.844 -8.148 1 95.38 83 ALA B C 1
ATOM 2933 O O . ALA B 1 83 ? 12.086 -27.875 -6.93 1 95.38 83 ALA B O 1
ATOM 2934 N N . GLU B 1 84 ? 13.453 -27.859 -8.703 1 95.81 84 GLU B N 1
ATOM 2935 C CA . GLU B 1 84 ? 14.641 -27.812 -7.867 1 95.81 84 GLU B CA 1
ATOM 2936 C C . GLU B 1 84 ? 14.688 -26.531 -7.043 1 95.81 84 GLU B C 1
ATOM 2938 O O . GLU B 1 84 ? 15 -26.562 -5.852 1 95.81 84 GLU B O 1
ATOM 2943 N N . TRP B 1 85 ? 14.375 -25.453 -7.672 1 96.94 85 TRP B N 1
ATOM 2944 C CA . TRP B 1 85 ? 14.352 -24.172 -6.977 1 96.94 85 TRP B CA 1
ATOM 2945 C C . TRP B 1 85 ? 13.312 -24.172 -5.863 1 96.94 85 TRP B C 1
ATOM 2947 O O . TRP B 1 85 ? 13.578 -23.719 -4.75 1 96.94 85 TRP B O 1
ATOM 2957 N N . LEU B 1 86 ? 12.18 -24.672 -6.113 1 97.75 86 LEU B N 1
ATOM 2958 C CA . LEU B 1 86 ? 11.109 -24.766 -5.125 1 97.75 86 LEU B CA 1
ATOM 2959 C C . LEU B 1 86 ? 11.555 -25.578 -3.912 1 97.75 86 LEU B C 1
ATOM 2961 O O . LEU B 1 86 ? 11.211 -25.234 -2.777 1 97.75 86 LEU B O 1
ATOM 2965 N N . ARG B 1 87 ? 12.289 -26.609 -4.121 1 96.88 87 ARG B N 1
ATOM 2966 C CA . ARG B 1 87 ? 12.781 -27.453 -3.031 1 96.88 87 ARG B CA 1
ATOM 2967 C C . ARG B 1 87 ? 13.688 -26.656 -2.102 1 96.88 87 ARG B C 1
ATOM 2969 O O . ARG B 1 87 ? 13.727 -26.922 -0.896 1 96.88 87 ARG B O 1
ATOM 2976 N N . THR B 1 88 ? 14.367 -25.688 -2.67 1 96.94 88 THR B N 1
ATOM 2977 C CA . THR B 1 88 ? 15.273 -24.906 -1.845 1 96.94 88 THR B CA 1
ATOM 2978 C C . THR B 1 88 ? 14.484 -23.984 -0.909 1 96.94 88 THR B C 1
ATOM 2980 O O . THR B 1 88 ? 15.031 -23.469 0.067 1 96.94 88 THR B O 1
ATOM 2983 N N . LEU B 1 89 ? 13.227 -23.703 -1.206 1 97.5 89 LEU B N 1
ATOM 2984 C CA . LEU B 1 89 ? 12.43 -22.781 -0.395 1 97.5 89 LEU B CA 1
ATOM 2985 C C . LEU B 1 89 ? 11.961 -23.469 0.888 1 97.5 89 LEU B C 1
ATOM 2987 O O . LEU B 1 89 ? 11.641 -22.797 1.871 1 97.5 89 LEU B O 1
ATOM 2991 N N . GLY B 1 90 ? 11.852 -24.75 0.907 1 94.75 90 GLY B N 1
ATOM 2992 C CA . GLY B 1 90 ? 11.398 -25.5 2.066 1 94.75 90 GLY B CA 1
ATOM 2993 C C . GLY B 1 90 ? 10.578 -26.719 1.702 1 94.75 90 GLY B C 1
ATOM 2994 O O . GLY B 1 90 ? 10.617 -27.188 0.558 1 94.75 90 GLY B O 1
ATOM 2995 N N . ASP B 1 91 ? 9.883 -27.297 2.73 1 96.19 91 ASP B N 1
ATOM 2996 C CA . ASP B 1 91 ? 8.992 -28.438 2.525 1 96.19 91 ASP B CA 1
ATOM 2997 C C . ASP B 1 91 ? 7.883 -28.094 1.531 1 96.19 91 ASP B C 1
ATOM 2999 O O . ASP B 1 91 ? 7.262 -27.031 1.628 1 96.19 91 ASP B O 1
ATOM 3003 N N . PRO B 1 92 ? 7.699 -28.969 0.514 1 96 92 PRO B N 1
ATOM 3004 C CA . PRO B 1 92 ? 6.645 -28.688 -0.468 1 96 92 PRO B CA 1
ATOM 3005 C C . PRO B 1 92 ? 5.301 -28.375 0.183 1 96 92 PRO B C 1
ATOM 3007 O O . PRO B 1 92 ? 4.516 -27.594 -0.358 1 96 92 PRO B O 1
ATOM 3010 N N . ALA B 1 93 ? 5.039 -28.922 1.34 1 95.69 93 ALA B N 1
ATOM 3011 C CA . ALA B 1 93 ? 3.775 -28.703 2.039 1 95.69 93 ALA B CA 1
ATOM 3012 C C . ALA B 1 93 ? 3.67 -27.25 2.52 1 95.69 93 ALA B C 1
ATOM 3014 O O . ALA B 1 93 ? 2.582 -26.781 2.857 1 95.69 93 ALA B O 1
ATOM 3015 N N . SER B 1 94 ? 4.77 -26.531 2.541 1 97.44 94 SER B N 1
ATOM 3016 C CA . SER B 1 94 ? 4.773 -25.172 3.053 1 97.44 94 SER B CA 1
ATOM 3017 C C . SER B 1 94 ? 4.922 -24.156 1.922 1 97.44 94 SER B C 1
ATOM 3019 O O . SER B 1 94 ? 5.16 -22.969 2.17 1 97.44 94 SER B O 1
ATOM 3021 N N . VAL B 1 95 ? 4.816 -24.594 0.695 1 98.31 95 VAL B N 1
ATOM 3022 C CA . VAL B 1 95 ? 4.898 -23.734 -0.479 1 98.31 95 VAL B CA 1
ATOM 3023 C C . VAL B 1 95 ? 3.746 -24.047 -1.433 1 98.31 95 VAL B C 1
ATOM 3025 O O . VAL B 1 95 ? 3.469 -25.203 -1.72 1 98.31 95 VAL B O 1
ATOM 3028 N N . THR B 1 96 ? 3.012 -23.062 -1.873 1 98.31 96 THR B N 1
ATOM 3029 C CA . THR B 1 96 ? 1.968 -23.219 -2.879 1 98.31 96 THR B CA 1
ATOM 3030 C C . THR B 1 96 ? 2.291 -22.391 -4.121 1 98.31 96 THR B C 1
ATOM 3032 O O . THR B 1 96 ? 2.613 -21.203 -4.023 1 98.31 96 THR B O 1
ATOM 3035 N N . VAL B 1 97 ? 2.191 -23.016 -5.289 1 97.81 97 VAL B N 1
ATOM 3036 C CA . VAL B 1 97 ? 2.434 -22.359 -6.566 1 97.81 97 VAL B CA 1
ATOM 3037 C C . VAL B 1 97 ? 1.142 -22.312 -7.379 1 97.81 97 VAL B C 1
ATOM 3039 O O . VAL B 1 97 ? 0.482 -23.344 -7.562 1 97.81 97 VAL B O 1
ATOM 3042 N N . SER B 1 98 ? 0.762 -21.156 -7.754 1 97.38 98 SER B N 1
ATOM 3043 C CA . SER B 1 98 ? -0.268 -20.984 -8.773 1 97.38 98 SER B CA 1
ATOM 3044 C C . SER B 1 98 ? 0.348 -20.719 -10.141 1 97.38 98 SER B C 1
ATOM 3046 O O . SER B 1 98 ? 0.991 -19.688 -10.352 1 97.38 98 SER B O 1
ATOM 3048 N N . PRO B 1 99 ? 0.17 -21.609 -11.117 1 95.31 99 PRO B N 1
ATOM 3049 C CA . PRO B 1 99 ? 0.85 -21.453 -12.406 1 95.31 99 PRO B CA 1
ATOM 3050 C C . PRO B 1 99 ? 0.453 -20.172 -13.133 1 95.31 99 PRO B C 1
ATOM 3052 O O . PRO B 1 99 ? -0.702 -19.75 -13.055 1 95.31 99 PRO B O 1
ATOM 3055 N N . GLY B 1 100 ? 1.415 -19.578 -13.812 1 94.75 100 GLY B N 1
ATOM 3056 C CA . GLY B 1 100 ? 1.177 -18.406 -14.641 1 94.75 100 GLY B CA 1
ATOM 3057 C C . GLY B 1 100 ? 1.224 -18.719 -16.125 1 94.75 100 GLY B C 1
ATOM 3058 O O . GLY B 1 100 ? 1.428 -19.875 -16.531 1 94.75 100 GLY B O 1
ATOM 3059 N N . ASN B 1 101 ? 0.939 -17.75 -17 1 91 101 ASN B N 1
ATOM 3060 C CA . ASN B 1 101 ? 0.852 -17.969 -18.438 1 91 101 ASN B CA 1
ATOM 3061 C C . ASN B 1 101 ? 2.186 -18.422 -19.031 1 91 101 ASN B C 1
ATOM 3063 O O . ASN B 1 101 ? 2.219 -19.203 -19.984 1 91 101 ASN B O 1
ATOM 3067 N N . HIS B 1 102 ? 3.312 -18.031 -18.484 1 88.81 10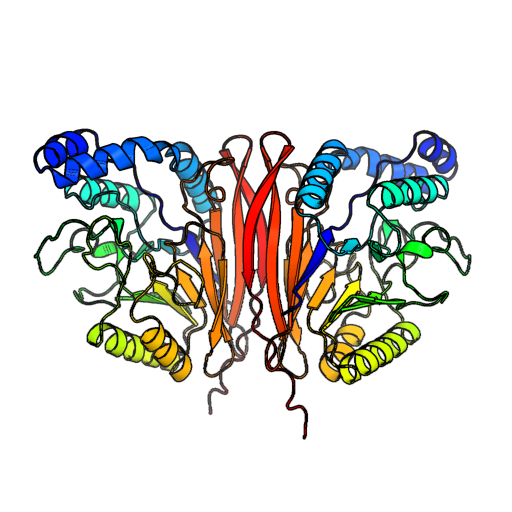2 HIS B N 1
ATOM 3068 C CA . HIS B 1 102 ? 4.621 -18.484 -18.953 1 88.81 102 HIS B CA 1
ATOM 3069 C C . HIS B 1 102 ? 4.895 -19.922 -18.547 1 88.81 102 HIS B C 1
ATOM 3071 O O . HIS B 1 102 ? 5.797 -20.562 -19.094 1 88.81 102 HIS B O 1
ATOM 3077 N N . ASP B 1 103 ? 4.129 -20.359 -17.719 1 88.5 103 ASP B N 1
ATOM 3078 C CA . ASP B 1 103 ? 4.262 -21.75 -17.281 1 88.5 103 ASP B CA 1
ATOM 3079 C C . ASP B 1 103 ? 3.414 -22.688 -18.156 1 88.5 103 ASP B C 1
ATOM 3081 O O . ASP B 1 103 ? 3.451 -23.906 -17.984 1 88.5 103 ASP B O 1
ATOM 3085 N N . ALA B 1 104 ? 2.639 -22.141 -19.062 1 82.31 104 ALA B N 1
ATOM 3086 C CA . ALA B 1 104 ? 1.708 -22.938 -19.844 1 82.31 104 ALA B CA 1
ATOM 3087 C C . ALA B 1 104 ? 1.941 -22.734 -21.344 1 82.31 104 ALA B C 1
ATOM 3089 O O . ALA B 1 104 ? 1.074 -23.062 -22.156 1 82.31 104 ALA B O 1
ATOM 3090 N N . LEU B 1 105 ? 3.02 -22.156 -21.812 1 68.75 105 LEU B N 1
ATOM 3091 C CA . LEU B 1 105 ? 3.254 -21.828 -23.219 1 68.75 105 LEU B CA 1
ATOM 3092 C C . LEU B 1 105 ? 3.312 -23.094 -24.062 1 68.75 105 LEU B C 1
ATOM 3094 O O . LEU B 1 105 ? 3.02 -23.047 -25.266 1 68.75 105 LEU B O 1
ATOM 3098 N N . VAL B 1 106 ? 3.869 -24.172 -23.609 1 59.25 106 VAL B N 1
ATOM 3099 C CA . VAL B 1 106 ? 4.004 -25.328 -24.484 1 59.25 106 VAL B CA 1
ATOM 3100 C C . VAL B 1 106 ? 2.693 -26.109 -24.516 1 59.25 106 VAL B C 1
ATOM 3102 O O . VAL B 1 106 ? 2.031 -26.266 -23.484 1 59.25 106 VAL B O 1
ATOM 3105 N N . ALA B 1 107 ? 1.977 -26.062 -25.766 1 50.97 107 ALA B N 1
ATOM 3106 C CA . ALA B 1 107 ? 0.789 -26.875 -25.984 1 50.97 107 ALA B CA 1
ATOM 3107 C C . ALA B 1 107 ? 0.992 -28.297 -25.469 1 50.97 107 ALA B C 1
ATOM 3109 O O . ALA B 1 107 ? 1.421 -29.188 -26.203 1 50.97 107 ALA B O 1
ATOM 3110 N N . HIS B 1 108 ? 1.753 -28.391 -24.406 1 51.78 108 HIS B N 1
ATOM 3111 C CA . HIS B 1 108 ? 1.739 -29.812 -24.094 1 51.78 108 HIS B CA 1
ATOM 3112 C C . HIS B 1 108 ? 0.325 -30.297 -23.797 1 51.78 108 HIS B C 1
ATOM 3114 O O . HIS B 1 108 ? -0.39 -29.672 -23 1 51.78 108 HIS B O 1
ATOM 3120 N N . ARG B 1 109 ? -0.22 -30.797 -24.859 1 47.25 109 ARG B N 1
ATOM 3121 C CA . ARG B 1 109 ? -1.524 -31.453 -24.922 1 47.25 109 ARG B CA 1
ATOM 3122 C C . ARG B 1 109 ? -1.693 -32.438 -23.75 1 47.25 109 ARG B C 1
ATOM 3124 O O . ARG B 1 109 ? -2.607 -33.25 -23.75 1 47.25 109 ARG B O 1
ATOM 3131 N N . THR B 1 110 ? -0.669 -32.469 -22.922 1 51 110 THR B N 1
ATOM 3132 C CA . THR B 1 110 ? -0.946 -33.562 -21.984 1 51 110 THR B CA 1
ATOM 3133 C C . THR B 1 110 ? -1.848 -33.094 -20.844 1 51 110 THR B C 1
ATOM 3135 O O . THR B 1 110 ? -1.776 -31.922 -20.438 1 51 110 THR B O 1
ATOM 3138 N N . PRO B 1 111 ? -2.828 -33.875 -20.547 1 52.53 111 PRO B N 1
ATOM 3139 C CA . PRO B 1 111 ? -3.811 -33.656 -19.484 1 52.53 111 PRO B CA 1
ATOM 3140 C C . PRO B 1 111 ? -3.172 -33.188 -18.188 1 52.53 111 PRO B C 1
ATOM 3142 O O . PRO B 1 111 ? -3.832 -32.562 -17.359 1 52.53 111 PRO B O 1
ATOM 3145 N N . ASP B 1 112 ? -1.739 -33.375 -18.031 1 70.06 112 ASP B N 1
ATOM 3146 C CA . ASP B 1 112 ? -1.252 -33.062 -16.703 1 70.06 112 ASP B CA 1
ATOM 3147 C C . ASP B 1 112 ? -0.067 -32.094 -16.766 1 70.06 112 ASP B C 1
ATOM 3149 O O . ASP B 1 112 ? 1.046 -32.438 -16.375 1 70.06 112 ASP B O 1
ATOM 3153 N N . ARG B 1 113 ? -0.226 -31 -17.234 1 76.62 113 ARG B N 1
ATOM 3154 C CA . ARG B 1 113 ? 0.78 -30 -17.547 1 76.62 113 ARG B CA 1
ATOM 3155 C C . ARG B 1 113 ? 1.59 -29.641 -16.297 1 76.62 113 ARG B C 1
ATOM 3157 O O . ARG B 1 113 ? 2.795 -29.391 -16.391 1 76.62 113 ARG B O 1
ATOM 3164 N N . PHE B 1 114 ? 0.977 -29.719 -15.195 1 86.56 114 PHE B N 1
ATOM 3165 C CA . PHE B 1 114 ? 1.666 -29.25 -14 1 86.56 114 PHE B CA 1
ATOM 3166 C C . PHE B 1 114 ? 1.975 -30.406 -13.062 1 86.56 114 PHE B C 1
ATOM 3168 O O . PHE B 1 114 ? 2.25 -30.203 -11.875 1 86.56 114 PHE B O 1
ATOM 3175 N N . ALA B 1 115 ? 1.985 -31.609 -13.57 1 84.19 115 ALA B N 1
ATOM 3176 C CA . ALA B 1 115 ? 2.238 -32.812 -12.781 1 84.19 115 ALA B CA 1
ATOM 3177 C C . ALA B 1 115 ? 3.574 -32.719 -12.047 1 84.19 115 ALA B C 1
ATOM 3179 O O . ALA B 1 115 ? 3.674 -33.094 -10.875 1 84.19 115 ALA B O 1
ATOM 3180 N N . PRO B 1 116 ? 4.605 -32.219 -12.688 1 85.75 116 PRO B N 1
ATOM 3181 C CA . PRO B 1 116 ? 5.887 -32.125 -11.992 1 85.75 116 PRO B CA 1
ATOM 3182 C C . PRO B 1 116 ? 5.82 -31.188 -10.773 1 85.75 116 PRO B C 1
ATOM 3184 O O . PRO B 1 116 ? 6.695 -31.25 -9.906 1 85.75 116 PRO B O 1
ATOM 3187 N N . TRP B 1 117 ? 4.801 -30.359 -10.727 1 91.69 117 TRP B N 1
ATOM 3188 C CA . TRP B 1 117 ? 4.668 -29.406 -9.625 1 91.69 117 TRP B CA 1
ATOM 3189 C C . TRP B 1 117 ? 3.58 -29.859 -8.648 1 91.69 117 TRP B C 1
ATOM 3191 O O . TRP B 1 117 ? 3.184 -29.094 -7.77 1 91.69 117 TRP B O 1
ATOM 3201 N N . ALA B 1 118 ? 3.143 -31.078 -8.727 1 91.88 118 ALA B N 1
ATOM 3202 C CA . ALA B 1 118 ? 2 -31.578 -7.965 1 91.88 118 ALA B CA 1
ATOM 3203 C C . ALA B 1 118 ? 2.193 -31.328 -6.469 1 91.88 118 ALA B C 1
ATOM 3205 O O . ALA B 1 118 ? 1.283 -30.859 -5.785 1 91.88 118 ALA B O 1
ATOM 3206 N N . PRO B 1 119 ? 3.441 -31.578 -5.883 1 93.75 119 PRO B N 1
ATOM 3207 C CA . PRO B 1 119 ? 3.623 -31.406 -4.441 1 93.75 119 PRO B CA 1
ATOM 3208 C C . PRO B 1 119 ? 3.391 -29.969 -3.99 1 93.75 119 PRO B C 1
ATOM 3210 O O . PRO B 1 119 ? 3.15 -29.719 -2.807 1 93.75 119 PRO B O 1
ATOM 3213 N N . TRP B 1 120 ? 3.457 -29.016 -4.93 1 96.44 120 TRP B N 1
ATOM 3214 C CA . TRP B 1 120 ? 3.383 -27.594 -4.566 1 96.44 120 TRP B CA 1
ATOM 3215 C C . TRP B 1 120 ? 2.029 -27.016 -4.949 1 96.44 120 TRP B C 1
ATOM 3217 O O . TRP B 1 120 ? 1.783 -25.812 -4.75 1 96.44 120 TRP B O 1
ATOM 3227 N N . LEU B 1 121 ? 1.123 -27.797 -5.449 1 95 121 LEU B N 1
ATOM 3228 C CA . LEU B 1 121 ? -0.15 -27.266 -5.926 1 95 121 LEU B CA 1
ATOM 3229 C C . LEU B 1 121 ? -1.229 -27.391 -4.855 1 95 121 LEU B C 1
ATOM 3231 O O . LEU B 1 121 ? -2.1 -26.531 -4.738 1 95 121 LEU B O 1
ATOM 3235 N N . GLY B 1 122 ? -1.236 -28.375 -4.117 1 93.31 122 GLY B N 1
ATOM 3236 C CA . GLY B 1 122 ? -2.229 -28.719 -3.105 1 93.31 122 GLY B CA 1
ATOM 3237 C C . GLY B 1 122 ? -1.879 -29.953 -2.309 1 93.31 122 GLY B C 1
ATOM 3238 O O . GLY B 1 122 ? -0.855 -30.594 -2.561 1 93.31 122 GLY B O 1
ATOM 3239 N N . ASP B 1 123 ? -2.732 -30.234 -1.356 1 90.56 123 ASP B N 1
ATOM 3240 C CA . ASP B 1 123 ? -2.441 -31.344 -0.463 1 90.56 123 ASP B CA 1
ATOM 3241 C C . ASP B 1 123 ? -3.107 -32.625 -0.954 1 90.56 123 ASP B C 1
ATOM 3243 O O . ASP B 1 123 ? -2.732 -33.719 -0.538 1 90.56 123 ASP B O 1
ATOM 3247 N N . THR B 1 124 ? -4.062 -32.5 -1.796 1 84.44 124 THR B N 1
ATOM 3248 C CA . THR B 1 124 ? -4.754 -33.688 -2.285 1 84.44 124 THR B CA 1
ATOM 3249 C C . THR B 1 124 ? -4.336 -34 -3.719 1 84.44 124 THR B C 1
ATOM 3251 O O . THR B 1 124 ? -4.016 -33.094 -4.492 1 84.44 124 THR B O 1
ATOM 3254 N N . PRO B 1 125 ? -4.266 -35.312 -3.984 1 77.31 125 PRO B N 1
ATOM 3255 C CA . PRO B 1 125 ? -3.902 -35.719 -5.344 1 77.31 125 PRO B CA 1
ATOM 3256 C C . PRO B 1 125 ? -5.008 -35.438 -6.359 1 77.31 125 PRO B C 1
ATOM 3258 O O . PRO B 1 125 ? -6.016 -36.125 -6.395 1 77.31 125 PRO B O 1
ATOM 3261 N N . GLN B 1 126 ? -5.395 -34.312 -6.5 1 76 126 GLN B N 1
ATOM 3262 C CA . GLN B 1 126 ? -6.379 -33.938 -7.508 1 76 126 GLN B CA 1
ATOM 3263 C C . GLN B 1 126 ? -5.715 -33.25 -8.688 1 76 126 GLN B C 1
ATOM 3265 O O . GLN B 1 126 ? -4.762 -32.469 -8.516 1 76 126 GLN B O 1
ATOM 3270 N N . ALA B 1 127 ? -6.285 -33.656 -9.805 1 73.81 127 ALA B N 1
ATOM 3271 C CA . ALA B 1 127 ? -5.668 -33.125 -11.008 1 73.81 127 ALA B CA 1
ATOM 3272 C C . ALA B 1 127 ? -6.227 -31.734 -11.336 1 73.81 127 ALA B C 1
ATOM 3274 O O . ALA B 1 127 ? -5.504 -30.859 -11.836 1 73.81 127 ALA B O 1
ATOM 3275 N N . ASP B 1 128 ? -7.445 -31.609 -10.914 1 88.5 128 ASP B N 1
ATOM 3276 C CA . ASP B 1 128 ? -8.086 -30.406 -11.43 1 88.5 128 ASP B CA 1
ATOM 3277 C C . ASP B 1 128 ? -8.023 -29.266 -10.414 1 88.5 128 ASP B C 1
ATOM 3279 O O . ASP B 1 128 ? -8.172 -29.5 -9.211 1 88.5 128 ASP B O 1
ATOM 3283 N N . PHE B 1 129 ? -7.746 -28.156 -10.844 1 94.06 129 PHE B N 1
ATOM 3284 C CA . PHE B 1 129 ? -7.836 -26.938 -10.039 1 94.06 129 PHE B CA 1
ATOM 3285 C C . PHE B 1 129 ? -9.289 -26.594 -9.734 1 94.06 129 PHE B C 1
ATOM 3287 O O . PHE B 1 129 ? -10.195 -26.984 -10.477 1 94.06 129 PHE B O 1
ATOM 3294 N N . PRO B 1 130 ? -9.555 -25.859 -8.641 1 96.81 130 PRO B N 1
ATOM 3295 C CA . PRO B 1 130 ? -8.57 -25.344 -7.688 1 96.81 130 PRO B CA 1
ATOM 3296 C C . PRO B 1 130 ? -8.102 -26.391 -6.688 1 96.81 130 PRO B C 1
ATOM 3298 O O . PRO B 1 130 ? -8.844 -27.328 -6.383 1 96.81 130 PRO B O 1
ATOM 3301 N N . HIS B 1 131 ? -6.891 -26.297 -6.25 1 96.5 131 HIS B N 1
ATOM 3302 C CA . HIS B 1 131 ? -6.387 -27.047 -5.105 1 96.5 131 HIS B CA 1
ATOM 3303 C C . HIS B 1 131 ? -6.594 -26.266 -3.805 1 96.5 131 HIS B C 1
ATOM 3305 O O . HIS B 1 131 ? -6.551 -25.047 -3.795 1 96.5 131 HIS B O 1
ATOM 3311 N N . VAL B 1 132 ? -6.82 -27.016 -2.689 1 96.56 132 VAL B N 1
ATOM 3312 C CA . VAL B 1 132 ? -7.055 -26.359 -1.41 1 96.56 132 VAL B CA 1
ATOM 3313 C C . VAL B 1 132 ? -6.059 -26.875 -0.372 1 96.56 132 VAL B C 1
ATOM 3315 O O . VAL B 1 132 ? -5.832 -28.078 -0.265 1 96.56 132 VAL B O 1
ATOM 3318 N N . ARG B 1 133 ? -5.434 -25.953 0.334 1 97.06 133 ARG B N 1
ATOM 3319 C CA . ARG B 1 133 ? -4.613 -26.234 1.506 1 97.06 133 ARG B CA 1
ATOM 3320 C C . ARG B 1 133 ? -5.133 -25.5 2.734 1 97.06 133 ARG B C 1
ATOM 3322 O O . ARG B 1 133 ? -5.406 -24.297 2.676 1 97.06 133 ARG B O 1
ATOM 3329 N N . VAL B 1 134 ? -5.293 -26.219 3.779 1 97 134 VAL B N 1
ATOM 3330 C CA . VAL B 1 134 ? -5.668 -25.578 5.039 1 97 134 VAL B CA 1
ATOM 3331 C C . VAL B 1 134 ? -4.465 -25.547 5.977 1 97 134 VAL B C 1
ATOM 3333 O O . VAL B 1 134 ? -3.848 -26.578 6.25 1 97 134 VAL B O 1
ATOM 3336 N N . ARG B 1 135 ? -4.09 -24.375 6.391 1 96.5 135 ARG B N 1
ATOM 3337 C CA . ARG B 1 135 ? -3.006 -24.109 7.332 1 96.5 135 ARG B CA 1
ATOM 3338 C C . ARG B 1 135 ? -3.486 -23.25 8.492 1 96.5 135 ARG B C 1
ATOM 3340 O O . ARG B 1 135 ? -3.723 -22.047 8.312 1 96.5 135 ARG B O 1
ATOM 3347 N N . GLY B 1 136 ? -3.58 -23.844 9.688 1 93.06 136 GLY B N 1
ATOM 3348 C CA . GLY B 1 136 ? -4.168 -23.094 10.781 1 93.06 136 GLY B CA 1
ATOM 3349 C C . GLY B 1 136 ? -5.582 -22.625 10.5 1 93.06 136 GLY B C 1
ATOM 3350 O O . GLY B 1 136 ? -6.445 -23.422 10.141 1 93.06 136 GLY B O 1
ATOM 3351 N N . CYS B 1 137 ? -5.746 -21.312 10.578 1 95.19 137 CYS B N 1
ATOM 3352 C CA . CYS B 1 137 ? -7.078 -20.75 10.383 1 95.19 137 CYS B CA 1
ATOM 3353 C C . CYS B 1 137 ? -7.277 -20.312 8.945 1 95.19 137 CYS B C 1
ATOM 3355 O O . CYS B 1 137 ? -8.273 -19.672 8.617 1 95.19 137 CYS B O 1
ATOM 3357 N N . VAL B 1 138 ? -6.363 -20.672 8.055 1 97.5 138 VAL B N 1
ATOM 3358 C CA . VAL B 1 138 ? -6.387 -20.141 6.699 1 97.5 138 VAL B CA 1
ATOM 3359 C C . VAL B 1 138 ? -6.617 -21.266 5.699 1 97.5 138 VAL B C 1
ATOM 3361 O O . VAL B 1 138 ? -6.012 -22.344 5.812 1 97.5 138 VAL B O 1
ATOM 3364 N N . ALA B 1 139 ? -7.52 -21.078 4.793 1 98 139 ALA B N 1
ATOM 3365 C CA . ALA B 1 139 ? -7.648 -21.906 3.598 1 98 139 ALA B CA 1
ATOM 3366 C C . ALA B 1 139 ? -7.051 -21.203 2.379 1 98 139 ALA B C 1
ATOM 3368 O O . ALA B 1 139 ? -7.512 -20.141 1.979 1 98 139 ALA B O 1
ATOM 3369 N N . ILE B 1 140 ? -6.062 -21.797 1.839 1 98.69 140 ILE B N 1
ATOM 3370 C CA . ILE B 1 140 ? -5.484 -21.328 0.584 1 98.69 140 ILE B CA 1
ATOM 3371 C C . ILE B 1 140 ? -6.145 -22.047 -0.59 1 98.69 140 ILE B C 1
ATOM 3373 O O . ILE B 1 140 ? -6.004 -23.266 -0.744 1 98.69 140 ILE B O 1
ATOM 3377 N N . VAL B 1 141 ? -6.883 -21.312 -1.375 1 98.62 141 VAL B N 1
ATOM 3378 C CA . VAL B 1 141 ? -7.574 -21.844 -2.545 1 98.62 141 VAL B CA 1
ATOM 3379 C C . VAL B 1 141 ? -6.812 -21.469 -3.812 1 98.62 141 VAL B C 1
ATOM 3381 O O . VAL B 1 141 ? -6.887 -20.328 -4.266 1 98.62 141 VAL B O 1
ATOM 3384 N N . ASN B 1 142 ? -6.133 -22.438 -4.402 1 98.44 142 ASN B N 1
ATOM 3385 C CA . ASN B 1 142 ? -5.195 -22.234 -5.504 1 98.44 142 ASN B CA 1
ATOM 3386 C C . ASN B 1 142 ? -5.859 -22.469 -6.855 1 98.44 142 ASN B C 1
ATOM 3388 O O . ASN B 1 142 ? -6.055 -23.625 -7.266 1 98.44 142 ASN B O 1
ATOM 3392 N N . ALA B 1 143 ? -6.168 -21.391 -7.547 1 97.81 143 ALA B N 1
ATOM 3393 C CA . ALA B 1 143 ? -6.77 -21.469 -8.875 1 97.81 143 ALA B CA 1
ATOM 3394 C C . ALA B 1 143 ? -5.707 -21.359 -9.969 1 97.81 143 ALA B C 1
ATOM 3396 O O . ALA B 1 143 ? -4.613 -20.844 -9.727 1 97.81 143 ALA B O 1
ATOM 3397 N N . CYS B 1 144 ? -6.055 -21.875 -11.117 1 95.94 144 CYS B N 1
ATOM 3398 C CA . CYS B 1 144 ? -5.152 -21.812 -12.258 1 95.94 144 CYS B CA 1
ATOM 3399 C C . CYS B 1 144 ? -5.785 -21.047 -13.414 1 95.94 144 CYS B C 1
ATOM 3401 O O . CYS B 1 144 ? -6.832 -21.438 -13.93 1 95.94 144 CYS B O 1
ATOM 3403 N N . THR B 1 145 ? -5.125 -19.938 -13.758 1 96.06 145 THR B N 1
ATOM 3404 C CA . THR B 1 145 ? -5.625 -19.141 -14.867 1 96.06 145 THR B CA 1
ATOM 3405 C C . THR B 1 145 ? -4.77 -19.344 -16.109 1 96.06 145 THR B C 1
ATOM 3407 O O . THR B 1 145 ? -5.039 -18.75 -17.156 1 96.06 145 THR B O 1
ATOM 3410 N N . ALA B 1 146 ? -3.775 -20.188 -15.992 1 92.12 146 ALA B N 1
ATOM 3411 C CA . ALA B 1 146 ? -2.816 -20.391 -17.078 1 92.12 146 ALA B CA 1
ATOM 3412 C C . ALA B 1 146 ? -3.416 -21.266 -18.188 1 92.12 146 ALA B C 1
ATOM 3414 O O . ALA B 1 146 ? -3.754 -22.422 -17.953 1 92.12 146 ALA B O 1
ATOM 3415 N N . VAL B 1 147 ? -3.609 -20.719 -19.312 1 83.75 147 VAL B N 1
ATOM 3416 C CA . VAL B 1 147 ? -4.082 -21.438 -20.484 1 83.75 147 VAL B CA 1
ATOM 3417 C C . VAL B 1 147 ? -3.107 -21.25 -21.656 1 83.75 147 VAL B C 1
ATOM 3419 O O . VAL B 1 147 ? -2.461 -20.203 -21.75 1 83.75 147 VAL B O 1
ATOM 3422 N N . PRO B 1 148 ? -3 -22.328 -22.391 1 77.38 148 PRO B N 1
ATOM 3423 C CA . PRO B 1 148 ? -2.145 -22.156 -23.562 1 77.38 148 PRO B CA 1
ATOM 3424 C C . PRO B 1 148 ? -2.627 -21.031 -24.484 1 77.38 148 PRO B C 1
ATOM 3426 O O . PRO B 1 148 ? -3.818 -20.969 -24.797 1 77.38 148 PRO B O 1
ATOM 3429 N N . THR B 1 149 ? -1.97 -20.031 -24.594 1 68.12 149 THR B N 1
ATOM 3430 C CA . THR B 1 149 ? -2.293 -18.922 -25.484 1 68.12 149 THR B CA 1
ATOM 3431 C C . THR B 1 149 ? -1.118 -18.625 -26.422 1 68.12 149 THR B C 1
ATOM 3433 O O . THR B 1 149 ? 0.004 -19.078 -26.172 1 68.12 149 THR B O 1
ATOM 3436 N N . ALA B 1 150 ? -1.529 -18.047 -27.625 1 61.75 150 ALA B N 1
ATOM 3437 C CA . ALA B 1 150 ? -0.468 -17.594 -28.516 1 61.75 150 ALA B CA 1
ATOM 3438 C C . ALA B 1 150 ? 0.498 -16.656 -27.797 1 61.75 150 ALA B C 1
ATOM 3440 O O . ALA B 1 150 ? 0.113 -15.977 -26.844 1 61.75 150 ALA B O 1
ATOM 3441 N N . TRP B 1 151 ? 1.789 -16.75 -28.172 1 56.47 151 TRP B N 1
ATOM 3442 C CA . TRP B 1 151 ? 2.908 -16.109 -27.5 1 56.47 151 TRP B CA 1
ATOM 3443 C C . TRP B 1 151 ? 2.617 -14.641 -27.234 1 56.47 151 TRP B C 1
ATOM 3445 O O . TRP B 1 151 ? 2.986 -14.102 -26.188 1 56.47 151 TRP B O 1
ATOM 3455 N N . ARG B 1 152 ? 1.817 -13.953 -28.094 1 63.31 152 ARG B N 1
ATOM 3456 C CA . ARG B 1 152 ? 1.627 -12.516 -27.938 1 63.31 152 ARG B CA 1
ATOM 3457 C C . ARG B 1 152 ? 0.438 -12.211 -27.031 1 63.31 152 ARG B C 1
ATOM 3459 O O . ARG B 1 152 ? 0.277 -11.086 -26.562 1 63.31 152 ARG B O 1
ATOM 3466 N N . LEU B 1 153 ? -0.214 -13.289 -26.734 1 69.19 153 LEU B N 1
ATOM 3467 C CA . LEU B 1 153 ? -1.379 -13.102 -25.891 1 69.19 153 LEU B CA 1
ATOM 3468 C C . LEU B 1 153 ? -1.121 -13.656 -24.484 1 69.19 153 LEU B C 1
ATOM 3470 O O . LEU B 1 153 ? -0.688 -14.805 -24.344 1 69.19 153 LEU B O 1
ATOM 3474 N N . ALA B 1 154 ? -0.999 -12.836 -23.531 1 85.19 154 ALA B N 1
ATOM 3475 C CA . ALA B 1 154 ? -0.75 -13.25 -22.156 1 85.19 154 ALA B CA 1
ATOM 3476 C C . ALA B 1 154 ? -2.051 -13.32 -21.359 1 85.19 154 ALA B C 1
ATOM 3478 O O . ALA B 1 154 ? -2.068 -13.047 -20.156 1 85.19 154 ALA B O 1
ATOM 3479 N N . GLN B 1 155 ? -3.156 -13.656 -22.047 1 89.75 155 GLN B N 1
ATOM 3480 C CA . GLN B 1 155 ? -4.465 -13.758 -21.406 1 89.75 155 GLN B CA 1
ATOM 3481 C C . GLN B 1 155 ? -4.57 -15.031 -20.578 1 89.75 155 GLN B C 1
ATOM 3483 O O . GLN B 1 155 ? -3.76 -15.945 -20.734 1 89.75 155 GLN B O 1
ATOM 3488 N N . GLY B 1 156 ? -5.492 -15.055 -19.656 1 94.38 156 GLY B N 1
ATOM 3489 C CA . GLY B 1 156 ? -5.824 -16.219 -18.859 1 94.38 156 GLY B CA 1
ATOM 3490 C C . GLY B 1 156 ? -7.312 -16.5 -18.781 1 94.38 156 GLY B C 1
ATOM 3491 O O . GLY B 1 156 ? -8.117 -15.68 -19.234 1 94.38 156 GLY B O 1
ATOM 3492 N N . ALA B 1 157 ? -7.621 -17.688 -18.328 1 95.31 157 ALA B N 1
ATOM 3493 C CA . ALA B 1 157 ? -9.008 -18.109 -18.109 1 95.31 157 ALA B CA 1
ATOM 3494 C C . ALA B 1 157 ? -9.086 -19.219 -17.062 1 95.31 157 ALA B C 1
ATOM 3496 O O . ALA B 1 157 ? -8.188 -20.047 -16.969 1 95.31 157 ALA B O 1
ATOM 3497 N N . LEU B 1 158 ? -10.18 -19.188 -16.344 1 96.56 158 LEU B N 1
ATOM 3498 C CA . LEU B 1 158 ? -10.383 -20.25 -15.367 1 96.56 158 LEU B CA 1
ATOM 3499 C C . LEU B 1 158 ? -11.195 -21.391 -15.969 1 96.56 158 LEU B C 1
ATOM 3501 O O . LEU B 1 158 ? -10.922 -22.562 -15.703 1 96.56 158 LEU B O 1
ATOM 3505 N N . GLY B 1 159 ? -12.211 -21.047 -16.828 1 95.75 159 GLY B N 1
ATOM 3506 C CA . GLY B 1 159 ? -13.164 -22.031 -17.328 1 95.75 159 GLY B CA 1
ATOM 3507 C C . GLY B 1 159 ? -14.312 -22.297 -16.375 1 95.75 159 GLY B C 1
ATOM 3508 O O . GLY B 1 159 ? -14.156 -22.172 -15.164 1 95.75 159 GLY B O 1
ATOM 3509 N N . GLN B 1 160 ? -15.422 -22.734 -16.906 1 96.5 160 GLN B N 1
ATOM 3510 C CA . GLN B 1 160 ? -16.672 -22.875 -16.172 1 96.5 160 GLN B CA 1
ATOM 3511 C C . GLN B 1 160 ? -16.547 -23.938 -15.086 1 96.5 160 GLN B C 1
ATOM 3513 O O . GLN B 1 160 ? -17.016 -23.75 -13.961 1 96.5 160 GLN B O 1
ATOM 3518 N N . ASP B 1 161 ? -15.945 -25.031 -15.406 1 96.56 161 ASP B N 1
ATOM 3519 C CA . ASP B 1 161 ? -15.844 -26.141 -14.453 1 96.56 161 ASP B CA 1
ATOM 3520 C C . ASP B 1 161 ? -15.008 -25.734 -13.234 1 96.56 161 ASP B C 1
ATOM 3522 O O . ASP B 1 161 ? -15.398 -26 -12.102 1 96.56 161 ASP B O 1
ATOM 3526 N N . GLN B 1 162 ? -13.859 -25.156 -13.492 1 96.81 162 GLN B N 1
ATOM 3527 C CA . GLN B 1 162 ? -13.008 -24.734 -12.383 1 96.81 162 GLN B CA 1
ATOM 3528 C C . GLN B 1 162 ? -13.711 -23.688 -11.516 1 96.81 162 GLN B C 1
ATOM 3530 O O . GLN B 1 162 ? -13.594 -23.703 -10.289 1 96.81 162 GLN B O 1
ATOM 3535 N N . ILE B 1 163 ? -14.43 -22.766 -12.102 1 98.06 163 ILE B N 1
ATOM 3536 C CA . ILE B 1 163 ? -15.148 -21.719 -11.375 1 98.06 163 ILE B CA 1
ATOM 3537 C C . ILE B 1 163 ? -16.188 -22.359 -10.453 1 98.06 163 ILE B C 1
ATOM 3539 O O . ILE B 1 163 ? -16.344 -21.938 -9.305 1 98.06 163 ILE B O 1
ATOM 3543 N N . ALA B 1 164 ? -16.875 -23.344 -10.984 1 98.06 164 ALA B N 1
ATOM 3544 C CA . ALA B 1 164 ? -17.859 -24.062 -10.164 1 98.06 164 ALA B CA 1
ATOM 3545 C C . ALA B 1 164 ? -17.188 -24.734 -8.969 1 98.06 164 ALA B C 1
ATOM 3547 O O . ALA B 1 164 ? -17.688 -24.672 -7.848 1 98.06 164 ALA B O 1
ATOM 3548 N N . ARG B 1 165 ? -16.078 -25.359 -9.227 1 97.75 165 ARG B N 1
ATOM 3549 C CA . ARG B 1 165 ? -15.336 -26.016 -8.156 1 97.75 165 ARG B CA 1
ATOM 3550 C C . ARG B 1 165 ? -14.805 -25 -7.152 1 97.75 165 ARG B C 1
ATOM 3552 O O . ARG B 1 165 ? -14.742 -25.266 -5.953 1 97.75 165 ARG 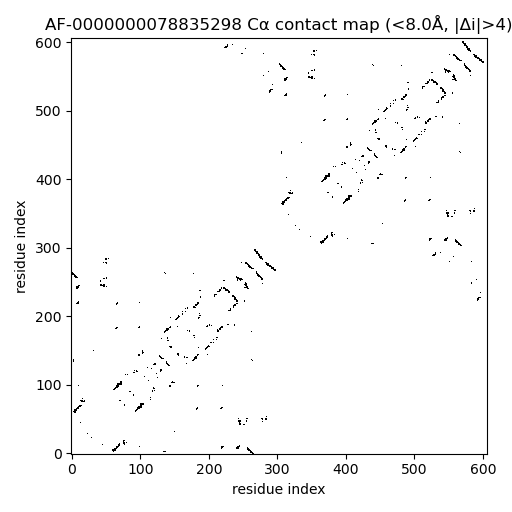B O 1
ATOM 3559 N N . LEU B 1 166 ? -14.367 -23.891 -7.633 1 98.38 166 LEU B N 1
ATOM 3560 C CA . LEU B 1 166 ? -13.898 -22.797 -6.781 1 98.38 166 LEU B CA 1
ATOM 3561 C C . LEU B 1 166 ? -14.992 -22.344 -5.828 1 98.38 166 LEU B C 1
ATOM 3563 O O . LEU B 1 166 ? -14.758 -22.172 -4.633 1 98.38 166 LEU B O 1
ATOM 3567 N N . GLU B 1 167 ? -16.141 -22.141 -6.402 1 98.62 167 GLU B N 1
ATOM 3568 C CA . GLU B 1 167 ? -17.297 -21.75 -5.586 1 98.62 167 GLU B CA 1
ATOM 3569 C C . GLU B 1 167 ? -17.547 -22.75 -4.465 1 98.62 167 GLU B C 1
ATOM 3571 O O . GLU B 1 167 ? -17.719 -22.359 -3.309 1 98.62 167 GLU B O 1
ATOM 3576 N N . ALA B 1 168 ? -17.547 -23.969 -4.812 1 98.31 168 ALA B N 1
ATOM 3577 C CA . ALA B 1 168 ? -17.781 -25.031 -3.836 1 98.31 168 ALA B CA 1
ATOM 3578 C C . ALA B 1 168 ? -16.719 -25.031 -2.75 1 98.31 168 ALA B C 1
ATOM 3580 O O . ALA B 1 168 ? -17.016 -25.172 -1.564 1 98.31 168 ALA B O 1
ATOM 3581 N N . ALA B 1 169 ? -15.484 -24.891 -3.139 1 97.81 169 ALA B N 1
ATOM 3582 C CA . ALA B 1 169 ? -14.375 -24.891 -2.193 1 97.81 169 ALA B CA 1
ATOM 3583 C C . ALA B 1 169 ? -14.5 -23.719 -1.218 1 97.81 169 ALA B C 1
ATOM 3585 O O . ALA B 1 169 ? -14.266 -23.875 -0.018 1 97.81 169 ALA B O 1
ATOM 3586 N N . LEU B 1 170 ? -14.844 -22.578 -1.712 1 98.44 170 LEU B N 1
ATOM 3587 C CA . LEU B 1 170 ? -14.977 -21.391 -0.882 1 98.44 170 LEU B CA 1
ATOM 3588 C C . LEU B 1 170 ? -16.125 -21.531 0.104 1 98.44 170 LEU B C 1
ATOM 3590 O O . LEU B 1 170 ? -16.016 -21.125 1.261 1 98.44 170 LEU B O 1
ATOM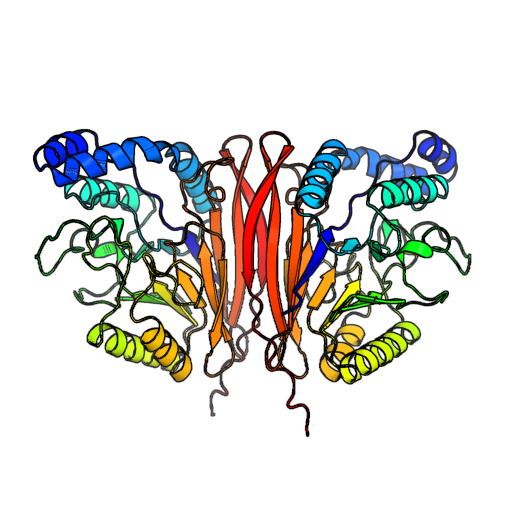 3594 N N . ARG B 1 171 ? -17.203 -22.125 -0.317 1 98.38 171 ARG B N 1
ATOM 3595 C CA . ARG B 1 171 ? -18.344 -22.359 0.573 1 98.38 171 ARG B CA 1
ATOM 3596 C C . ARG B 1 171 ? -17.953 -23.312 1.702 1 98.38 171 ARG B C 1
ATOM 3598 O O . ARG B 1 171 ? -18.312 -23.094 2.857 1 98.38 171 ARG B O 1
ATOM 3605 N N . ARG B 1 172 ? -17.281 -24.344 1.332 1 98 172 ARG B N 1
ATOM 3606 C CA . ARG B 1 172 ? -16.844 -25.297 2.338 1 98 172 ARG B CA 1
ATOM 3607 C C . ARG B 1 172 ? -15.93 -24.641 3.365 1 98 172 ARG B C 1
ATOM 3609 O O . ARG B 1 172 ? -16.109 -24.828 4.57 1 98 172 ARG B O 1
ATOM 3616 N N . ALA B 1 173 ? -14.969 -23.891 2.914 1 97.81 173 ALA B N 1
ATOM 3617 C CA . ALA B 1 173 ? -14.047 -23.203 3.812 1 97.81 173 ALA B CA 1
ATOM 3618 C C . ALA B 1 173 ? -14.789 -22.234 4.73 1 97.81 173 ALA B C 1
ATOM 3620 O O . ALA B 1 173 ? -14.445 -22.109 5.906 1 97.81 173 ALA B O 1
ATOM 3621 N N . LYS B 1 174 ? -15.734 -21.547 4.156 1 96.56 174 LYS B N 1
ATOM 3622 C CA . LYS B 1 174 ? -16.547 -20.656 4.957 1 96.56 174 LYS B CA 1
ATOM 3623 C C . LYS B 1 174 ? -17.266 -21.406 6.07 1 96.56 174 LYS B C 1
ATOM 3625 O O . LYS B 1 174 ? -17.281 -20.969 7.223 1 96.56 174 LYS B O 1
ATOM 3630 N N . ALA B 1 175 ? -17.875 -22.484 5.699 1 96.81 175 ALA B N 1
ATOM 3631 C CA . ALA B 1 175 ? -18.609 -23.312 6.66 1 96.81 175 ALA B CA 1
ATOM 3632 C C . ALA B 1 175 ? -17.688 -23.781 7.793 1 96.81 175 ALA B C 1
ATOM 3634 O O . ALA B 1 175 ? -18.141 -23.969 8.922 1 96.81 175 ALA B O 1
ATOM 3635 N N . GLU B 1 176 ? -16.469 -23.922 7.496 1 96.62 176 GLU B N 1
ATOM 3636 C CA . GLU B 1 176 ? -15.5 -24.391 8.484 1 96.62 176 GLU B CA 1
ATOM 3637 C C . GLU B 1 176 ? -14.914 -23.219 9.273 1 96.62 176 GLU B C 1
ATOM 3639 O O . GLU B 1 176 ? -14.062 -23.422 10.141 1 96.62 176 GLU B O 1
ATOM 3644 N N . GLY B 1 177 ? -15.305 -21.984 8.961 1 94.25 177 GLY B N 1
ATOM 3645 C CA . GLY B 1 177 ? -14.875 -20.812 9.688 1 94.25 177 GLY B CA 1
ATOM 3646 C C . GLY B 1 177 ? -13.453 -20.391 9.367 1 94.25 177 GLY B C 1
ATOM 3647 O O . GLY B 1 177 ? -12.742 -19.859 10.227 1 94.25 177 GLY B O 1
ATOM 3648 N N . LEU B 1 178 ? -13.008 -20.672 8.156 1 96.06 178 LEU B N 1
ATOM 3649 C CA . LEU B 1 178 ? -11.617 -20.406 7.789 1 96.06 178 LEU B CA 1
ATOM 3650 C C . LEU B 1 178 ? -11.484 -19.078 7.055 1 96.06 178 LEU B C 1
ATOM 3652 O O . LEU B 1 178 ? -12.43 -18.641 6.402 1 96.06 178 LEU B O 1
ATOM 3656 N N . TYR B 1 179 ? -10.344 -18.422 7.238 1 96.5 179 TYR B N 1
ATOM 3657 C CA . TYR B 1 179 ? -9.93 -17.281 6.422 1 96.5 179 TYR B CA 1
ATOM 3658 C C . TYR B 1 179 ? -9.531 -17.734 5.02 1 96.5 179 TYR B C 1
ATOM 3660 O O . TYR B 1 179 ? -8.578 -18.5 4.855 1 96.5 179 TYR B O 1
ATOM 3668 N N . ARG B 1 180 ? -10.273 -17.312 4.059 1 97.75 180 ARG B N 1
ATOM 3669 C CA . ARG B 1 180 ? -10.062 -17.812 2.703 1 97.75 180 ARG B CA 1
ATOM 3670 C C . ARG B 1 180 ? -9.172 -16.875 1.899 1 97.75 180 ARG B C 1
ATOM 3672 O O . ARG B 1 180 ? -9.516 -15.703 1.701 1 97.75 180 ARG B O 1
ATOM 3679 N N . ILE B 1 181 ? -8.023 -17.375 1.413 1 98.56 181 ILE B N 1
ATOM 3680 C CA . ILE B 1 181 ? -7.133 -16.688 0.485 1 98.56 181 ILE B CA 1
ATOM 3681 C C . ILE B 1 181 ? -7.168 -17.375 -0.875 1 98.56 181 ILE B C 1
ATOM 3683 O O . ILE B 1 181 ? -6.809 -18.562 -0.992 1 98.56 181 ILE B O 1
ATOM 3687 N N . VAL B 1 182 ? -7.57 -16.641 -1.929 1 98.81 182 VAL B N 1
ATOM 3688 C CA . VAL B 1 182 ? -7.586 -17.188 -3.277 1 98.81 182 VAL B CA 1
ATOM 3689 C C . VAL B 1 182 ? -6.32 -16.781 -4.023 1 98.81 182 VAL B C 1
ATOM 3691 O O . VAL B 1 182 ? -5.969 -15.594 -4.047 1 98.81 182 VAL B O 1
ATOM 3694 N N . LEU B 1 183 ? -5.645 -17.719 -4.562 1 98.81 183 LEU B N 1
ATOM 3695 C CA . LEU B 1 183 ? -4.492 -17.469 -5.418 1 98.81 183 LEU B CA 1
ATOM 3696 C C . LEU B 1 183 ? -4.855 -17.641 -6.891 1 98.81 183 LEU B C 1
ATOM 3698 O O . LEU B 1 183 ? -5.543 -18.594 -7.25 1 98.81 183 LEU B O 1
ATOM 3702 N N . LEU B 1 184 ? -4.445 -16.781 -7.723 1 98.5 184 LEU B N 1
ATOM 3703 C CA . LEU B 1 184 ? -4.449 -16.906 -9.18 1 98.5 184 LEU B CA 1
ATOM 3704 C C . LEU B 1 184 ? -3.387 -16.016 -9.805 1 98.5 184 LEU B C 1
ATOM 3706 O O . LEU B 1 184 ? -2.852 -15.117 -9.148 1 98.5 184 LEU B O 1
ATOM 3710 N N . HIS B 1 185 ? -3.057 -16.266 -11.008 1 98.19 185 HIS B N 1
ATOM 3711 C CA . HIS B 1 185 ? -1.958 -15.531 -11.617 1 98.19 185 HIS B CA 1
ATOM 3712 C C . HIS B 1 185 ? -2.445 -14.211 -12.211 1 98.19 185 HIS B C 1
ATOM 3714 O O . HIS B 1 185 ? -1.843 -13.156 -11.977 1 98.19 185 HIS B O 1
ATOM 3720 N N . HIS B 1 186 ? -3.541 -14.203 -12.93 1 97.81 186 HIS B N 1
ATOM 3721 C CA . HIS B 1 186 ? -4.051 -13.031 -13.641 1 97.81 186 HIS B CA 1
ATOM 3722 C C . HIS B 1 186 ? -4.938 -12.188 -12.734 1 97.81 186 HIS B C 1
ATOM 3724 O O . HIS B 1 186 ? -5.75 -12.719 -11.977 1 97.81 186 HIS B O 1
ATOM 3730 N N . PRO B 1 187 ? -4.777 -10.898 -12.812 1 96.75 187 PRO B N 1
ATOM 3731 C CA . PRO B 1 187 ? -5.598 -10.023 -11.977 1 96.75 187 PRO B CA 1
ATOM 3732 C C . PRO B 1 187 ? -7.086 -10.109 -12.305 1 96.75 187 PRO B C 1
ATOM 3734 O O . PRO B 1 187 ? -7.477 -9.93 -13.453 1 96.75 187 PRO B O 1
ATOM 3737 N N . PRO B 1 188 ? -7.906 -10.242 -11.297 1 96.62 188 PRO B N 1
ATOM 3738 C CA . PRO B 1 188 ? -9.344 -10.32 -11.547 1 96.62 188 PRO B CA 1
ATOM 3739 C C . PRO B 1 188 ? -10.016 -8.945 -11.547 1 96.62 188 PRO B C 1
ATOM 3741 O O . PRO B 1 188 ? -11.18 -8.82 -11.953 1 96.62 188 PRO B O 1
ATOM 3744 N N . ALA B 1 189 ? -9.414 -7.957 -10.961 1 92.5 189 ALA B N 1
ATOM 3745 C CA . ALA B 1 189 ? -10 -6.621 -10.898 1 92.5 189 ALA B CA 1
ATOM 3746 C C . ALA B 1 189 ? -9.992 -5.953 -12.266 1 92.5 189 ALA B C 1
ATOM 3748 O O . ALA B 1 189 ? -9.031 -6.086 -13.023 1 92.5 189 ALA B O 1
ATOM 3749 N N . GLU B 1 190 ? -10.945 -5.156 -12.492 1 86.44 190 GLU B N 1
ATOM 3750 C CA . GLU B 1 190 ? -11.047 -4.449 -13.773 1 86.44 190 GLU B CA 1
ATOM 3751 C C . GLU B 1 190 ? -9.961 -3.387 -13.898 1 86.44 190 GLU B C 1
ATOM 3753 O O . GLU B 1 190 ? -9.633 -2.703 -12.922 1 86.44 190 GLU B O 1
ATOM 3758 N N . GLY B 1 191 ? -9.438 -3.33 -15.125 1 83.31 191 GLY B N 1
ATOM 3759 C CA . GLY B 1 191 ? -8.523 -2.242 -15.438 1 83.31 191 GLY B CA 1
ATOM 3760 C C . GLY B 1 191 ? -7.129 -2.457 -14.883 1 83.31 191 GLY B C 1
ATOM 3761 O O . GLY B 1 191 ? -6.273 -1.573 -14.977 1 83.31 191 GLY B O 1
ATOM 3762 N N . ALA B 1 192 ? -6.891 -3.545 -14.273 1 83.5 192 ALA B N 1
ATOM 3763 C CA . ALA B 1 192 ? -5.578 -3.812 -13.695 1 83.5 192 ALA B CA 1
ATOM 3764 C C . ALA B 1 192 ? -4.523 -4.004 -14.781 1 83.5 192 ALA B C 1
ATOM 3766 O O . ALA B 1 192 ? -3.357 -3.648 -14.594 1 83.5 192 ALA B O 1
ATOM 3767 N N . VAL B 1 193 ? -4.906 -4.602 -15.859 1 86.56 193 VAL B N 1
ATOM 3768 C CA . VAL B 1 193 ? -4.016 -4.82 -17 1 86.56 193 VAL B CA 1
ATOM 3769 C C . VAL B 1 193 ? -4.773 -4.57 -18.297 1 86.56 193 VAL B C 1
ATOM 3771 O O . VAL B 1 193 ? -5.996 -4.406 -18.297 1 86.56 193 VAL B O 1
ATOM 3774 N N . SER B 1 194 ? -4.008 -4.492 -19.359 1 88 194 SER B N 1
ATOM 3775 C CA . SER B 1 194 ? -4.617 -4.297 -20.672 1 88 194 SER B CA 1
ATOM 3776 C C . SER B 1 194 ? -5.406 -5.531 -21.109 1 88 194 SER B C 1
ATOM 3778 O O . SER B 1 194 ? -5.23 -6.613 -20.547 1 88 194 SER B O 1
ATOM 3780 N N . ALA B 1 195 ? -6.207 -5.391 -22.125 1 86.62 195 ALA B N 1
ATOM 3781 C CA . ALA B 1 195 ? -7.078 -6.453 -22.625 1 86.62 195 ALA B CA 1
ATOM 3782 C C . ALA B 1 195 ? -6.266 -7.656 -23.094 1 86.62 195 ALA B C 1
ATOM 3784 O O . ALA B 1 195 ? -6.684 -8.805 -22.906 1 86.62 195 ALA B O 1
ATOM 3785 N N . ARG B 1 196 ? -5.082 -7.469 -23.672 1 88.06 196 ARG B N 1
ATOM 3786 C CA . ARG B 1 196 ? -4.254 -8.539 -24.219 1 88.06 196 ARG B CA 1
ATOM 3787 C C . ARG B 1 196 ? -3.635 -9.375 -23.109 1 88.06 196 ARG B C 1
ATOM 3789 O O . ARG B 1 196 ? -3.094 -10.453 -23.359 1 88.06 196 ARG B O 1
ATOM 3796 N N . LYS B 1 197 ? -3.713 -8.891 -21.859 1 92.06 197 LYS B N 1
ATOM 3797 C CA . LYS B 1 197 ? -3.113 -9.555 -20.703 1 92.06 197 LYS B CA 1
ATOM 3798 C C . LYS B 1 197 ? -4.176 -9.938 -19.672 1 92.06 197 LYS B C 1
ATOM 3800 O O . LYS B 1 197 ? -3.846 -10.391 -18.578 1 92.06 197 LYS B O 1
ATOM 3805 N N . ALA B 1 198 ? -5.414 -9.836 -20.062 1 92.88 198 ALA B N 1
ATOM 3806 C CA . ALA B 1 198 ? -6.492 -9.852 -19.062 1 92.88 198 ALA B CA 1
ATOM 3807 C C . ALA B 1 198 ? -6.977 -11.273 -18.812 1 92.88 198 ALA B C 1
ATOM 3809 O O . ALA B 1 198 ? -6.785 -12.164 -19.641 1 92.88 198 ALA B O 1
ATOM 3810 N N . LEU B 1 199 ? -7.551 -11.508 -17.625 1 96 199 LEU B N 1
ATOM 3811 C CA . LEU B 1 199 ? -8.383 -12.672 -17.344 1 96 199 LEU B CA 1
ATOM 3812 C C . LEU B 1 199 ? -9.719 -12.578 -18.078 1 96 199 LEU B C 1
ATOM 3814 O O . LEU B 1 199 ? -10.57 -11.766 -17.719 1 96 199 LEU B O 1
ATOM 3818 N N . THR B 1 200 ? -9.922 -13.43 -19.047 1 94.25 200 THR B N 1
ATOM 3819 C CA . THR B 1 200 ? -11.016 -13.25 -19.984 1 94.25 200 THR B CA 1
ATOM 3820 C C . THR B 1 200 ? -12.359 -13.508 -19.312 1 94.25 200 THR B C 1
ATOM 3822 O O . THR B 1 200 ? -13.391 -12.969 -19.734 1 94.25 200 THR B O 1
ATOM 3825 N N . ASP B 1 201 ? -12.367 -14.328 -18.359 1 96.88 201 ASP B N 1
ATOM 3826 C CA . ASP B 1 201 ? -13.617 -14.617 -17.656 1 96.88 201 ASP B CA 1
ATOM 3827 C C . ASP B 1 201 ? -13.602 -14.055 -16.234 1 96.88 201 ASP B C 1
ATOM 3829 O O . ASP B 1 201 ? -14.172 -14.648 -15.328 1 96.88 201 ASP B O 1
ATOM 3833 N N . ALA B 1 202 ? -12.953 -12.922 -16.078 1 97.56 202 ALA B N 1
ATOM 3834 C CA . ALA B 1 202 ? -12.844 -12.266 -14.789 1 97.56 202 ALA B CA 1
ATOM 3835 C C . ALA B 1 202 ? -14.227 -11.953 -14.211 1 97.56 202 ALA B C 1
ATOM 3837 O O . ALA B 1 202 ? -14.422 -11.992 -13 1 97.56 202 ALA B O 1
ATOM 3838 N N . GLY B 1 203 ? -15.156 -11.594 -15.062 1 97.5 203 GLY B N 1
ATOM 3839 C CA . GLY B 1 203 ? -16.5 -11.297 -14.609 1 97.5 203 GLY B CA 1
ATOM 3840 C C . GLY B 1 203 ? -17.156 -12.445 -13.867 1 97.5 203 GLY B C 1
ATOM 3841 O O . GLY B 1 203 ? -17.812 -12.242 -12.844 1 97.5 203 GLY B O 1
ATOM 3842 N N . ARG B 1 204 ? -17.016 -13.625 -14.383 1 97.81 204 ARG B N 1
ATOM 3843 C CA . ARG B 1 204 ? -17.578 -14.812 -13.727 1 97.81 204 ARG B CA 1
ATOM 3844 C C . ARG B 1 204 ? -16.891 -15.062 -12.383 1 97.81 204 ARG B C 1
ATOM 3846 O O . ARG B 1 204 ? -17.547 -15.422 -11.406 1 97.81 204 ARG B O 1
ATOM 3853 N N . PHE B 1 205 ? -15.609 -14.969 -12.398 1 98.31 205 PHE B N 1
ATOM 3854 C CA . PHE B 1 205 ? -14.852 -15.094 -11.156 1 98.31 205 PHE B CA 1
ATOM 3855 C C . PHE B 1 205 ? -15.359 -14.117 -10.109 1 98.31 205 PHE B C 1
ATOM 3857 O O . PHE B 1 205 ? -15.648 -14.508 -8.977 1 98.31 205 PHE B O 1
ATOM 3864 N N . ARG B 1 206 ? -15.492 -12.82 -10.438 1 97.94 206 ARG B N 1
ATOM 3865 C CA . ARG B 1 206 ? -15.969 -11.789 -9.523 1 97.94 206 ARG B CA 1
ATOM 3866 C C . ARG B 1 206 ? -17.391 -12.102 -9.039 1 97.94 206 ARG B C 1
ATOM 3868 O O . ARG B 1 206 ? -17.703 -11.867 -7.871 1 97.94 206 ARG B O 1
ATOM 3875 N N . ALA B 1 207 ? -18.203 -12.617 -9.898 1 97.88 207 ALA B N 1
ATOM 3876 C CA . ALA B 1 207 ? -19.578 -12.953 -9.523 1 97.88 207 ALA B CA 1
ATOM 3877 C C . ALA B 1 207 ? -19.609 -14.016 -8.43 1 97.88 207 ALA B C 1
ATOM 3879 O O . ALA B 1 207 ? -20.406 -13.93 -7.496 1 97.88 207 ALA B O 1
ATOM 3880 N N . VAL B 1 208 ? -18.75 -14.969 -8.562 1 98.44 208 VAL B N 1
ATOM 3881 C CA . VAL B 1 208 ? -18.672 -16.031 -7.559 1 98.44 208 VAL B CA 1
ATOM 3882 C C . VAL B 1 208 ? -18.234 -15.43 -6.219 1 98.44 208 VAL B C 1
ATOM 3884 O O . VAL B 1 208 ? -18.844 -15.719 -5.184 1 98.44 208 VAL B O 1
ATOM 3887 N N . LEU B 1 209 ? -17.219 -14.625 -6.258 1 97.75 209 LEU B N 1
ATOM 3888 C CA . LEU B 1 209 ? -16.719 -14.031 -5.016 1 97.75 209 LEU B CA 1
ATOM 3889 C C . LEU B 1 209 ? -17.766 -13.102 -4.406 1 97.75 209 LEU B C 1
ATOM 3891 O O . LEU B 1 209 ? -17.859 -12.977 -3.182 1 97.75 209 LEU B O 1
ATOM 3895 N N . GLU B 1 210 ? -18.453 -12.422 -5.238 1 96.69 210 GLU B N 1
ATOM 3896 C CA . GLU B 1 210 ? -19.531 -11.555 -4.746 1 96.69 210 GLU B CA 1
ATOM 3897 C C . GLU B 1 210 ? -20.578 -12.367 -3.994 1 96.69 210 GLU B C 1
ATOM 3899 O O . GLU B 1 210 ? -21.141 -11.891 -3.002 1 96.69 210 GLU B O 1
ATOM 3904 N N . ALA B 1 211 ? -20.844 -13.547 -4.473 1 97.31 211 ALA B N 1
ATOM 3905 C CA . ALA B 1 211 ? -21.891 -14.398 -3.898 1 97.31 211 ALA B CA 1
ATOM 3906 C C . ALA B 1 211 ? -21.391 -15.094 -2.635 1 97.31 211 ALA B C 1
ATOM 3908 O O . ALA B 1 211 ? -22.094 -15.141 -1.628 1 97.31 211 ALA B O 1
ATOM 3909 N N . VAL B 1 212 ? -20.156 -15.617 -2.678 1 97.69 212 VAL B N 1
ATOM 3910 C CA . VAL B 1 212 ? -19.781 -16.547 -1.615 1 97.69 212 VAL B CA 1
ATOM 3911 C C . VAL B 1 212 ? -18.688 -15.922 -0.749 1 97.69 212 VAL B C 1
ATOM 3913 O O . VAL B 1 212 ? -18.438 -16.375 0.374 1 97.69 212 VAL B O 1
ATOM 3916 N N . GLY B 1 213 ? -17.969 -15.008 -1.31 1 96.06 213 GLY B N 1
ATOM 3917 C CA . GLY B 1 213 ? -17 -14.258 -0.529 1 96.06 213 GLY B CA 1
ATOM 3918 C C . GLY B 1 213 ? -15.625 -14.891 -0.508 1 96.06 213 GLY B C 1
ATOM 3919 O O . GLY B 1 213 ? -15.453 -16.016 -0.972 1 96.06 213 GLY B O 1
ATOM 3920 N N . ALA B 1 214 ? -14.648 -14.203 -0.084 1 97 214 ALA B N 1
ATOM 3921 C CA . ALA B 1 214 ? -13.273 -14.477 0.31 1 97 214 ALA B CA 1
ATOM 3922 C C . ALA B 1 214 ? -12.672 -13.305 1.08 1 97 214 ALA B C 1
ATOM 3924 O O . ALA B 1 214 ? -13.203 -12.195 1.035 1 97 214 ALA B O 1
ATOM 3925 N N . GLU B 1 215 ? -11.68 -13.602 1.835 1 95.12 215 GLU B N 1
ATOM 3926 C CA . GLU B 1 215 ? -11.125 -12.516 2.641 1 95.12 215 GLU B CA 1
ATOM 3927 C C . GLU B 1 215 ? -9.992 -11.805 1.907 1 95.12 215 GLU B C 1
ATOM 3929 O O . GLU B 1 215 ? -9.742 -10.617 2.141 1 95.12 215 GLU B O 1
ATOM 3934 N N . LEU B 1 216 ? -9.32 -12.523 0.975 1 96.56 216 LEU B N 1
ATOM 3935 C CA . LEU B 1 216 ? -8.164 -11.953 0.288 1 96.56 216 LEU B CA 1
ATOM 3936 C C . LEU B 1 216 ? -7.902 -12.68 -1.028 1 96.56 216 LEU B C 1
ATOM 3938 O O . LEU B 1 216 ? -7.988 -13.914 -1.091 1 96.56 216 LEU B O 1
ATOM 3942 N N . VAL B 1 217 ? -7.625 -11.945 -2.078 1 98.12 217 VAL B N 1
ATOM 3943 C CA . VAL B 1 217 ? -7.191 -12.5 -3.355 1 98.12 217 VAL B CA 1
ATOM 3944 C C . VAL B 1 217 ? -5.77 -12.031 -3.67 1 98.12 217 VAL B C 1
ATOM 3946 O O . VAL B 1 217 ? -5.461 -10.844 -3.541 1 98.12 217 VAL B O 1
ATOM 3949 N N . LEU B 1 218 ? -4.887 -12.953 -4.039 1 98.62 218 LEU B N 1
ATOM 3950 C CA . LEU B 1 218 ? -3.504 -12.656 -4.387 1 98.62 218 LEU B CA 1
ATOM 3951 C C . LEU B 1 218 ? -3.217 -13.016 -5.84 1 98.62 218 LEU B C 1
ATOM 3953 O O . LEU B 1 218 ? -3.654 -14.062 -6.324 1 98.62 218 LEU B O 1
ATOM 3957 N N . HIS B 1 219 ? -2.512 -12.109 -6.562 1 98.44 219 HIS B N 1
ATOM 3958 C CA . HIS B 1 219 ? -2.191 -12.406 -7.953 1 98.44 219 HIS B CA 1
ATOM 3959 C C . HIS B 1 219 ? -0.82 -11.859 -8.336 1 98.44 219 HIS B C 1
ATOM 3961 O O . HIS B 1 219 ? -0.188 -11.148 -7.543 1 98.44 219 HIS B O 1
ATOM 3967 N N . GLY B 1 220 ? -0.273 -12.297 -9.445 1 97.75 220 GLY B N 1
ATOM 3968 C CA . GLY B 1 220 ? 0.903 -11.758 -10.102 1 97.75 220 GLY B CA 1
ATOM 3969 C C . GLY B 1 220 ? 0.604 -11.18 -11.477 1 97.75 220 GLY B C 1
ATOM 3970 O O . GLY B 1 220 ? -0.316 -10.375 -11.625 1 97.75 220 GLY B O 1
ATOM 3971 N N . HIS B 1 221 ? 1.353 -11.359 -12.445 1 95.94 221 HIS B N 1
ATOM 3972 C CA . HIS B 1 221 ? 1.117 -11.133 -13.867 1 95.94 221 HIS B CA 1
ATOM 3973 C C . HIS B 1 221 ? 1.287 -9.664 -14.227 1 95.94 221 HIS B C 1
ATOM 3975 O O . HIS B 1 221 ? 1.911 -9.336 -15.242 1 95.94 221 HIS B O 1
ATOM 3981 N N . ALA B 1 222 ? 0.843 -8.789 -13.438 1 94.06 222 ALA B N 1
ATOM 3982 C CA . ALA B 1 222 ? 0.85 -7.367 -13.766 1 94.06 222 ALA B CA 1
ATOM 3983 C C . ALA B 1 222 ? 2.238 -6.766 -13.555 1 94.06 222 ALA B C 1
ATOM 3985 O O . ALA B 1 222 ? 2.508 -5.645 -14 1 94.06 222 ALA B O 1
ATOM 3986 N N . HIS B 1 223 ? 3.166 -7.418 -12.867 1 93.38 223 HIS B N 1
ATOM 3987 C CA . HIS B 1 223 ? 4.5 -6.922 -12.547 1 93.38 223 HIS B CA 1
ATOM 3988 C C . HIS B 1 223 ? 4.434 -5.551 -11.883 1 93.38 223 HIS B C 1
ATOM 3990 O O . HIS B 1 223 ? 5.238 -4.668 -12.188 1 93.38 223 HIS B O 1
ATOM 3996 N N . ASP B 1 224 ? 3.457 -5.418 -11.062 1 92.88 224 ASP B N 1
ATOM 3997 C CA . ASP B 1 224 ? 3.211 -4.168 -10.352 1 92.88 224 ASP B CA 1
ATOM 3998 C C . ASP B 1 224 ? 2.654 -4.43 -8.953 1 92.88 224 ASP B C 1
ATOM 4000 O O . ASP B 1 224 ? 2.053 -5.477 -8.703 1 92.88 224 ASP B O 1
ATOM 4004 N N . ALA B 1 225 ? 2.994 -3.496 -8.055 1 92.94 225 ALA B N 1
ATOM 4005 C CA . ALA B 1 225 ? 2.348 -3.539 -6.742 1 92.94 225 ALA B CA 1
ATOM 4006 C C . ALA B 1 225 ? 0.958 -2.91 -6.797 1 92.94 225 ALA B C 1
ATOM 4008 O O . ALA B 1 225 ? 0.826 -1.694 -6.953 1 92.94 225 ALA B O 1
ATOM 4009 N N . LEU B 1 226 ? -0.067 -3.758 -6.633 1 91.62 226 LEU B N 1
ATOM 4010 C CA . LEU B 1 226 ? -1.441 -3.293 -6.785 1 91.62 226 LEU B CA 1
ATOM 4011 C C . LEU B 1 226 ? -2.289 -3.709 -5.59 1 91.62 226 LEU B C 1
ATOM 4013 O O . LEU B 1 226 ? -2.129 -4.812 -5.062 1 91.62 226 LEU B O 1
ATOM 4017 N N . LEU B 1 227 ? -3.123 -2.842 -5.152 1 89.38 227 LEU B N 1
ATOM 4018 C CA . LEU B 1 227 ? -4.207 -3.152 -4.227 1 89.38 227 LEU B CA 1
ATOM 4019 C C . LEU B 1 227 ? -5.543 -2.658 -4.77 1 89.38 227 LEU B C 1
ATOM 4021 O O . LEU B 1 227 ? -5.797 -1.452 -4.801 1 89.38 227 LEU B O 1
ATOM 4025 N N . HIS B 1 228 ? -6.371 -3.553 -5.211 1 89.75 228 HIS B N 1
ATOM 4026 C CA . HIS B 1 228 ? -7.738 -3.312 -5.66 1 89.75 228 HIS B CA 1
ATOM 4027 C C . HIS B 1 228 ? -8.75 -3.924 -4.699 1 89.75 228 HIS B C 1
ATOM 4029 O O . HIS B 1 228 ? -8.375 -4.469 -3.658 1 89.75 228 HIS B O 1
ATOM 4035 N N . ARG B 1 229 ? -10 -3.65 -5.035 1 87.44 229 ARG B N 1
ATOM 4036 C CA . ARG B 1 229 ? -11.102 -4.281 -4.316 1 87.44 229 ARG B CA 1
ATOM 4037 C C . ARG B 1 229 ? -12.203 -4.73 -5.273 1 87.44 229 ARG B C 1
ATOM 4039 O O . ARG B 1 229 ? -12.461 -4.07 -6.281 1 87.44 229 ARG B O 1
ATOM 4046 N N . ILE B 1 230 ? -12.773 -5.781 -4.93 1 89.44 230 ILE B N 1
ATOM 4047 C CA . ILE B 1 230 ? -13.945 -6.246 -5.668 1 89.44 230 ILE B CA 1
ATOM 4048 C C . ILE B 1 230 ? -15.102 -6.48 -4.703 1 89.44 230 ILE B C 1
ATOM 4050 O O . ILE B 1 230 ? -14.898 -6.645 -3.5 1 89.44 230 ILE B O 1
ATOM 4054 N N . PRO B 1 231 ? -16.312 -6.492 -5.199 1 88.25 231 PRO B N 1
ATOM 4055 C CA . PRO B 1 231 ? -17.469 -6.66 -4.309 1 88.25 231 PRO B CA 1
ATOM 4056 C C . PRO B 1 231 ? -17.5 -8.039 -3.652 1 88.25 231 PRO B C 1
ATOM 4058 O O . PRO B 1 231 ? -17.156 -9.039 -4.281 1 88.25 231 PRO B O 1
ATOM 4061 N N . GLY B 1 232 ? -17.844 -8.094 -2.406 1 91.19 232 GLY B N 1
ATOM 4062 C CA . GLY B 1 232 ? -18.125 -9.305 -1.644 1 91.19 232 GLY B CA 1
ATOM 4063 C C . GLY B 1 232 ? -19.391 -9.203 -0.817 1 91.19 232 GLY B C 1
ATOM 4064 O O . GLY B 1 232 ? -20 -8.133 -0.731 1 91.19 232 GLY B O 1
ATOM 4065 N N . PRO B 1 233 ? -19.875 -10.305 -0.289 1 90.81 233 PRO B N 1
ATOM 4066 C CA . PRO B 1 233 ? -21.141 -10.312 0.446 1 90.81 233 PRO B CA 1
ATOM 4067 C C . PRO B 1 233 ? -21.062 -9.523 1.755 1 90.81 233 PRO B C 1
ATOM 4069 O O . PRO B 1 233 ? -22.078 -9.031 2.238 1 90.81 233 PRO B O 1
ATOM 4072 N N . GLN B 1 234 ? -19.938 -9.406 2.318 1 81.25 234 GLN B N 1
ATOM 4073 C CA . GLN B 1 234 ? -19.781 -8.727 3.598 1 81.25 234 GLN B CA 1
ATOM 4074 C C . GLN B 1 234 ? -18.875 -7.504 3.469 1 81.25 234 GLN B C 1
ATOM 4076 O O . GLN B 1 234 ? -18.234 -7.098 4.438 1 81.25 234 GLN B O 1
ATOM 4081 N N . GLY B 1 235 ? -18.859 -7.023 2.307 1 80.75 235 GLY B N 1
ATOM 4082 C CA . GLY B 1 235 ? -17.984 -5.898 2.018 1 80.75 235 GLY B CA 1
ATOM 4083 C C . GLY B 1 235 ? -17 -6.184 0.911 1 80.75 235 GLY B C 1
ATOM 4084 O O . GLY B 1 235 ? -16.922 -7.309 0.413 1 80.75 235 GLY B O 1
ATOM 4085 N N . ALA B 1 236 ? -16.219 -5.215 0.613 1 85.81 236 ALA B N 1
ATOM 4086 C CA . ALA B 1 236 ? -15.289 -5.355 -0.5 1 85.81 236 ALA B CA 1
ATOM 4087 C C . ALA B 1 236 ? -14.148 -6.309 -0.143 1 85.81 236 ALA B C 1
ATOM 4089 O O . ALA B 1 236 ? -13.672 -6.316 0.995 1 85.81 236 ALA B O 1
ATOM 4090 N N . ILE B 1 237 ? -13.734 -7.098 -1.087 1 91.19 237 ILE B N 1
ATOM 4091 C CA . ILE B 1 237 ? -12.656 -8.062 -0.94 1 91.19 237 ILE B CA 1
ATOM 4092 C C . ILE B 1 237 ? -11.359 -7.469 -1.497 1 91.19 237 ILE B C 1
ATOM 4094 O O . ILE B 1 237 ? -11.305 -7.066 -2.662 1 91.19 237 ILE B O 1
ATOM 4098 N N . PRO B 1 238 ? -10.336 -7.41 -0.667 1 92.25 238 PRO B N 1
ATOM 4099 C CA . PRO B 1 238 ? -9.062 -6.918 -1.189 1 92.25 238 PRO B CA 1
ATOM 4100 C C . PRO B 1 238 ? -8.438 -7.863 -2.213 1 92.25 238 PRO B C 1
ATOM 4102 O O . PRO B 1 238 ? -8.492 -9.086 -2.043 1 92.25 238 PRO B O 1
ATOM 4105 N N . VAL B 1 239 ? -7.902 -7.281 -3.307 1 95.06 239 VAL B N 1
ATOM 4106 C CA . VAL B 1 239 ? -7.184 -7.98 -4.367 1 95.06 239 VAL B CA 1
ATOM 4107 C C . VAL B 1 239 ? -5.77 -7.418 -4.488 1 95.06 239 VAL B C 1
ATOM 4109 O O . VAL B 1 239 ? -5.578 -6.289 -4.945 1 95.06 239 VAL B O 1
ATOM 4112 N N . LEU B 1 240 ? -4.809 -8.242 -4.164 1 95.94 240 LEU B N 1
ATOM 4113 C CA . LEU B 1 240 ? -3.436 -7.762 -4.02 1 95.94 240 LEU B CA 1
ATOM 4114 C C . LEU B 1 240 ? -2.537 -8.359 -5.098 1 95.94 240 LEU B C 1
ATOM 4116 O O . LEU B 1 240 ? -2.494 -9.578 -5.27 1 95.94 240 LEU B O 1
ATOM 4120 N N . GLY B 1 241 ? -1.873 -7.527 -5.812 1 96.38 241 GLY B N 1
ATOM 4121 C CA . GLY B 1 241 ? -0.816 -7.914 -6.73 1 96.38 241 GLY B CA 1
ATOM 4122 C C . GLY B 1 241 ? 0.565 -7.496 -6.262 1 96.38 241 GLY B C 1
ATOM 4123 O O . GLY B 1 241 ? 0.713 -6.484 -5.578 1 96.38 241 GLY B O 1
ATOM 4124 N N . VAL B 1 242 ? 1.547 -8.242 -6.672 1 97.12 242 VAL B N 1
ATOM 4125 C CA . VAL B 1 242 ? 2.92 -7.918 -6.297 1 97.12 242 VAL B CA 1
ATOM 4126 C C . VAL B 1 242 ? 3.783 -7.809 -7.555 1 97.12 242 VAL B C 1
ATOM 4128 O O . VAL B 1 242 ? 3.51 -8.469 -8.562 1 97.12 242 VAL B O 1
ATOM 4131 N N . PRO B 1 243 ? 4.855 -6.984 -7.508 1 96.25 243 PRO B N 1
ATOM 4132 C CA . PRO B 1 243 ? 5.824 -6.965 -8.609 1 96.25 243 PRO B CA 1
ATOM 4133 C C . PRO B 1 243 ? 6.578 -8.281 -8.758 1 96.25 243 PRO B C 1
ATOM 4135 O O . PRO B 1 243 ? 6.512 -9.141 -7.867 1 96.25 243 PRO B O 1
ATOM 4138 N N . SER B 1 244 ? 7.242 -8.352 -9.93 1 97.12 244 SER B N 1
ATOM 4139 C CA . SER B 1 244 ? 8.117 -9.508 -10.109 1 97.12 244 SER B CA 1
ATOM 4140 C C . SER B 1 244 ? 9.141 -9.609 -8.992 1 97.12 244 SER B C 1
ATOM 4142 O O . SER B 1 244 ? 9.727 -8.602 -8.586 1 97.12 244 SER B O 1
ATOM 4144 N N . ALA B 1 245 ? 9.359 -10.797 -8.555 1 98 245 ALA B N 1
ATOM 4145 C CA . ALA B 1 245 ? 10.297 -11.062 -7.465 1 98 245 ALA B CA 1
ATOM 4146 C C . ALA B 1 245 ? 11.742 -10.945 -7.941 1 98 245 ALA B C 1
ATOM 4148 O O . ALA B 1 245 ? 12.672 -11.023 -7.141 1 98 245 ALA B O 1
ATOM 4149 N N . SER B 1 246 ? 11.961 -10.68 -9.242 1 96.69 246 SER B N 1
ATOM 4150 C CA . SER B 1 246 ? 13.328 -10.633 -9.75 1 96.69 246 SER B CA 1
ATOM 4151 C C . SER B 1 246 ? 13.586 -9.344 -10.531 1 96.69 246 SER B C 1
ATOM 4153 O O . SER B 1 246 ? 14.586 -9.234 -11.242 1 96.69 246 SER B O 1
ATOM 4155 N N . ALA B 1 247 ? 12.688 -8.414 -10.469 1 94.25 247 ALA B N 1
ATOM 4156 C CA . ALA B 1 247 ? 12.875 -7.152 -11.188 1 94.25 247 ALA B CA 1
ATOM 4157 C C . ALA B 1 247 ? 13.906 -6.273 -10.492 1 94.25 247 ALA B C 1
ATOM 4159 O O . ALA B 1 247 ? 13.742 -5.93 -9.32 1 94.25 247 ALA B O 1
ATOM 4160 N N . PRO B 1 248 ? 14.922 -5.871 -11.188 1 91 248 PRO B N 1
ATOM 4161 C CA . PRO B 1 248 ? 15.914 -4.984 -10.562 1 91 248 PRO B CA 1
ATOM 4162 C C . PRO B 1 248 ? 15.422 -3.543 -10.453 1 91 248 PRO B C 1
ATOM 4164 O O . PRO B 1 248 ? 14.5 -3.141 -11.18 1 91 248 PRO B O 1
ATOM 4167 N N . PRO B 1 249 ? 16.031 -2.803 -9.477 1 88.12 249 PRO B N 1
ATOM 4168 C CA . PRO B 1 249 ? 15.719 -1.375 -9.414 1 88.12 249 PRO B CA 1
ATOM 4169 C C . PRO B 1 249 ? 16.125 -0.619 -10.672 1 88.12 249 PRO B C 1
ATOM 4171 O O . PRO B 1 249 ? 17.125 -0.975 -11.312 1 88.12 249 PRO B O 1
ATOM 4174 N N . GLY B 1 250 ? 15.367 0.447 -10.961 1 83.94 250 GLY B N 1
ATOM 4175 C CA . GLY B 1 250 ? 15.727 1.312 -12.078 1 83.94 250 GLY B CA 1
ATOM 4176 C C . GLY B 1 250 ? 15.281 0.771 -13.422 1 83.94 250 GLY B C 1
ATOM 4177 O O . GLY B 1 250 ? 15.602 1.343 -14.469 1 83.94 250 GLY B O 1
ATOM 4178 N N . GLY B 1 251 ? 14.617 -0.329 -13.391 1 81.12 251 GLY B N 1
ATOM 4179 C CA . GLY B 1 251 ? 14.164 -0.921 -14.641 1 81.12 251 GLY B CA 1
ATOM 4180 C C . GLY B 1 251 ? 12.781 -0.447 -15.055 1 81.12 251 GLY B C 1
ATOM 4181 O O . GLY B 1 251 ? 12.305 0.58 -14.578 1 81.12 251 GLY B O 1
ATOM 4182 N N . HIS B 1 252 ? 12.25 -1.133 -16.031 1 81.69 252 HIS B N 1
ATOM 4183 C CA . HIS B 1 252 ? 10.945 -0.798 -16.609 1 81.69 252 HIS B CA 1
ATOM 4184 C C . HIS B 1 252 ? 9.828 -1.004 -15.594 1 81.69 252 HIS B C 1
ATOM 4186 O O . HIS B 1 252 ? 8.891 -0.206 -15.531 1 81.69 252 HIS B O 1
ATOM 4192 N N . ASP B 1 253 ? 9.93 -2.037 -14.828 1 87.62 253 ASP B N 1
ATOM 4193 C CA . ASP B 1 253 ? 8.945 -2.383 -13.812 1 87.62 253 ASP B CA 1
ATOM 4194 C C . ASP B 1 253 ? 9.398 -1.923 -12.43 1 87.62 253 ASP B C 1
ATOM 4196 O O . ASP B 1 253 ? 10.586 -1.681 -12.211 1 87.62 253 ASP B O 1
ATOM 4200 N N . PRO B 1 254 ? 8.344 -1.777 -11.508 1 90.25 254 PRO B N 1
ATOM 4201 C CA . PRO B 1 254 ? 8.789 -1.593 -10.125 1 90.25 254 PRO B CA 1
ATOM 4202 C C . PRO B 1 254 ? 9.766 -2.672 -9.672 1 90.25 254 PRO B C 1
ATOM 4204 O O . PRO B 1 254 ? 9.656 -3.828 -10.078 1 90.25 254 PRO B O 1
ATOM 4207 N N . ALA B 1 255 ? 10.625 -2.221 -8.812 1 92.56 255 ALA B N 1
ATOM 4208 C CA . ALA B 1 255 ? 11.617 -3.156 -8.289 1 92.56 255 ALA B CA 1
ATOM 4209 C C . ALA B 1 255 ? 10.953 -4.277 -7.496 1 92.56 255 ALA B C 1
ATOM 4211 O O . ALA B 1 255 ? 9.867 -4.094 -6.938 1 92.56 255 ALA B O 1
ATOM 4212 N N . ALA B 1 256 ? 11.648 -5.375 -7.43 1 96.12 256 ALA B N 1
ATOM 4213 C CA . ALA B 1 256 ? 11.164 -6.617 -6.832 1 96.12 256 ALA B CA 1
ATOM 4214 C C . ALA B 1 256 ? 10.664 -6.383 -5.406 1 96.12 256 ALA B C 1
ATOM 4216 O O . ALA B 1 256 ? 11.281 -5.641 -4.641 1 96.12 256 ALA B O 1
ATOM 4217 N N . GLN B 1 257 ? 9.539 -6.965 -5.129 1 97.38 257 GLN B N 1
ATOM 4218 C CA . GLN B 1 257 ? 8.922 -6.918 -3.807 1 97.38 257 GLN B CA 1
ATOM 4219 C C . GLN B 1 257 ? 8.328 -8.266 -3.426 1 97.38 257 GLN B C 1
ATOM 4221 O O . GLN B 1 257 ? 8.125 -9.125 -4.285 1 97.38 257 GLN B O 1
ATOM 4226 N N . TRP B 1 258 ? 8.117 -8.477 -2.158 1 98.12 258 TRP B N 1
ATOM 4227 C CA . TRP B 1 258 ? 7.262 -9.531 -1.62 1 98.12 258 TRP B CA 1
ATOM 4228 C C . TRP B 1 258 ? 6.445 -9.016 -0.44 1 98.12 258 TRP B C 1
ATOM 4230 O O . TRP B 1 258 ? 6.664 -7.902 0.039 1 98.12 258 TRP B O 1
ATOM 4240 N N . ARG B 1 259 ? 5.387 -9.75 -0.073 1 98.25 259 ARG B N 1
ATOM 4241 C CA . ARG B 1 259 ? 4.508 -9.375 1.026 1 98.25 259 ARG B CA 1
ATOM 4242 C C . ARG B 1 259 ? 4.539 -10.414 2.141 1 98.25 259 ARG B C 1
ATOM 4244 O O . ARG B 1 259 ? 4.543 -11.617 1.872 1 98.25 259 ARG B O 1
ATOM 4251 N N . LEU B 1 260 ? 4.664 -9.938 3.342 1 98.44 260 LEU B N 1
ATOM 4252 C CA . LEU B 1 260 ? 4.367 -10.75 4.516 1 98.44 260 LEU B CA 1
ATOM 4253 C C . LEU B 1 260 ? 2.947 -10.492 5.008 1 98.44 260 LEU B C 1
ATOM 4255 O O . LEU B 1 260 ? 2.629 -9.383 5.449 1 98.44 260 LEU B O 1
ATOM 4259 N N . ILE B 1 261 ? 2.115 -11.469 4.91 1 97.69 261 ILE B N 1
ATOM 4260 C CA . ILE B 1 261 ? 0.708 -11.375 5.281 1 97.69 261 ILE B CA 1
ATOM 4261 C C . ILE B 1 261 ? 0.465 -12.125 6.586 1 97.69 261 ILE B C 1
ATOM 4263 O O . ILE B 1 261 ? 0.673 -13.336 6.66 1 97.69 261 ILE B O 1
ATOM 4267 N N . GLU B 1 262 ? 0.023 -11.43 7.562 1 96.69 262 GLU B N 1
ATOM 4268 C CA . GLU B 1 262 ? -0.276 -12.023 8.867 1 96.69 262 GLU B CA 1
ATOM 4269 C C . GLU B 1 262 ? -1.78 -12.062 9.117 1 96.69 262 GLU B C 1
ATOM 4271 O O . GLU B 1 262 ? -2.445 -11.023 9.117 1 96.69 262 GLU B O 1
ATOM 4276 N N . VAL B 1 263 ? -2.266 -13.242 9.297 1 96.25 263 VAL B N 1
ATOM 4277 C CA . VAL B 1 263 ? -3.678 -13.461 9.594 1 96.25 263 VAL B CA 1
ATOM 4278 C C . VAL B 1 263 ? -3.836 -13.938 11.039 1 96.25 263 VAL B C 1
ATOM 4280 O O . VAL B 1 263 ? -3.266 -14.961 11.43 1 96.25 263 VAL B O 1
ATOM 4283 N N . THR B 1 264 ? -4.594 -13.203 11.836 1 93.75 264 THR B N 1
ATOM 4284 C CA . THR B 1 264 ? -4.824 -13.555 13.234 1 93.75 264 THR B CA 1
ATOM 4285 C C . THR B 1 264 ? -6.312 -13.734 13.508 1 93.75 264 THR B C 1
ATOM 4287 O O . THR B 1 264 ? -7.125 -12.875 13.172 1 93.75 264 THR B O 1
ATOM 4290 N N . ARG B 1 265 ? -6.633 -14.891 14.078 1 92.31 265 ARG B N 1
ATOM 4291 C CA . ARG B 1 265 ? -8.008 -15.086 14.523 1 92.31 265 ARG B CA 1
ATOM 4292 C C . ARG B 1 265 ? -8.297 -14.258 15.773 1 92.31 265 ARG B C 1
ATOM 4294 O O . ARG B 1 265 ? -7.5 -14.234 16.719 1 92.31 265 ARG B O 1
ATOM 4301 N N . ARG B 1 266 ? -9.305 -13.484 15.703 1 86.81 266 ARG B N 1
ATOM 4302 C CA . ARG B 1 266 ? -9.773 -12.672 16.812 1 86.81 266 ARG B CA 1
ATOM 4303 C C . ARG B 1 266 ? -11.195 -13.062 17.219 1 86.81 266 ARG B C 1
ATOM 4305 O O . ARG B 1 266 ? -11.812 -13.906 16.578 1 86.81 266 ARG B O 1
ATOM 4312 N N . SER B 1 267 ? -11.547 -12.43 18.422 1 80.56 267 SER B N 1
ATOM 4313 C CA . SER B 1 267 ? -12.93 -12.641 18.812 1 80.56 267 SER B CA 1
ATOM 4314 C C . SER B 1 267 ? -13.891 -12.07 17.781 1 80.56 267 SER B C 1
ATOM 4316 O O . SER B 1 267 ? -13.836 -10.883 17.453 1 80.56 267 SER B O 1
ATOM 4318 N N . GLY B 1 268 ? -14.508 -12.898 17.031 1 77.38 268 GLY B N 1
ATOM 4319 C CA . GLY B 1 268 ? -15.531 -12.438 16.109 1 77.38 268 GLY B CA 1
ATOM 4320 C C . GLY B 1 268 ? -15.039 -12.336 14.672 1 77.38 268 GLY B C 1
ATOM 4321 O O . GLY B 1 268 ? -15.75 -11.828 13.797 1 77.38 268 GLY B O 1
ATOM 4322 N N . GLY B 1 269 ? -13.766 -12.766 14.516 1 87.81 269 GLY B N 1
ATOM 4323 C CA . GLY B 1 269 ? -13.328 -12.734 13.125 1 87.81 269 GLY B CA 1
ATOM 4324 C C . GLY B 1 269 ? -11.82 -12.82 12.977 1 87.81 269 GLY B C 1
ATOM 4325 O O . GLY B 1 269 ? -11.18 -13.664 13.602 1 87.81 269 GLY B O 1
ATOM 4326 N N . PHE B 1 270 ? -11.375 -12.078 11.961 1 91.38 270 PHE B N 1
ATOM 4327 C CA . PHE B 1 270 ? -9.945 -12.125 11.664 1 91.38 270 PHE B CA 1
ATOM 4328 C C . PHE B 1 270 ? -9.383 -10.711 11.531 1 91.38 270 PHE B C 1
ATOM 4330 O O . PHE B 1 270 ? -10.109 -9.773 11.219 1 91.38 270 PHE B O 1
ATOM 4337 N N . SER B 1 271 ? -8.156 -10.531 11.898 1 88.25 271 SER B N 1
ATOM 4338 C CA . SER B 1 271 ? -7.371 -9.359 11.523 1 88.25 271 SER B CA 1
ATOM 4339 C C . SER B 1 271 ? -6.246 -9.727 10.562 1 88.25 271 SER B C 1
ATOM 4341 O O . SER B 1 271 ? -5.656 -10.805 10.68 1 88.25 271 SER B O 1
ATOM 4343 N N . THR B 1 272 ? -6.043 -8.891 9.602 1 92.88 272 THR B N 1
ATOM 4344 C CA . THR B 1 272 ? -5.004 -9.133 8.609 1 92.88 272 THR B CA 1
ATOM 4345 C C . THR B 1 272 ? -4.043 -7.953 8.531 1 92.88 272 THR B C 1
ATOM 4347 O O . THR B 1 272 ? -4.473 -6.805 8.406 1 92.88 272 THR B O 1
ATOM 4350 N N . ARG B 1 273 ? -2.801 -8.195 8.672 1 92 273 ARG B N 1
ATOM 4351 C CA . ARG B 1 273 ? -1.745 -7.207 8.484 1 92 273 ARG B CA 1
ATOM 4352 C C . ARG B 1 273 ? -0.814 -7.602 7.344 1 92 273 ARG B C 1
ATOM 4354 O O . ARG B 1 273 ? -0.382 -8.758 7.262 1 92 273 ARG B O 1
ATOM 4361 N N . ILE B 1 274 ? -0.529 -6.695 6.48 1 94.94 274 ILE B N 1
ATOM 4362 C CA . ILE B 1 274 ? 0.348 -6.945 5.34 1 94.94 274 ILE B CA 1
ATOM 4363 C C . ILE B 1 274 ? 1.568 -6.031 5.418 1 94.94 274 ILE B C 1
ATOM 4365 O O . ILE B 1 274 ? 1.431 -4.812 5.551 1 94.94 274 ILE B O 1
ATOM 4369 N N . GLU B 1 275 ? 2.711 -6.621 5.406 1 95.56 275 GLU B N 1
ATOM 4370 C CA . GLU B 1 275 ? 3.953 -5.863 5.305 1 95.56 275 GLU B CA 1
ATOM 4371 C C . GLU B 1 275 ? 4.566 -5.996 3.912 1 95.56 275 GLU B C 1
ATOM 4373 O O . GLU B 1 275 ? 4.723 -7.105 3.4 1 95.56 275 GLU B O 1
ATOM 4378 N N . ALA B 1 276 ? 4.844 -4.871 3.324 1 95.5 276 ALA B N 1
ATOM 4379 C CA . ALA B 1 276 ? 5.527 -4.852 2.033 1 95.5 276 ALA B CA 1
ATOM 4380 C C . ALA B 1 276 ? 7.035 -4.715 2.215 1 95.5 276 ALA B C 1
ATOM 4382 O O . ALA B 1 276 ? 7.5 -3.869 2.98 1 95.5 276 ALA B O 1
ATOM 4383 N N . ARG B 1 277 ? 7.785 -5.574 1.541 1 95.62 277 ARG B N 1
ATOM 4384 C CA . ARG B 1 277 ? 9.242 -5.52 1.557 1 95.62 277 ARG B CA 1
ATOM 4385 C 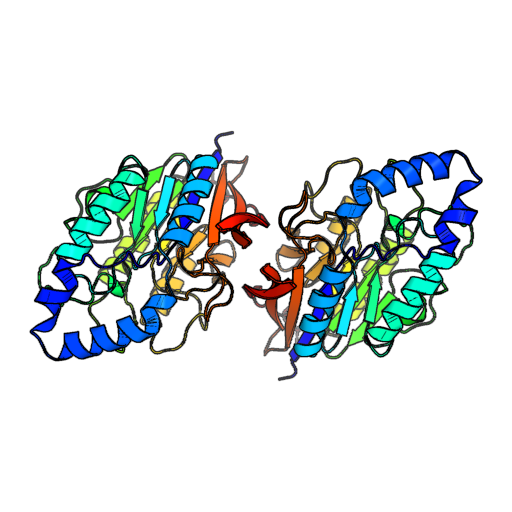C . ARG B 1 277 ? 9.805 -5.523 0.14 1 95.62 277 ARG B C 1
ATOM 4387 O O . ARG B 1 277 ? 9.281 -6.203 -0.742 1 95.62 277 ARG B O 1
ATOM 4394 N N . GLY B 1 278 ? 10.828 -4.75 -0.073 1 94.19 278 GLY B N 1
ATOM 4395 C CA . GLY B 1 278 ? 11.344 -4.602 -1.425 1 94.19 278 GLY B CA 1
ATOM 4396 C C . GLY B 1 278 ? 12.836 -4.348 -1.47 1 94.19 278 GLY B C 1
ATOM 4397 O O . GLY B 1 278 ? 13.461 -4.09 -0.438 1 94.19 278 GLY B O 1
ATOM 4398 N N . ILE B 1 279 ? 13.297 -4.484 -2.66 1 90.69 279 ILE B N 1
ATOM 4399 C CA . ILE B 1 279 ? 14.727 -4.359 -2.891 1 90.69 279 ILE B CA 1
ATOM 4400 C C . ILE B 1 279 ? 15.164 -2.914 -2.662 1 90.69 279 ILE B C 1
ATOM 4402 O O . ILE B 1 279 ? 14.461 -1.979 -3.049 1 90.69 279 ILE B O 1
ATOM 4406 N N . ALA B 1 280 ? 16.281 -2.74 -2.01 1 81.81 280 ALA B N 1
ATOM 4407 C CA . ALA B 1 280 ? 16.953 -1.471 -1.724 1 81.81 280 ALA B CA 1
ATOM 4408 C C . ALA B 1 280 ? 18.359 -1.446 -2.305 1 81.81 280 ALA B C 1
ATOM 4410 O O . ALA B 1 280 ? 18.812 -2.432 -2.893 1 81.81 280 ALA B O 1
ATOM 4411 N N . PRO B 1 281 ? 18.938 -0.271 -2.219 1 75.44 281 PRO B N 1
ATOM 4412 C CA . PRO B 1 281 ? 20.328 -0.223 -2.715 1 75.44 281 PRO B CA 1
ATOM 4413 C C . PRO B 1 281 ? 21.203 -1.312 -2.111 1 75.44 281 PRO B C 1
ATOM 4415 O O . PRO B 1 281 ? 21.047 -1.655 -0.937 1 75.44 281 PRO B O 1
ATOM 4418 N N . GLY B 1 282 ? 22.141 -1.877 -2.918 1 77.44 282 GLY B N 1
ATOM 4419 C CA . GLY B 1 282 ? 23.078 -2.904 -2.484 1 77.44 282 GLY B CA 1
ATOM 4420 C C . GLY B 1 282 ? 22.453 -4.285 -2.412 1 77.44 282 GLY B C 1
ATOM 4421 O O . GLY B 1 282 ? 22.906 -5.141 -1.651 1 77.44 282 GLY B O 1
ATOM 4422 N N . ASN B 1 283 ? 21.312 -4.496 -3.084 1 81.56 283 ASN B N 1
ATOM 4423 C CA . ASN B 1 283 ? 20.562 -5.75 -3.08 1 81.56 283 ASN B CA 1
ATOM 4424 C C . ASN B 1 283 ? 20.172 -6.16 -1.665 1 81.56 283 ASN B C 1
ATOM 4426 O O . ASN B 1 283 ? 20.25 -7.336 -1.305 1 81.56 283 ASN B O 1
ATOM 4430 N N . THR B 1 284 ? 19.984 -5.16 -0.915 1 88.19 284 THR B N 1
ATOM 4431 C CA . THR B 1 284 ? 19.344 -5.402 0.375 1 88.19 284 THR B CA 1
ATOM 4432 C C . THR B 1 284 ? 17.828 -5.258 0.262 1 88.19 284 THR B C 1
ATOM 4434 O O . THR B 1 284 ? 17.312 -4.797 -0.761 1 88.19 284 THR B O 1
ATOM 4437 N N . VAL B 1 285 ? 17.203 -5.883 1.149 1 93.5 285 VAL B N 1
ATOM 4438 C CA . VAL B 1 285 ? 15.742 -5.773 1.166 1 93.5 285 VAL B CA 1
ATOM 4439 C C . VAL B 1 285 ? 15.297 -5.023 2.418 1 93.5 285 VAL B C 1
ATOM 4441 O O . VAL B 1 285 ? 15.805 -5.266 3.514 1 93.5 285 VAL B O 1
ATOM 4444 N N . GLU B 1 286 ? 14.43 -4.07 2.248 1 91.69 286 GLU B N 1
ATOM 4445 C CA . GLU B 1 286 ? 13.953 -3.273 3.373 1 91.69 286 GLU B CA 1
ATOM 4446 C C . GLU B 1 286 ? 12.422 -3.242 3.414 1 91.69 286 GLU B C 1
ATOM 4448 O O . GLU B 1 286 ? 11.766 -3.537 2.416 1 91.69 286 GLU B O 1
ATOM 4453 N N . ARG B 1 287 ? 11.938 -2.859 4.586 1 92.38 287 ARG B N 1
ATOM 4454 C CA . ARG B 1 287 ? 10.508 -2.627 4.762 1 92.38 287 ARG B CA 1
ATOM 4455 C C . ARG B 1 287 ? 10.062 -1.365 4.027 1 92.38 287 ARG B C 1
ATOM 4457 O O . ARG B 1 287 ? 10.695 -0.315 4.152 1 92.38 287 ARG B O 1
ATOM 4464 N N . LEU B 1 288 ? 9 -1.528 3.201 1 90.62 288 LEU B N 1
ATOM 4465 C CA . LEU B 1 288 ? 8.477 -0.403 2.438 1 90.62 288 LEU B CA 1
ATOM 4466 C C . LEU B 1 288 ? 7.262 0.204 3.127 1 90.62 288 LEU B C 1
ATOM 4468 O O . LEU B 1 288 ? 6.895 1.349 2.855 1 90.62 288 LEU B O 1
ATOM 4472 N N . GLY B 1 289 ? 6.602 -0.592 3.943 1 88.75 289 GLY B N 1
ATOM 4473 C CA . GLY B 1 289 ? 5.395 -0.157 4.625 1 88.75 289 GLY B CA 1
ATOM 4474 C C . GLY B 1 289 ? 4.516 -1.31 5.074 1 88.75 289 GLY B C 1
ATOM 4475 O O . GLY B 1 289 ? 4.855 -2.475 4.867 1 88.75 289 GLY B O 1
ATOM 4476 N N . ALA B 1 290 ? 3.4 -0.946 5.785 1 89.31 290 ALA B N 1
ATOM 4477 C CA . ALA B 1 290 ? 2.463 -1.957 6.27 1 89.31 290 ALA B CA 1
ATOM 4478 C C . ALA B 1 290 ? 1.021 -1.473 6.148 1 89.31 290 ALA B C 1
ATOM 4480 O O . ALA B 1 290 ? 0.747 -0.279 6.297 1 89.31 290 ALA B O 1
ATOM 4481 N N . TYR B 1 291 ? 0.18 -2.428 5.883 1 84.81 291 TYR B N 1
ATOM 4482 C CA . TYR B 1 291 ? -1.243 -2.197 5.656 1 84.81 291 TYR B CA 1
ATOM 4483 C C . TYR B 1 291 ? -2.088 -3.09 6.559 1 84.81 291 TYR B C 1
ATOM 4485 O O . TYR B 1 291 ? -1.783 -4.273 6.734 1 84.81 291 TYR B O 1
ATOM 4493 N N . ALA B 1 292 ? -3.037 -2.445 7.207 1 83.88 292 ALA B N 1
ATOM 4494 C CA . ALA B 1 292 ? -4.016 -3.246 7.934 1 83.88 292 ALA B CA 1
ATOM 4495 C C . ALA B 1 292 ? -5.328 -3.35 7.156 1 83.88 292 ALA B C 1
ATOM 4497 O O . ALA B 1 292 ? -5.855 -2.34 6.688 1 83.88 292 ALA B O 1
ATOM 4498 N N . LEU B 1 293 ? -5.699 -4.539 6.898 1 77.62 293 LEU B N 1
ATOM 4499 C CA . LEU B 1 293 ? -7.008 -4.742 6.285 1 77.62 293 LEU B CA 1
ATOM 4500 C C . LEU B 1 293 ? -8.094 -4.848 7.348 1 77.62 293 LEU B C 1
ATOM 4502 O O . LEU B 1 293 ? -7.832 -5.273 8.477 1 77.62 293 LEU B O 1
ATOM 4506 N N . ALA B 1 294 ? -9.188 -4.031 7.172 1 59.97 294 ALA B N 1
ATOM 4507 C CA . ALA B 1 294 ? -10.266 -4.027 8.156 1 59.97 294 ALA B CA 1
ATOM 4508 C C . ALA B 1 294 ? -10.664 -5.449 8.539 1 59.97 294 ALA B C 1
ATOM 4510 O O . ALA B 1 294 ? -10.602 -6.363 7.715 1 59.97 294 ALA B O 1
ATOM 4511 N N . ALA B 1 295 ? -10.781 -5.508 9.938 1 53.84 295 ALA B N 1
ATOM 4512 C CA . ALA B 1 295 ? -11.289 -6.777 10.469 1 53.84 295 ALA B CA 1
ATOM 4513 C C . ALA B 1 295 ? -12.617 -7.148 9.82 1 53.84 295 ALA B C 1
ATOM 4515 O O . ALA B 1 295 ? -13.484 -6.293 9.625 1 53.84 295 ALA B O 1
ATOM 4516 N N . ASP B 1 296 ? -12.562 -8.234 8.938 1 48.41 296 ASP B N 1
ATOM 4517 C CA . ASP B 1 296 ? -13.836 -8.789 8.484 1 48.41 296 ASP B CA 1
ATOM 4518 C C . ASP B 1 296 ? -14.703 -9.203 9.672 1 48.41 296 ASP B C 1
ATOM 4520 O O . ASP B 1 296 ? -14.203 -9.758 10.648 1 48.41 296 ASP B O 1
ATOM 4524 N N . ARG B 1 297 ? -15.672 -8.344 10.023 1 43.06 297 ARG B N 1
ATOM 4525 C CA . ARG B 1 297 ? -16.609 -8.867 11.008 1 43.06 297 ARG B CA 1
ATOM 4526 C C . ARG B 1 297 ? -17.062 -10.273 10.633 1 43.06 297 ARG B C 1
ATOM 4528 O O . ARG B 1 297 ? -17.406 -10.531 9.477 1 43.06 297 ARG B O 1
ATOM 4535 N N . ALA B 1 298 ? -16.5 -11.328 11.336 1 38.22 298 ALA B N 1
ATOM 4536 C CA . ALA B 1 298 ? -17.141 -12.633 11.18 1 38.22 298 ALA B CA 1
ATOM 4537 C C . ALA B 1 298 ? -18.656 -12.484 11 1 38.22 298 ALA B C 1
ATOM 4539 O O . ALA B 1 298 ? -19.281 -11.641 11.648 1 38.22 298 ALA B O 1
ATOM 4540 N N . ALA B 1 299 ? -19.219 -12.938 9.953 1 30.25 299 ALA B N 1
ATOM 4541 C CA . ALA B 1 299 ? -20.656 -13.156 9.938 1 30.25 299 ALA B CA 1
ATOM 4542 C C . ALA B 1 299 ? -21.156 -13.625 11.305 1 30.25 299 ALA B C 1
ATOM 4544 O O . ALA B 1 299 ? -20.438 -14.312 12.031 1 30.25 299 ALA B O 1
ATOM 4545 N N . GLY B 1 300 ? -22.141 -13.016 11.969 1 26.23 300 GLY B N 1
ATOM 4546 C CA . GLY B 1 300 ? -22.875 -13.695 13.016 1 26.23 300 GLY B CA 1
ATOM 4547 C C . GLY B 1 300 ? -22.859 -15.211 12.875 1 26.23 300 GLY B C 1
ATOM 4548 O O . GLY B 1 300 ? -23.359 -15.75 11.883 1 26.23 300 GLY B O 1
ATOM 4549 N N . LEU B 1 301 ? -21.828 -16 13.211 1 24.55 301 LEU B N 1
ATOM 4550 C CA . LEU B 1 301 ? -22.25 -17.344 13.602 1 24.55 301 LEU B CA 1
ATOM 4551 C C . LEU B 1 301 ? -23.641 -17.312 14.227 1 24.55 301 LEU B C 1
ATOM 4553 O O . LEU B 1 301 ? -23.859 -16.641 15.234 1 24.55 301 LEU B O 1
ATOM 4557 N N . ALA B 1 302 ? -24.719 -17.328 13.523 1 20.73 302 ALA B N 1
ATOM 4558 C CA . ALA B 1 302 ? -25.953 -17.859 14.117 1 20.73 302 ALA B CA 1
ATOM 4559 C C . ALA B 1 302 ? -25.656 -18.953 15.125 1 20.73 302 ALA B C 1
ATOM 4561 O O . ALA B 1 302 ? -25.031 -19.953 14.789 1 20.73 302 ALA B O 1
ATOM 4562 N N . ALA B 1 303 ? -25.391 -18.641 16.375 1 18.31 303 ALA B N 1
ATOM 4563 C CA . ALA B 1 303 ? -25.922 -19.656 17.281 1 18.31 303 ALA B CA 1
ATOM 4564 C C . ALA B 1 303 ? -27.344 -20.047 16.906 1 18.31 303 ALA B C 1
ATOM 4566 O O . ALA B 1 303 ? -28.156 -19.188 16.547 1 18.31 303 ALA B O 1
#

Solvent-accessible surface area (backbone atoms only — not comparable to full-atom values): 30474 Å² total; per-residue (Å²): 125,71,69,48,34,36,31,40,38,14,36,46,43,48,80,71,50,77,68,48,61,58,65,47,53,72,49,75,70,41,43,56,51,47,54,52,40,64,73,46,48,78,55,42,32,71,69,43,30,51,33,47,50,54,50,50,57,75,67,59,53,70,29,38,39,32,20,16,18,53,25,72,59,35,41,72,59,35,49,53,51,46,47,54,53,52,53,74,75,44,59,47,88,39,35,38,52,14,49,12,44,30,49,24,47,47,80,59,80,52,94,57,77,57,55,88,46,43,64,26,40,31,76,59,98,58,89,61,53,43,25,56,39,77,55,91,63,30,32,42,37,32,30,51,21,42,35,70,44,60,90,86,38,54,34,26,40,58,57,72,68,30,50,53,47,41,49,52,52,42,48,52,37,50,75,70,70,36,47,35,35,38,34,22,8,48,54,63,55,84,81,70,56,56,81,59,46,25,32,75,50,24,66,60,54,48,52,45,30,30,69,68,36,58,64,35,34,41,24,11,79,66,36,33,30,34,36,41,58,42,67,27,69,90,44,69,23,44,36,38,30,34,9,19,26,6,19,40,76,91,51,95,43,34,39,14,26,38,34,45,35,37,41,30,60,46,97,60,31,40,40,38,40,37,35,38,32,29,65,40,66,90,62,35,64,41,61,64,32,39,34,44,48,71,59,50,72,43,69,78,72,77,124,125,69,70,46,35,37,31,40,37,15,36,46,42,48,79,71,50,78,68,46,62,62,65,48,52,72,49,72,72,42,42,55,51,47,54,52,40,66,74,47,48,80,55,42,31,72,70,44,30,50,32,47,50,54,50,49,56,75,66,59,52,69,30,38,39,32,19,15,18,53,25,72,59,36,42,71,60,34,49,52,50,46,48,55,54,51,54,73,76,43,60,47,89,38,35,39,51,15,48,11,43,30,48,24,45,46,77,59,81,51,94,58,80,57,56,88,46,43,62,26,41,30,77,58,98,58,90,62,51,44,26,56,39,77,55,92,62,32,32,41,38,30,30,50,21,42,34,68,44,60,90,86,38,54,33,26,39,58,56,70,68,31,50,54,46,41,49,52,52,43,48,52,39,48,76,69,69,35,48,34,35,38,36,23,8,48,54,61,58,84,82,69,54,56,79,59,45,28,32,74,50,24,66,60,55,48,52,45,32,28,70,68,35,56,64,35,35,43,24,11,79,66,38,32,28,36,36,40,57,43,66,26,69,90,44,71,23,44,35,37,31,33,9,20,27,7,21,40,76,92,51,96,45,34,40,14,25,39,34,45,35,35,40,30,60,46,96,62,31,41,41,38,39,36,35,37,32,29,66,40,68,89,62,34,64,42,60,64,31,39,33,44,50,72,58,51,70,42,70,78,72,76,124